Protein AF-0000000075678100 (afdb_homodimer)

Foldseek 3Di:
DDPPPQPPPQPCLDPLEAADDDDPLLVVLQVLCQDPPRALVNNLVSVLVLLLVLLVVVQVVADKAWDWDADPVGDIDTDIGGDDAAAEEAEPDQQVSNVVSNCVVDPPHHYKYWYWDQDPPPRAIDTDDTDDDPPNLRHQYEYGDAEQQQQRSVLVVLVVSVVSNHDQLSYEYGYAEHESNNSVVNCVSRVNHHYYYHDYDNDDSPCSSCSNVVVD/DDPPPQPPPQPCLDPLEAADDDDPLLVVLQVLCQDPPRALVNNLVSVLVLLLVLLLVVQVVADKAWDWDADPVGDIDIDIGGDDAAAEEAEPDQQVSNVVSNCVVDPPHHYKYWYWDQDPPPRQIDTDDTDDPPPNLRHQYEYGDAEQQQQRSVLVVLVVSVVSNHDLLSYEYGYAEHESNNSVVNCVSRVNHHYYYHDYDNDDSPCSRCSNVVVD

InterPro domains:
  IPR000836 Phosphoribosyltransferase domain [PF14681] (22-203)
  IPR000836 Phosphoribosyltransferase domain [cd06223] (87-181)
  IPR029057 Phosphoribosyltransferase-like [G3DSA:3.40.50.2020] (10-215)
  IPR029057 Phosphoribosyltransferase-like [SSF53271] (7-215)

Sequence (432 aa):
MATITSNNACPDFGPSVKVLKSTGQLRELQTVLRDVETSRSDFVFCADRLIRLVVEEGLNQLPYSPLSVTTPTGYGYDGITFEKGNCGVSIMRSGEAMEQGLRDCCRSIRIGKILIQSEADTREAKVYYAKFPQDIEGRKVLLMYPILSSGNTAIQAVQVLKEHGVKESNILLLSLFVTPHALQTVTEEHPEMTILTSEIHPHVPVHFGQKYFGTDMATITSNNACPDFGPSVKVLKSTGQLRELQTVLRDVETSRSDFVFCADRLIRLVVEEGLNQLPYSPLSVTTPTGYGYDGITFEKGNCGVSIMRSGEAMEQGLRDCCRSIRIGKILIQSEADTREAKVYYAKFPQDIEGRKVLLMYPILSSGNTAIQAVQVLKEHGVKESNILLLSLFVTPHALQTVTEEHPEMTILTSEIHPHVPVHFGQKYFGTD

Solvent-accessible surface area (backbone atoms only — not comparable to full-atom values): 23293 Å² total; per-residue (Å²): 131,79,74,77,68,77,71,62,78,68,71,83,71,52,88,38,48,43,67,50,80,89,39,64,51,56,41,23,41,54,30,50,64,36,24,56,81,48,47,54,70,58,37,41,52,40,49,50,48,51,42,33,56,51,43,54,55,53,56,43,72,50,66,69,41,83,41,76,36,45,27,80,88,68,47,73,45,88,32,32,38,77,54,82,50,56,31,36,30,22,39,46,68,52,8,54,75,45,49,61,41,41,50,68,74,33,80,88,59,48,72,24,42,32,33,60,44,64,40,87,88,74,66,46,71,39,80,78,42,77,49,68,62,93,65,44,42,78,26,39,33,42,36,29,40,45,72,32,64,70,23,58,65,58,48,51,51,52,51,53,42,40,75,60,53,25,52,53,70,36,31,34,38,41,27,49,31,29,14,60,66,8,51,51,52,33,42,68,76,40,62,58,32,33,37,40,27,60,40,78,35,85,77,57,64,81,58,48,51,36,49,62,72,63,68,112,132,79,72,75,66,77,71,61,80,66,71,84,72,51,90,37,49,44,68,50,79,88,40,65,50,57,41,24,41,55,31,51,65,36,24,55,81,49,47,53,70,57,36,42,51,40,49,50,49,51,43,34,55,51,43,55,55,53,54,44,72,51,66,69,42,82,40,74,36,45,25,80,90,67,48,73,45,87,32,32,36,78,54,82,50,55,31,36,30,22,38,47,71,51,8,53,74,45,48,62,41,42,50,68,74,34,79,87,58,48,73,23,43,34,32,60,44,64,39,87,89,74,66,45,68,41,80,78,42,75,48,68,61,93,66,45,42,78,26,39,33,41,35,30,38,44,70,32,62,68,23,57,64,60,47,52,51,51,50,54,42,39,76,61,52,27,52,54,68,35,32,36,37,41,28,49,32,29,14,60,67,8,52,52,52,32,42,69,76,42,64,58,31,33,37,39,28,60,42,78,35,86,76,58,62,81,58,49,51,36,50,61,71,64,70,112

Organism: Branchiostoma floridae (NCBI:txid7739)

Secondary structure (DSSP, 8-state):
-----TTS------TTEEE----HHHHHHHHHHH-TT--HHHHHHHHHHHHHHHHHHHHTTS-EEEEE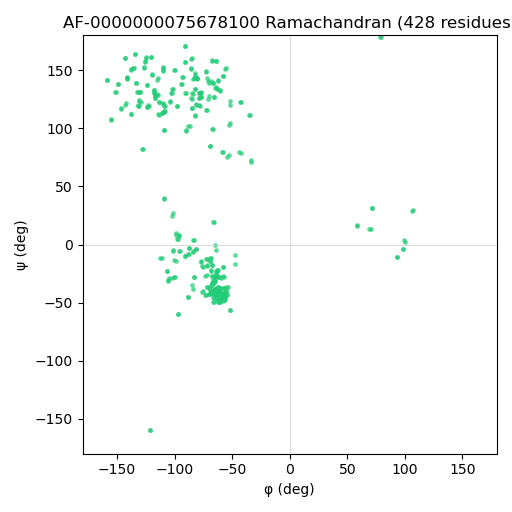EE-TTS-EEEEEEEPS-EEEEEEETGGGGGHHHHHHHSTT-EEEEEEEEE-TTT--EEEEEEE--TTGGGSEEEEE-SEESSSHHHHHHHHHHHHTT--GGGEEEEEEEE-HHHHHHHHHH-TTSEEEEEEE-SS--TTHHHHHHT--/-----TTS------TTEEEPPP-HHHHHHHHHHH-TT--HHHHHHHHHHHHHHHHHHHHTTS-EEEEEEE-TTS-EEEEEEEPS-EEEEEEETGGGGGHHHHHHHSTT-EEEEEEEEE-TTT--EEEEEEE--TTGGGSEEEEE-SEESSSHHHHHHHHHHHHTT--GGGEEEEEEEE-HHHHHHHHHH-TTSEEEEEEE-SS--TTHHHHHHT--

Structure (mmCIF, N/CA/C/O backbone):
data_AF-0000000075678100-model_v1
#
loop_
_entity.id
_entity.type
_entity.pdbx_description
1 polymer 'Uracil phosphoribosyltransferase homolog'
#
loop_
_atom_site.group_PDB
_atom_site.id
_atom_site.type_symbol
_atom_site.label_atom_id
_atom_site.label_alt_id
_atom_site.label_comp_id
_atom_site.label_asym_id
_atom_site.label_entity_id
_atom_site.label_seq_id
_atom_site.pdbx_PDB_ins_code
_atom_site.Cartn_x
_atom_site.Cartn_y
_atom_site.Cartn_z
_atom_site.occupancy
_atom_site.B_iso_or_equiv
_atom_site.auth_seq_id
_atom_site.auth_comp_id
_atom_site.auth_asym_id
_atom_site.auth_atom_id
_atom_site.pdbx_PDB_model_num
ATOM 1 N N . MET A 1 1 ? 30.172 8.883 17.078 1 18.22 1 MET A N 1
ATOM 2 C CA . MET A 1 1 ? 29.078 9.297 16.203 1 18.22 1 MET A CA 1
ATOM 3 C C . MET A 1 1 ? 27.781 8.57 16.594 1 18.22 1 MET A C 1
ATOM 5 O O . MET A 1 1 ? 27.719 7.34 16.578 1 18.22 1 MET A O 1
ATOM 9 N N . ALA A 1 2 ? 26.938 9.117 17.438 1 26.06 2 ALA A N 1
ATOM 10 C CA . ALA A 1 2 ? 25.984 8.5 18.359 1 26.06 2 ALA A CA 1
ATOM 11 C C . ALA A 1 2 ? 24.859 7.789 17.609 1 26.06 2 ALA A C 1
ATOM 13 O O . ALA A 1 2 ? 24.281 8.352 16.672 1 26.06 2 ALA A O 1
ATOM 14 N N . THR A 1 3 ? 24.969 6.59 17.484 1 28.59 3 THR A N 1
ATOM 15 C CA . THR A 1 3 ? 23.984 5.699 16.891 1 28.59 3 THR A CA 1
ATOM 16 C C . THR A 1 3 ? 22.625 5.879 17.547 1 28.59 3 THR A C 1
ATOM 18 O O . THR A 1 3 ? 22.469 5.637 18.734 1 28.59 3 THR A O 1
ATOM 21 N N . ILE A 1 4 ? 21.922 6.902 17.234 1 35.69 4 ILE A N 1
ATOM 22 C CA . ILE A 1 4 ? 20.688 7.148 17.953 1 35.69 4 ILE A CA 1
ATOM 23 C C . ILE A 1 4 ? 19.75 5.953 17.797 1 35.69 4 ILE A C 1
ATOM 25 O O . ILE A 1 4 ? 19.359 5.617 16.672 1 35.69 4 ILE A O 1
ATOM 29 N N . THR A 1 5 ? 20.016 4.957 18.562 1 32.72 5 THR A N 1
ATOM 30 C CA . THR A 1 5 ? 19.188 3.758 18.672 1 32.72 5 THR A CA 1
ATOM 31 C C . THR A 1 5 ? 17.734 4.125 18.969 1 32.72 5 THR A C 1
ATOM 33 O O . THR A 1 5 ? 17.469 4.945 19.844 1 32.72 5 THR A O 1
ATOM 36 N N . SER A 1 6 ? 16.906 4.082 18.047 1 35.91 6 SER A N 1
ATOM 37 C CA . SER A 1 6 ? 15.492 4.391 17.938 1 35.91 6 SER A CA 1
ATOM 38 C C . SER A 1 6 ? 14.695 3.758 19.078 1 35.91 6 SER A C 1
ATOM 40 O O . SER A 1 6 ? 13.461 3.814 19.078 1 35.91 6 SER A O 1
ATOM 42 N N . ASN A 1 7 ? 15.375 2.867 19.875 1 33.59 7 ASN A N 1
ATOM 43 C CA . ASN A 1 7 ? 14.5 2.162 20.797 1 33.59 7 ASN A CA 1
ATOM 44 C C . ASN A 1 7 ? 13.844 3.121 21.797 1 33.59 7 ASN A C 1
ATOM 46 O O . ASN A 1 7 ? 13.367 2.699 22.844 1 33.59 7 ASN A O 1
ATOM 50 N N . ASN A 1 8 ? 14.219 4.402 21.75 1 35.53 8 ASN A N 1
ATOM 51 C CA . ASN A 1 8 ? 13.625 5.012 22.922 1 35.53 8 ASN A CA 1
ATOM 52 C C . ASN A 1 8 ? 12.125 4.73 23.016 1 35.53 8 ASN A C 1
ATOM 54 O O . ASN A 1 8 ? 11.422 4.797 22 1 35.53 8 ASN A O 1
ATOM 58 N N . ALA A 1 9 ? 11.648 4.117 24.016 1 36.12 9 ALA A N 1
ATOM 59 C CA . ALA A 1 9 ? 10.281 3.881 24.453 1 36.12 9 ALA A CA 1
ATOM 60 C C . ALA A 1 9 ? 9.375 5.055 24.094 1 36.12 9 ALA A C 1
ATOM 62 O O . ALA A 1 9 ? 9.555 6.164 24.594 1 36.12 9 ALA A O 1
ATOM 63 N N . CYS A 1 10 ? 9.031 5.242 22.781 1 43.69 10 CYS A N 1
ATOM 64 C CA . CYS A 1 10 ? 8.125 6.3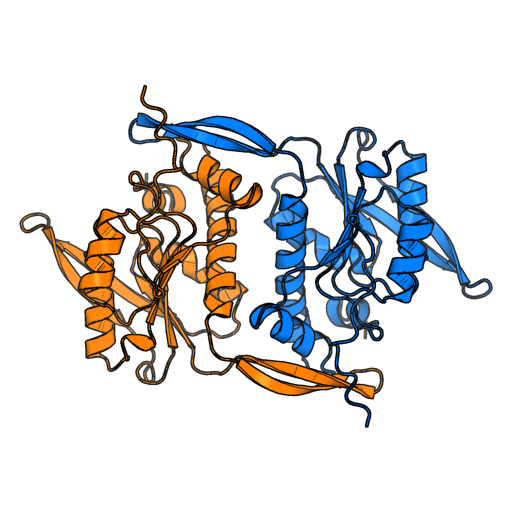12 22.375 1 43.69 10 CYS A CA 1
ATOM 65 C C . CYS A 1 10 ? 7.059 6.559 23.438 1 43.69 10 CYS A C 1
ATOM 67 O O . CYS A 1 10 ? 6.395 5.621 23.891 1 43.69 10 CYS A O 1
ATOM 69 N N . PRO A 1 11 ? 7.141 7.652 24.047 1 50.16 11 PRO A N 1
ATOM 70 C CA . PRO A 1 11 ? 6.051 7.984 24.969 1 50.16 11 PRO A CA 1
ATOM 71 C C . PRO A 1 11 ? 4.676 7.648 24.406 1 50.16 11 PRO A C 1
ATOM 73 O O . PRO A 1 11 ? 4.5 7.613 23.188 1 50.16 11 PRO A O 1
ATOM 76 N N . ASP A 1 12 ? 3.941 6.848 25.094 1 61 12 ASP A N 1
ATOM 77 C CA . ASP A 1 12 ? 2.551 6.539 24.781 1 61 12 ASP A CA 1
ATOM 78 C C . ASP A 1 12 ? 1.776 7.805 24.422 1 61 12 ASP A C 1
ATOM 80 O O . ASP A 1 12 ? 1.601 8.695 25.25 1 61 12 ASP A O 1
ATOM 84 N N . PHE A 1 13 ? 1.893 8.359 23.156 1 69.5 13 PHE A N 1
ATOM 85 C CA . PHE A 1 13 ? 1.214 9.578 22.734 1 69.5 13 PHE A CA 1
ATOM 86 C C . PHE A 1 13 ? -0.295 9.367 22.688 1 69.5 13 PHE A C 1
ATOM 88 O O . PHE A 1 13 ? -1.023 10.188 22.125 1 69.5 13 PHE A O 1
ATOM 95 N N . GLY A 1 14 ? -0.732 8.344 23.375 1 71.12 14 GLY A N 1
ATOM 96 C CA . GLY A 1 14 ? -2.168 8.141 23.5 1 71.12 14 GLY A CA 1
ATOM 97 C C . GLY A 1 14 ? -2.783 7.508 22.266 1 71.12 14 GLY A C 1
ATOM 98 O O . GLY A 1 14 ? -2.092 7.258 21.281 1 71.12 14 GLY A O 1
ATOM 99 N N . PRO A 1 15 ? -4.035 7.281 22.312 1 76.44 15 PRO A N 1
ATOM 100 C CA . PRO A 1 15 ? -4.75 6.555 21.25 1 76.44 15 PRO A CA 1
ATOM 101 C C . PRO A 1 15 ? -4.902 7.367 19.969 1 76.44 15 PRO A C 1
ATOM 103 O O . PRO A 1 15 ? -5.207 6.809 18.922 1 76.44 15 PRO A O 1
ATOM 106 N N . SER A 1 16 ? -4.629 8.648 20.062 1 90.81 16 SER A N 1
ATOM 107 C CA . SER A 1 16 ? -4.84 9.523 18.922 1 90.81 16 SER A CA 1
ATOM 108 C C . SER A 1 16 ? -3.646 9.484 17.969 1 90.81 16 SER A C 1
ATOM 110 O O . SER A 1 16 ? -3.707 10.023 16.859 1 90.81 16 SER A O 1
ATOM 112 N N . VAL A 1 17 ? -2.635 8.789 18.422 1 94.75 17 VAL A N 1
ATOM 113 C CA . VAL A 1 17 ? -1.441 8.688 17.578 1 94.75 17 VAL A CA 1
ATOM 114 C C . VAL A 1 17 ? -1.259 7.25 17.109 1 94.75 17 VAL A C 1
ATOM 116 O O . VAL A 1 17 ? -1.195 6.324 17.922 1 94.75 17 VAL A O 1
ATOM 119 N N . LYS A 1 18 ? -1.232 7.137 15.844 1 95.31 18 LYS A N 1
ATOM 120 C CA . LYS A 1 18 ? -1.035 5.828 15.234 1 95.31 18 LYS A CA 1
ATOM 121 C C . LYS A 1 18 ? 0.249 5.793 14.406 1 95.31 18 LYS A C 1
ATOM 123 O O . LYS A 1 18 ? 0.5 6.695 13.602 1 95.31 18 LYS A O 1
ATOM 128 N N . VAL A 1 19 ? 1.029 4.758 14.648 1 95.75 19 VAL A N 1
ATOM 129 C CA . VAL A 1 19 ? 2.279 4.574 13.922 1 95.75 19 VAL A CA 1
ATOM 130 C C . VAL A 1 19 ? 2.223 3.271 13.125 1 95.75 19 VAL A C 1
ATOM 132 O O . VAL A 1 19 ? 1.801 2.236 13.641 1 95.75 19 VAL A O 1
ATOM 135 N N . LEU A 1 20 ? 2.619 3.371 11.883 1 94.75 20 LEU A N 1
ATOM 136 C CA . LEU A 1 20 ? 2.67 2.154 11.078 1 94.75 20 LEU A CA 1
ATOM 137 C C . LEU A 1 20 ? 3.584 1.116 11.727 1 94.75 20 LEU A C 1
ATOM 139 O O . LEU A 1 20 ? 4.625 1.463 12.289 1 94.75 20 LEU A O 1
ATOM 143 N N . LYS A 1 21 ? 3.143 -0.113 11.539 1 90.75 21 LYS A N 1
ATOM 144 C CA . LYS A 1 21 ? 4.012 -1.189 12 1 90.75 21 LYS A CA 1
ATOM 145 C C . LYS A 1 21 ? 5.355 -1.161 11.281 1 90.75 21 LYS A C 1
ATOM 147 O O . LYS A 1 21 ? 5.406 -1.043 10.055 1 90.75 21 LYS A O 1
ATOM 152 N N . SER A 1 22 ? 6.336 -1.258 12.078 1 90.69 22 SER A N 1
ATOM 153 C CA . SER A 1 22 ? 7.672 -1.244 11.492 1 90.69 22 SER A CA 1
ATOM 154 C C . SER A 1 22 ? 7.961 -2.541 10.742 1 90.69 22 SER A C 1
ATOM 156 O O . SER A 1 22 ? 7.902 -3.627 11.328 1 90.69 22 SER A O 1
ATOM 158 N N . THR A 1 23 ? 8.148 -2.469 9.453 1 90.31 23 THR A N 1
ATOM 159 C CA . THR A 1 23 ? 8.508 -3.596 8.602 1 90.31 23 THR A CA 1
ATOM 160 C C . THR A 1 23 ? 9.836 -3.33 7.887 1 90.31 23 THR A C 1
ATOM 162 O O . THR A 1 23 ? 10.32 -2.197 7.875 1 90.31 23 THR A O 1
ATOM 165 N N . GLY A 1 24 ? 10.445 -4.41 7.402 1 88.56 24 GLY A N 1
ATOM 166 C CA . GLY A 1 24 ? 11.656 -4.223 6.621 1 88.56 24 GLY A CA 1
ATOM 167 C C . GLY A 1 24 ? 11.469 -3.27 5.457 1 88.56 24 GLY A C 1
ATOM 168 O O . GLY A 1 24 ? 12.328 -2.42 5.199 1 88.56 24 GLY A O 1
ATOM 169 N N . GLN A 1 25 ? 10.414 -3.438 4.812 1 89.25 25 GLN A N 1
ATOM 170 C CA . GLN A 1 25 ? 10.117 -2.58 3.67 1 89.25 25 GLN A CA 1
ATOM 171 C C . GLN A 1 25 ? 9.984 -1.121 4.098 1 89.25 25 GLN A C 1
ATOM 173 O O . GLN A 1 25 ? 10.547 -0.228 3.453 1 89.25 25 GLN A O 1
ATOM 178 N N . LEU A 1 26 ? 9.258 -0.889 5.152 1 93.31 26 LEU A N 1
ATOM 179 C CA . LEU A 1 26 ? 9.07 0.466 5.656 1 93.31 26 LEU A CA 1
ATOM 180 C C . LEU A 1 26 ? 10.398 1.092 6.051 1 93.31 26 LEU A C 1
ATOM 182 O O . LEU A 1 26 ? 10.688 2.236 5.688 1 93.31 26 LEU A O 1
ATOM 186 N N . ARG A 1 27 ? 11.219 0.384 6.711 1 93.44 27 ARG A N 1
ATOM 187 C CA . ARG A 1 27 ? 12.516 0.868 7.172 1 93.44 27 ARG A CA 1
ATOM 188 C C . ARG A 1 27 ? 13.438 1.162 5.992 1 93.44 27 ARG A C 1
ATOM 190 O O . ARG A 1 27 ? 14.242 2.09 6.047 1 93.44 27 ARG A O 1
ATOM 197 N N . GLU A 1 28 ? 13.328 0.28 5.031 1 93.25 28 GLU A N 1
ATOM 198 C CA . GLU A 1 28 ? 14.125 0.521 3.832 1 93.25 28 GLU A CA 1
ATOM 199 C C . GLU A 1 28 ? 13.758 1.852 3.182 1 93.25 28 GLU A C 1
ATOM 201 O O . GLU A 1 28 ? 14.641 2.621 2.791 1 93.25 28 GLU A O 1
ATOM 206 N N . LEU A 1 29 ? 12.469 2.086 3.072 1 95.44 29 LEU A N 1
ATOM 207 C CA . LEU A 1 29 ? 12.008 3.344 2.494 1 95.44 29 LEU A CA 1
ATOM 208 C C . LEU A 1 29 ? 12.492 4.531 3.324 1 95.44 29 LEU A C 1
ATOM 210 O O . LEU A 1 29 ? 12.953 5.531 2.773 1 95.44 29 LEU A O 1
ATOM 214 N N . GLN A 1 30 ? 12.414 4.434 4.637 1 95.88 30 GLN A N 1
ATOM 215 C CA . GLN A 1 30 ? 12.859 5.484 5.547 1 95.88 30 GLN A CA 1
ATOM 216 C C . GLN A 1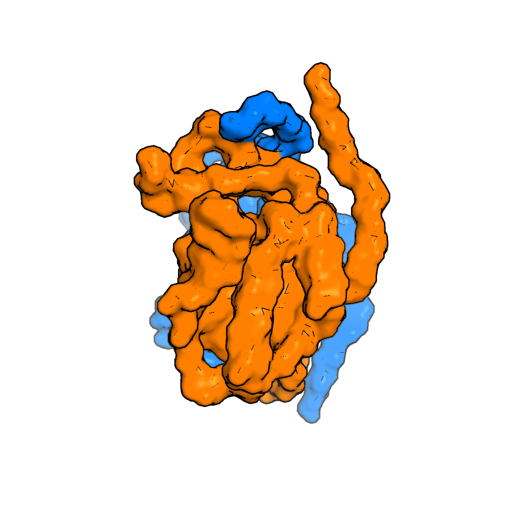 30 ? 14.359 5.738 5.398 1 95.88 30 GLN A C 1
ATOM 218 O O . GLN A 1 30 ? 14.805 6.887 5.465 1 95.88 30 GLN A O 1
ATOM 223 N N . THR A 1 31 ? 15.094 4.699 5.172 1 95.06 31 THR A N 1
ATOM 224 C CA . THR A 1 31 ? 16.531 4.793 4.992 1 95.06 31 THR A CA 1
ATOM 225 C C . THR A 1 31 ? 16.875 5.562 3.717 1 95.06 31 THR A C 1
ATOM 227 O O . THR A 1 31 ? 17.672 6.5 3.744 1 95.06 31 THR A O 1
ATOM 230 N N . VAL A 1 32 ? 16.266 5.184 2.635 1 94.81 32 VAL A N 1
ATOM 231 C CA . VAL A 1 32 ? 16.531 5.789 1.334 1 94.81 32 VAL A CA 1
ATOM 232 C C . VAL A 1 32 ? 16.188 7.281 1.384 1 94.81 32 VAL A C 1
ATOM 234 O O . VAL A 1 32 ? 16.953 8.109 0.865 1 94.81 32 VAL A O 1
ATOM 237 N N . LEU A 1 33 ? 15.148 7.668 2.076 1 96.25 33 LEU A N 1
ATOM 238 C CA . LEU A 1 33 ? 14.664 9.047 2.105 1 96.25 33 LEU A CA 1
ATOM 239 C C . LEU A 1 33 ? 15.547 9.914 3.004 1 96.25 33 LEU A C 1
ATOM 241 O O . LEU A 1 33 ? 15.492 11.141 2.934 1 96.25 33 LEU A O 1
ATOM 245 N N . ARG A 1 34 ? 16.344 9.266 3.795 1 95.94 34 ARG A N 1
ATOM 246 C CA . ARG A 1 34 ? 17.234 9.992 4.695 1 95.94 34 ARG A CA 1
ATOM 247 C C . ARG A 1 34 ? 18.641 10.086 4.125 1 95.94 34 ARG A C 1
ATOM 249 O O . ARG A 1 34 ? 19.453 10.867 4.605 1 95.94 34 ARG A O 1
ATOM 256 N N . ASP A 1 35 ? 18.922 9.281 3.086 1 94.94 35 ASP A N 1
ATOM 257 C CA . ASP A 1 35 ? 20.266 9.18 2.514 1 94.94 35 ASP A CA 1
ATOM 258 C C . ASP A 1 35 ? 20.562 10.367 1.603 1 94.94 35 ASP A C 1
ATOM 260 O O . ASP A 1 35 ? 19.859 10.602 0.62 1 94.94 35 ASP A O 1
ATOM 264 N N . VAL A 1 36 ? 21.609 11.039 1.829 1 93.62 36 VAL A N 1
ATOM 265 C CA . VAL A 1 36 ? 21.984 12.211 1.047 1 93.62 36 VAL A CA 1
ATOM 266 C C . VAL A 1 36 ? 22.359 11.789 -0.371 1 93.62 36 VAL A C 1
ATOM 268 O O . VAL A 1 36 ? 22.203 12.555 -1.319 1 93.62 36 VAL A O 1
ATOM 271 N N . GLU A 1 37 ? 22.734 10.516 -0.529 1 93.81 37 GLU A N 1
ATOM 272 C CA . GLU A 1 37 ? 23.234 10.031 -1.812 1 93.81 37 GLU A CA 1
ATOM 273 C C . GLU A 1 37 ? 22.094 9.555 -2.707 1 93.81 37 GLU A C 1
ATOM 275 O O . GLU A 1 37 ? 22.312 9.258 -3.885 1 93.81 37 GLU A O 1
ATOM 280 N N . THR A 1 38 ? 20.922 9.508 -2.111 1 93.94 38 THR A N 1
ATOM 281 C CA . THR A 1 38 ? 19.797 9.055 -2.918 1 93.94 38 THR A CA 1
ATOM 282 C C . THR A 1 38 ? 19.5 10.039 -4.051 1 93.94 38 THR A C 1
ATOM 284 O O . THR A 1 38 ? 19.375 11.242 -3.814 1 93.94 38 THR A O 1
ATOM 287 N N . SER A 1 39 ? 19.453 9.5 -5.27 1 94.38 39 SER A N 1
ATOM 288 C CA . SER A 1 39 ? 19.094 10.344 -6.406 1 94.38 39 SER A CA 1
ATOM 289 C C . SER A 1 39 ? 17.672 10.859 -6.277 1 94.38 39 SER A C 1
ATOM 291 O O . SER A 1 39 ? 16.844 10.273 -5.562 1 94.38 39 SER A O 1
ATOM 293 N N . ARG A 1 40 ? 17.391 11.953 -6.973 1 94.25 40 ARG A N 1
ATOM 294 C CA . ARG A 1 40 ? 16.031 12.516 -6.926 1 94.25 40 ARG A CA 1
ATOM 295 C C . ARG A 1 40 ? 15 11.508 -7.406 1 94.25 40 ARG A C 1
ATOM 297 O O . ARG A 1 40 ? 13.938 11.375 -6.805 1 94.25 40 ARG A O 1
ATOM 304 N N . SER A 1 41 ? 15.328 10.852 -8.477 1 94.62 41 SER A N 1
ATOM 305 C CA . SER A 1 41 ? 14.406 9.867 -9.039 1 94.62 41 SER A CA 1
ATOM 306 C C . SER A 1 41 ? 14.094 8.766 -8.023 1 94.62 41 SER A C 1
ATOM 308 O O . SER A 1 41 ? 12.93 8.414 -7.828 1 94.62 41 SER A O 1
ATOM 310 N N . ASP A 1 42 ? 15.148 8.32 -7.387 1 94.5 42 ASP A N 1
ATOM 311 C CA . ASP A 1 42 ? 14.953 7.285 -6.371 1 94.5 42 ASP A CA 1
ATOM 312 C C . ASP A 1 42 ? 14.203 7.836 -5.164 1 94.5 42 ASP A C 1
ATOM 314 O O . ASP A 1 42 ? 13.398 7.129 -4.551 1 94.5 42 ASP A O 1
ATOM 318 N N . PHE A 1 43 ? 14.5 9.094 -4.883 1 96.38 43 PHE A N 1
ATOM 319 C CA . PHE A 1 43 ? 13.828 9.734 -3.76 1 96.38 43 PHE A CA 1
ATOM 320 C C . PHE A 1 43 ? 12.32 9.812 -4.004 1 96.38 43 PHE A C 1
ATOM 322 O O . PHE A 1 43 ? 11.531 9.383 -3.164 1 96.38 43 PHE A O 1
ATOM 329 N N . VAL A 1 44 ? 11.93 10.258 -5.172 1 97 44 VAL A N 1
ATOM 330 C CA . VAL A 1 44 ? 10.523 10.414 -5.523 1 97 44 VAL A CA 1
ATOM 331 C C . VAL A 1 44 ? 9.836 9.055 -5.555 1 97 44 VAL A C 1
ATOM 333 O O . VAL A 1 44 ? 8.734 8.891 -5.031 1 97 44 VAL A O 1
ATOM 336 N N . PHE A 1 45 ? 10.562 8.117 -6.066 1 95.94 45 PHE A N 1
ATOM 337 C CA . PHE A 1 45 ? 10.016 6.762 -6.145 1 95.94 45 PHE A CA 1
ATOM 338 C C . PHE A 1 45 ? 9.727 6.211 -4.754 1 95.94 45 PHE A C 1
ATOM 340 O O . PHE A 1 45 ? 8.625 5.719 -4.496 1 95.94 45 PHE A O 1
ATOM 347 N N . CYS A 1 46 ? 10.648 6.305 -3.869 1 96.19 46 CYS A N 1
ATOM 348 C CA . CYS A 1 46 ? 10.508 5.766 -2.52 1 96.19 46 CYS A CA 1
ATOM 349 C C . CYS A 1 46 ? 9.523 6.59 -1.702 1 96.19 46 CYS A C 1
ATOM 351 O O . CYS A 1 46 ? 8.766 6.043 -0.896 1 96.19 46 CYS A O 1
ATOM 353 N N . ALA A 1 47 ? 9.555 7.879 -1.94 1 97.56 47 ALA A N 1
ATOM 354 C CA . ALA A 1 47 ? 8.602 8.75 -1.257 1 97.56 47 ALA A CA 1
ATOM 355 C C . ALA A 1 47 ? 7.168 8.398 -1.633 1 97.56 47 ALA A C 1
ATOM 357 O O . ALA A 1 47 ? 6.297 8.297 -0.764 1 97.56 47 ALA A O 1
ATOM 358 N N . ASP A 1 48 ? 6.953 8.156 -2.893 1 96.94 48 ASP A N 1
ATOM 359 C CA . ASP A 1 48 ? 5.617 7.805 -3.369 1 96.94 48 ASP A CA 1
ATOM 360 C C . ASP A 1 48 ? 5.148 6.484 -2.762 1 96.94 48 ASP A C 1
ATOM 362 O O . ASP A 1 48 ? 3.975 6.336 -2.42 1 96.94 48 ASP A O 1
ATOM 366 N N . ARG A 1 49 ? 6.027 5.574 -2.719 1 96.44 49 ARG A N 1
ATOM 367 C CA . ARG A 1 49 ? 5.688 4.293 -2.105 1 96.44 49 ARG A CA 1
ATOM 368 C C . ARG A 1 49 ? 5.312 4.473 -0.638 1 96.44 49 ARG A C 1
ATOM 370 O O . ARG A 1 49 ? 4.328 3.896 -0.168 1 96.44 49 ARG A O 1
ATOM 377 N N . LEU A 1 50 ? 6.117 5.254 0.077 1 97.44 50 LEU A N 1
ATOM 378 C CA . LEU A 1 50 ? 5.852 5.496 1.49 1 97.44 50 LEU A CA 1
ATOM 379 C C . LEU A 1 50 ? 4.527 6.23 1.677 1 97.44 50 LEU A C 1
ATOM 381 O O . LEU A 1 50 ? 3.738 5.887 2.559 1 97.44 50 LEU A O 1
ATOM 385 N N . ILE A 1 51 ? 4.281 7.219 0.871 1 97.94 51 ILE A N 1
ATOM 386 C CA . ILE A 1 51 ? 3.039 7.98 0.908 1 97.94 51 ILE A CA 1
ATOM 387 C C . ILE A 1 51 ? 1.851 7.035 0.735 1 97.94 51 ILE A C 1
ATOM 389 O O . ILE A 1 51 ? 0.867 7.125 1.475 1 97.94 51 ILE A O 1
ATOM 393 N N . ARG A 1 52 ? 2.029 6.188 -0.204 1 95.88 52 ARG A N 1
ATOM 394 C CA . ARG A 1 52 ? 0.943 5.254 -0.482 1 95.88 52 ARG A CA 1
ATOM 395 C C . ARG A 1 52 ? 0.65 4.379 0.733 1 95.88 52 ARG A C 1
ATOM 397 O O . ARG A 1 52 ? -0.512 4.137 1.064 1 95.88 52 ARG A O 1
ATOM 404 N N . LEU A 1 53 ? 1.654 3.891 1.362 1 96.06 53 LEU A N 1
ATOM 405 C CA . LEU A 1 53 ? 1.479 3.068 2.555 1 96.06 53 LEU A CA 1
ATOM 406 C C . LEU A 1 53 ? 0.753 3.844 3.648 1 96.06 53 LEU A C 1
ATOM 408 O O . LEU A 1 53 ? -0.161 3.318 4.289 1 96.06 53 LEU A O 1
ATOM 412 N N . VAL A 1 54 ? 1.081 5.066 3.842 1 97.44 54 VAL A N 1
ATOM 413 C CA . VAL A 1 54 ? 0.491 5.906 4.883 1 97.44 54 VAL A CA 1
ATOM 414 C C . VAL A 1 54 ? -0.958 6.227 4.527 1 97.44 54 VAL A C 1
ATOM 416 O O . VAL A 1 54 ? -1.846 6.141 5.379 1 97.44 54 VAL A O 1
ATOM 419 N N . VAL A 1 55 ? -1.198 6.551 3.248 1 96.88 55 VAL A N 1
ATOM 420 C CA . VAL A 1 55 ? -2.539 6.902 2.791 1 96.88 55 VAL A CA 1
ATOM 421 C C . VAL A 1 55 ? -3.467 5.699 2.943 1 96.88 55 VAL A C 1
ATOM 423 O O . VAL A 1 55 ? -4.586 5.832 3.445 1 96.88 55 VAL A O 1
ATOM 426 N N . GLU A 1 56 ? -2.955 4.551 2.543 1 94.12 56 GLU A N 1
ATOM 427 C CA . GLU A 1 56 ? -3.764 3.342 2.666 1 94.12 56 GLU A CA 1
ATOM 428 C C . GLU A 1 56 ? -4.141 3.078 4.121 1 94.12 56 GLU A C 1
ATOM 430 O O . GLU A 1 56 ? -5.297 2.768 4.422 1 94.12 56 GLU A O 1
ATOM 435 N N . GLU A 1 57 ? -3.207 3.205 4.965 1 94.06 57 GLU A N 1
ATOM 436 C CA . GLU A 1 57 ? -3.498 3.016 6.383 1 94.06 57 GLU A CA 1
ATOM 437 C C . GLU A 1 57 ? -4.457 4.086 6.898 1 94.06 57 GLU A C 1
ATOM 439 O O . GLU A 1 57 ? -5.285 3.82 7.773 1 94.06 57 GLU A O 1
ATOM 444 N N . GLY A 1 58 ? -4.305 5.289 6.43 1 94.44 58 GLY A N 1
ATOM 445 C CA . GLY A 1 58 ? -5.23 6.355 6.777 1 94.44 58 GLY A CA 1
ATOM 446 C C . GLY A 1 58 ? -6.668 6.039 6.41 1 94.44 58 GLY A C 1
ATOM 447 O O . GLY A 1 58 ? -7.586 6.301 7.188 1 94.44 58 GLY A O 1
ATOM 448 N N . LEU A 1 59 ? -6.812 5.48 5.242 1 91 59 LEU A N 1
ATOM 449 C CA . LEU A 1 59 ? -8.148 5.117 4.781 1 91 59 LEU A CA 1
ATOM 450 C C . LEU A 1 59 ? -8.75 4.031 5.668 1 91 59 LEU A C 1
ATOM 452 O O . LEU A 1 59 ? -9.969 3.969 5.84 1 91 59 LEU A O 1
ATOM 456 N N . ASN A 1 60 ? -7.898 3.258 6.25 1 90.38 60 ASN A N 1
ATOM 457 C CA . ASN A 1 60 ? -8.352 2.217 7.168 1 90.38 60 ASN A CA 1
ATOM 458 C C . ASN A 1 60 ? -8.961 2.812 8.438 1 90.38 60 ASN A C 1
ATOM 460 O O . ASN A 1 60 ? -9.625 2.109 9.203 1 90.38 60 ASN A O 1
ATOM 464 N N . GLN A 1 61 ? -8.68 4.066 8.688 1 88.06 61 GLN A N 1
ATOM 465 C CA . GLN A 1 61 ? -9.18 4.719 9.898 1 88.06 61 GLN A CA 1
ATOM 466 C C . GLN A 1 61 ? -10.562 5.32 9.664 1 88.06 61 GLN A C 1
ATOM 468 O O . GLN A 1 61 ? -11.195 5.82 10.602 1 88.06 61 GLN A O 1
ATOM 473 N N . LEU A 1 62 ? -11.086 5.238 8.453 1 87.75 62 LEU A N 1
ATOM 474 C CA . LEU A 1 62 ? -12.367 5.84 8.094 1 87.75 62 LEU A CA 1
ATOM 475 C C . LEU A 1 62 ? -13.508 4.855 8.312 1 87.75 62 LEU A C 1
ATOM 477 O O . LEU A 1 62 ? -13.289 3.643 8.336 1 87.75 62 LEU A O 1
ATOM 481 N N . PRO A 1 63 ? -14.641 5.395 8.477 1 86.06 63 PRO A N 1
ATOM 482 C CA . PRO A 1 63 ? -15.781 4.527 8.758 1 86.06 63 PRO A CA 1
ATOM 483 C C . PRO A 1 63 ? -16.234 3.736 7.535 1 86.06 63 PRO A C 1
ATOM 485 O O . PRO A 1 63 ? -16.109 4.211 6.406 1 86.06 63 PRO A O 1
ATOM 488 N N . TYR A 1 64 ? -16.766 2.52 7.84 1 89.62 64 TYR A N 1
ATOM 489 C CA . TYR A 1 64 ? -17.297 1.61 6.832 1 89.62 64 TYR A CA 1
ATOM 490 C C . TYR A 1 64 ? -18.719 1.186 7.176 1 89.62 64 TYR A C 1
ATOM 492 O O . TYR A 1 64 ? -19.125 1.242 8.336 1 89.62 64 TYR A O 1
ATOM 500 N N . SER A 1 65 ? -19.5 0.865 6.215 1 92 65 SER A N 1
ATOM 501 C CA . SER A 1 65 ? -20.844 0.338 6.398 1 92 65 SER A CA 1
ATOM 502 C C . SER A 1 65 ? -20.984 -1.053 5.785 1 92 65 SER A C 1
ATOM 504 O O . SER A 1 65 ? -20.359 -1.353 4.77 1 92 65 SER A O 1
ATOM 506 N N . PRO A 1 66 ? -21.828 -1.92 6.434 1 92.12 66 PRO A N 1
ATOM 507 C CA . PRO A 1 66 ? -22.062 -3.238 5.836 1 92.12 66 PRO A CA 1
ATOM 508 C C . PRO A 1 66 ? -22.719 -3.154 4.457 1 92.12 66 PRO A C 1
ATOM 510 O O . PRO A 1 66 ? -23.531 -2.264 4.215 1 92.12 66 PRO A O 1
ATOM 513 N N . LEU A 1 67 ? -22.328 -3.984 3.549 1 91.94 67 LEU A N 1
ATOM 514 C CA . LEU A 1 67 ? -22.891 -4.066 2.205 1 91.94 67 LEU A CA 1
ATOM 515 C C . LEU A 1 67 ? -22.875 -5.508 1.699 1 91.94 67 LEU A C 1
ATOM 517 O O . LEU A 1 67 ? -21.828 -6.145 1.654 1 91.94 67 LEU A O 1
ATOM 521 N N . SER A 1 68 ? -23.984 -6.062 1.448 1 93.25 68 SER A N 1
ATOM 522 C CA . SER A 1 68 ? -24.078 -7.383 0.835 1 93.25 68 SER A CA 1
ATOM 523 C C . SER A 1 68 ? -24.141 -7.281 -0.685 1 93.25 68 SER A C 1
ATOM 525 O O . SER A 1 68 ? -24.906 -6.48 -1.227 1 93.25 68 SER A O 1
ATOM 527 N N . VAL A 1 69 ? -23.297 -8.062 -1.327 1 93.12 69 VAL A N 1
ATOM 528 C CA . VAL A 1 69 ? -23.281 -7.996 -2.785 1 93.12 69 VAL A CA 1
ATOM 529 C C . VAL A 1 69 ? -23.5 -9.383 -3.371 1 93.12 69 VAL A C 1
ATOM 531 O O . VAL A 1 69 ? -23.375 -10.391 -2.666 1 93.12 69 VAL A O 1
ATOM 534 N N . THR A 1 70 ? -23.891 -9.422 -4.613 1 93.69 70 THR A N 1
ATOM 535 C CA . THR A 1 70 ? -24.016 -10.664 -5.367 1 93.69 70 THR A CA 1
ATOM 536 C C . THR A 1 70 ? -22.828 -10.859 -6.297 1 93.69 70 THR A C 1
ATOM 538 O O . THR A 1 70 ? -22.391 -9.922 -6.965 1 93.69 70 THR A O 1
ATOM 541 N N . THR A 1 71 ? -22.297 -12.047 -6.277 1 90.94 71 THR A N 1
ATOM 542 C CA . THR A 1 71 ? -21.156 -12.352 -7.121 1 90.94 71 THR A CA 1
ATOM 543 C C . THR A 1 71 ? -21.594 -12.766 -8.523 1 90.94 71 THR A C 1
ATOM 545 O O . THR A 1 71 ? -22.766 -13.117 -8.727 1 90.94 71 THR A O 1
ATOM 548 N N . PRO A 1 72 ? -20.672 -12.664 -9.438 1 87.12 72 PRO A N 1
ATOM 549 C CA . PRO A 1 72 ? -21.047 -13.086 -10.789 1 87.12 72 PRO A CA 1
ATOM 550 C C . PRO A 1 72 ? -21.516 -14.531 -10.852 1 87.12 72 PRO A C 1
ATOM 552 O O . PRO A 1 72 ? -22.266 -14.898 -11.758 1 87.12 72 PRO A O 1
ATOM 555 N N . THR A 1 73 ? -21.078 -15.406 -9.969 1 85 73 THR A N 1
ATOM 556 C CA . THR A 1 73 ? -21.484 -16.797 -9.93 1 85 73 THR A CA 1
ATOM 557 C C . THR A 1 73 ? -22.828 -16.953 -9.219 1 85 73 THR A C 1
ATOM 559 O O . THR A 1 73 ? -23.328 -18.062 -9.039 1 85 73 THR A O 1
ATOM 562 N N . GLY A 1 74 ? -23.375 -15.844 -8.68 1 86.19 74 GLY A N 1
ATOM 563 C CA . GLY A 1 74 ? -24.703 -15.844 -8.086 1 86.19 74 GLY A CA 1
ATOM 564 C C . GLY A 1 74 ? -24.688 -15.977 -6.574 1 86.19 74 GLY A C 1
ATOM 565 O O . GLY A 1 74 ? -25.734 -15.953 -5.93 1 86.19 74 GLY A O 1
ATOM 566 N N . TYR A 1 75 ? -23.594 -16.141 -5.98 1 86.31 75 TYR A N 1
ATOM 567 C CA . TYR A 1 75 ? -23.484 -16.281 -4.531 1 86.31 75 TYR A CA 1
ATOM 568 C C . TYR A 1 75 ? -23.484 -14.914 -3.855 1 86.31 75 TYR A C 1
ATOM 570 O O . TYR A 1 75 ? -22.984 -13.93 -4.422 1 86.31 75 TYR A O 1
ATOM 578 N N . GLY A 1 76 ? -24.047 -14.891 -2.631 1 90.44 76 GLY A N 1
ATOM 579 C CA . GLY A 1 76 ? -23.969 -13.688 -1.815 1 90.44 76 GLY A CA 1
ATOM 580 C C . GLY A 1 76 ? -22.656 -13.555 -1.062 1 90.44 76 GLY A C 1
ATOM 581 O O . GLY A 1 76 ? -22.062 -14.562 -0.659 1 90.44 76 GLY A O 1
ATOM 582 N N . TYR A 1 77 ? -22.203 -12.344 -0.937 1 90.81 77 TYR A N 1
ATOM 583 C CA . TYR A 1 77 ? -21 -12.031 -0.154 1 90.81 77 TYR A CA 1
ATOM 584 C C . TYR A 1 77 ? -21.266 -10.867 0.792 1 90.81 77 TYR A C 1
ATOM 586 O O . TYR A 1 77 ? -21.656 -9.781 0.357 1 90.81 77 TYR A O 1
ATOM 594 N N . ASP A 1 78 ? -21.109 -11.125 2.104 1 91.88 78 ASP A N 1
ATOM 595 C CA . ASP A 1 78 ? -21.281 -10.078 3.109 1 91.88 78 ASP A CA 1
ATOM 596 C C . ASP A 1 78 ? -19.984 -9.297 3.326 1 91.88 78 ASP A C 1
ATOM 598 O O . ASP A 1 78 ? -19.109 -9.734 4.07 1 91.88 78 ASP A O 1
ATOM 602 N N . GLY A 1 79 ? -20.016 -8.109 2.688 1 93 79 GLY A N 1
ATOM 603 C CA . GLY A 1 79 ? -18.828 -7.27 2.787 1 93 79 GLY A CA 1
ATOM 604 C C . GLY A 1 79 ? -19.109 -5.91 3.393 1 93 79 GLY A C 1
ATOM 605 O O . GLY A 1 79 ? -19.953 -5.785 4.281 1 93 79 GLY A O 1
ATOM 606 N N . ILE A 1 80 ? -18.234 -4.988 3.137 1 89.31 80 ILE A N 1
ATOM 607 C CA . ILE A 1 80 ? -18.375 -3.629 3.645 1 89.31 80 ILE A CA 1
ATOM 608 C C . ILE A 1 80 ? -18.078 -2.627 2.533 1 89.31 80 ILE A C 1
ATOM 610 O O . ILE A 1 80 ? -17.531 -2.99 1.492 1 89.31 80 ILE A O 1
ATOM 614 N N . THR A 1 81 ? -18.484 -1.352 2.721 1 88.44 81 THR A N 1
ATOM 615 C CA . THR A 1 81 ? -18.234 -0.266 1.78 1 88.44 81 THR A CA 1
ATOM 616 C C . THR A 1 81 ? -17.828 1.004 2.52 1 88.44 81 THR A C 1
ATOM 618 O O . THR A 1 81 ? -18.188 1.203 3.678 1 88.44 81 THR A O 1
ATOM 621 N N . PHE A 1 82 ? -17 1.767 1.748 1 81.56 82 PHE A N 1
ATOM 622 C CA . PHE A 1 82 ? -16.578 3.055 2.279 1 81.56 82 PHE A CA 1
ATOM 623 C C . PHE A 1 82 ? -17.766 3.988 2.459 1 81.56 82 PHE A C 1
ATOM 625 O O . PHE A 1 82 ? -18.656 4.043 1.604 1 81.56 82 PHE A O 1
ATOM 632 N N . GLU A 1 83 ? -17.719 4.621 3.648 1 82.12 83 GLU A N 1
ATOM 633 C CA . GLU A 1 83 ? -18.703 5.68 3.805 1 82.12 83 GLU A CA 1
ATOM 634 C C . GLU A 1 83 ? -18.281 6.945 3.057 1 82.12 83 GLU A C 1
ATOM 636 O O . GLU A 1 83 ? -17.109 7.324 3.084 1 82.12 83 GLU A O 1
ATOM 641 N N . LYS A 1 84 ? -19.203 7.465 2.297 1 73.5 84 LYS A N 1
ATOM 642 C CA . LYS A 1 84 ? -18.938 8.656 1.506 1 73.5 84 LYS A CA 1
ATOM 643 C C . LYS A 1 84 ? -18.734 9.875 2.402 1 73.5 84 LYS A C 1
ATOM 645 O O . LYS A 1 84 ? -19.078 9.852 3.582 1 73.5 84 LYS A O 1
ATOM 650 N N . GLY A 1 85 ? -18.078 10.844 1.839 1 80.06 85 GLY A N 1
ATOM 651 C CA . GLY A 1 85 ? -17.953 12.133 2.502 1 80.06 85 GLY A CA 1
ATOM 652 C C . GLY A 1 85 ? -16.562 12.383 3.066 1 80.06 85 GLY A C 1
ATOM 653 O O . GLY A 1 85 ? -16.422 12.984 4.133 1 80.06 85 GLY A O 1
ATOM 654 N N . ASN A 1 86 ? -15.609 11.789 2.432 1 89.94 86 ASN A N 1
ATOM 655 C CA . ASN A 1 86 ? -14.234 12.086 2.824 1 89.94 86 ASN A CA 1
ATOM 656 C C . ASN A 1 86 ? -13.594 13.102 1.881 1 89.94 86 ASN A C 1
ATOM 658 O O . ASN A 1 86 ? -14.031 13.258 0.739 1 89.94 86 ASN A O 1
ATOM 662 N N . CYS A 1 87 ? -12.703 13.836 2.434 1 94.81 87 CYS A N 1
ATOM 663 C CA . CYS A 1 87 ? -11.969 14.805 1.632 1 94.81 87 CYS A CA 1
ATOM 664 C C . CYS A 1 87 ? -10.508 14.875 2.057 1 94.81 87 CYS A C 1
ATOM 666 O O . CYS A 1 87 ? -10.18 14.594 3.211 1 94.81 87 CYS A O 1
ATOM 668 N N . GLY A 1 88 ? -9.672 15.055 0.984 1 97.44 88 GLY A N 1
ATOM 669 C CA . GLY A 1 88 ? -8.289 15.359 1.285 1 97.44 88 GLY A CA 1
ATOM 670 C C . GLY A 1 88 ? -8 16.844 1.345 1 97.44 88 GLY A C 1
ATOM 671 O O . GLY A 1 88 ? -8.602 17.625 0.604 1 97.44 88 GLY A O 1
ATOM 672 N N . VAL A 1 89 ? -7.129 17.234 2.23 1 98.38 89 VAL A N 1
ATOM 673 C CA . VAL A 1 89 ? -6.637 18.609 2.266 1 98.38 89 VAL A CA 1
ATOM 674 C C . VAL A 1 89 ? -5.113 18.609 2.338 1 98.38 89 VAL A C 1
ATOM 676 O O . VAL A 1 89 ? -4.523 17.969 3.223 1 98.38 89 VAL A O 1
ATOM 679 N N . SER A 1 90 ? -4.508 19.234 1.447 1 98.12 90 SER A N 1
ATOM 680 C CA . SER A 1 90 ? -3.051 19.297 1.405 1 98.12 90 SER A CA 1
ATOM 681 C C . SER A 1 90 ? -2.527 20.625 1.924 1 98.12 90 SER A C 1
ATOM 683 O O . SER A 1 90 ? -3.047 21.688 1.563 1 98.12 90 SER A O 1
ATOM 685 N N . ILE A 1 91 ? -1.585 20.562 2.822 1 96.69 91 ILE A N 1
ATOM 686 C CA . ILE A 1 91 ? -0.867 21.766 3.223 1 96.69 91 ILE A CA 1
ATOM 687 C C . ILE A 1 91 ? 0.24 22.062 2.215 1 96.69 91 ILE A C 1
ATOM 689 O O . ILE A 1 91 ? 1.22 21.328 2.117 1 96.69 91 ILE A O 1
ATOM 693 N N . MET A 1 92 ? 0.06 23.141 1.491 1 93.5 92 MET A N 1
ATOM 694 C CA . MET A 1 92 ? 1.016 23.5 0.447 1 93.5 92 MET A CA 1
ATOM 695 C C . MET A 1 92 ? 2.34 23.953 1.053 1 93.5 92 MET A C 1
ATOM 697 O O . MET A 1 92 ? 2.355 24.625 2.078 1 93.5 92 MET A O 1
ATOM 701 N N . ARG A 1 93 ? 3.475 23.547 0.485 1 91.38 93 ARG A N 1
ATOM 702 C CA . ARG A 1 93 ? 3.676 22.922 -0.819 1 91.38 93 ARG A CA 1
ATOM 703 C C . ARG A 1 93 ? 3.943 21.438 -0.675 1 91.38 93 ARG A C 1
ATOM 705 O O . ARG A 1 93 ? 3.424 20.625 -1.447 1 91.38 93 ARG A O 1
ATOM 712 N N . SER A 1 94 ? 4.531 20.984 0.46 1 93.56 94 SER A N 1
ATOM 713 C CA . SER A 1 94 ? 4.977 19.609 0.638 1 93.56 94 SER A CA 1
ATOM 714 C C . SER A 1 94 ? 3.793 18.641 0.655 1 93.56 94 SER A C 1
ATOM 716 O O . SER A 1 94 ? 3.906 17.5 0.195 1 93.56 94 SER A O 1
ATOM 718 N N . GLY A 1 95 ? 2.678 19.141 1.136 1 96.94 95 GLY A N 1
ATOM 719 C CA . GLY A 1 95 ? 1.499 18.281 1.198 1 96.94 95 GLY A CA 1
ATOM 720 C C . GLY A 1 95 ? 1.007 17.844 -0.168 1 96.94 95 GLY A C 1
ATOM 721 O O . GLY A 1 95 ? 0.322 16.828 -0.29 1 96.94 95 GLY A O 1
ATOM 722 N N . GLU A 1 96 ? 1.344 18.578 -1.165 1 97 96 GLU A N 1
ATOM 723 C CA . GLU A 1 96 ? 0.908 18.281 -2.523 1 97 96 GLU A CA 1
ATOM 724 C C . GLU A 1 96 ? 1.545 16.984 -3.031 1 97 96 GLU A C 1
ATOM 726 O O . GLU A 1 96 ? 1.02 16.344 -3.943 1 97 96 GLU A O 1
ATOM 731 N N . ALA A 1 97 ? 2.678 16.672 -2.502 1 96.94 97 ALA A N 1
ATOM 732 C CA . ALA A 1 97 ? 3.354 15.438 -2.873 1 96.94 97 ALA A CA 1
ATOM 733 C C . ALA A 1 97 ? 2.471 14.227 -2.59 1 96.94 97 ALA A C 1
ATOM 735 O O . ALA A 1 97 ? 2.648 13.164 -3.193 1 96.94 97 ALA A O 1
ATOM 736 N N . MET A 1 98 ? 1.451 14.367 -1.723 1 98.25 98 MET A N 1
ATOM 737 C CA . MET A 1 98 ? 0.683 13.219 -1.245 1 98.25 98 MET A CA 1
ATOM 738 C C . MET A 1 98 ? -0.649 13.117 -1.981 1 98.25 98 MET A C 1
ATOM 740 O O . MET A 1 98 ? -1.39 12.148 -1.795 1 98.25 98 MET A O 1
ATOM 744 N N . GLU A 1 99 ? -0.937 14.117 -2.824 1 97.5 99 GLU A N 1
ATOM 745 C CA . GLU A 1 99 ? -2.252 14.18 -3.451 1 97.5 99 GLU A CA 1
ATOM 746 C C . GLU A 1 99 ? -2.469 13.008 -4.402 1 97.5 99 GLU A C 1
ATOM 748 O O . GLU A 1 99 ? -3.52 12.367 -4.375 1 97.5 99 GLU A O 1
ATOM 753 N N . GLN A 1 100 ? -1.432 12.781 -5.18 1 95.38 100 GLN A N 1
ATOM 754 C CA . GLN A 1 100 ? -1.581 11.703 -6.145 1 95.38 100 GLN A CA 1
ATOM 755 C C . GLN A 1 100 ? -1.73 10.352 -5.445 1 95.38 100 GLN A C 1
ATOM 757 O O . GLN A 1 100 ? -2.527 9.516 -5.867 1 95.38 100 GLN A O 1
ATOM 762 N N . GLY A 1 101 ? -0.961 10.133 -4.43 1 95.75 101 GLY A N 1
ATOM 763 C CA . GLY A 1 101 ? -1.114 8.914 -3.654 1 95.75 101 GLY A CA 1
ATOM 764 C C . GLY A 1 101 ? -2.521 8.719 -3.121 1 95.75 101 GLY A C 1
ATOM 765 O O . GLY A 1 101 ? -3.047 7.602 -3.141 1 95.75 101 GLY A O 1
ATOM 766 N N . LEU A 1 102 ? -3.123 9.773 -2.688 1 96.19 102 LEU A N 1
ATOM 767 C CA . LEU A 1 102 ? -4.492 9.703 -2.191 1 96.19 102 LEU A CA 1
ATOM 768 C C . LEU A 1 102 ? -5.469 9.406 -3.324 1 96.19 102 LEU A C 1
ATOM 770 O O . LEU A 1 102 ? -6.363 8.57 -3.172 1 96.19 102 LEU A O 1
ATOM 774 N N . ARG A 1 103 ? -5.293 10.016 -4.465 1 94.25 103 ARG A N 1
ATOM 775 C CA . ARG A 1 103 ? -6.176 9.797 -5.605 1 94.25 103 ARG A CA 1
ATOM 776 C C . ARG A 1 103 ? -6.078 8.367 -6.109 1 94.25 103 ARG A C 1
ATOM 778 O O . ARG A 1 103 ? -7.062 7.805 -6.602 1 94.25 103 ARG A O 1
ATOM 785 N N . ASP A 1 104 ? -4.914 7.789 -5.961 1 92.81 104 ASP A N 1
ATOM 786 C CA . ASP A 1 104 ? -4.695 6.41 -6.387 1 92.81 104 ASP A CA 1
ATOM 787 C C . ASP A 1 104 ? -5.398 5.43 -5.453 1 92.81 104 ASP A C 1
ATOM 789 O O . ASP A 1 104 ? -5.578 4.258 -5.797 1 92.81 104 ASP A O 1
ATOM 793 N N . CYS A 1 105 ? -5.742 5.887 -4.297 1 91.62 105 CYS A N 1
ATOM 794 C CA . CYS A 1 105 ? -6.34 5 -3.307 1 91.62 105 CYS A CA 1
ATOM 795 C C . CYS A 1 105 ? -7.832 5.273 -3.16 1 91.62 105 CYS A C 1
ATOM 797 O O . CYS A 1 105 ? -8.57 4.453 -2.605 1 91.62 105 CYS A O 1
ATOM 799 N N . CYS A 1 106 ? -8.25 6.395 -3.506 1 88.25 106 CYS A N 1
ATOM 800 C CA . CYS A 1 106 ? -9.641 6.805 -3.377 1 88.25 106 CYS A CA 1
ATOM 801 C C . CYS A 1 106 ? -10.102 7.566 -4.613 1 88.25 106 CYS A C 1
ATOM 803 O O . CYS A 1 106 ? -9.781 8.742 -4.777 1 88.25 106 CYS A O 1
ATOM 805 N N . ARG A 1 107 ? -11.008 6.832 -5.254 1 82.19 107 ARG A N 1
ATOM 806 C CA . ARG A 1 107 ? -11.484 7.438 -6.492 1 82.19 107 ARG A CA 1
ATOM 807 C C . ARG A 1 107 ? -12.383 8.641 -6.203 1 82.19 107 ARG A C 1
ATOM 809 O O . ARG A 1 107 ? -13.117 8.648 -5.219 1 82.19 107 ARG A O 1
ATOM 816 N N . SER A 1 108 ? -12.352 9.648 -6.922 1 81.88 108 SER A N 1
ATOM 817 C CA . SER A 1 108 ? -13.25 10.805 -6.91 1 81.88 108 SER A CA 1
ATOM 818 C C . SER A 1 108 ? -13.07 11.633 -5.641 1 81.88 108 SER A C 1
ATOM 820 O O . SER A 1 108 ? -13.984 12.352 -5.23 1 81.88 108 SER A O 1
ATOM 822 N N . ILE A 1 109 ? -12.047 11.414 -4.918 1 89.56 109 ILE A N 1
ATOM 823 C CA . ILE A 1 109 ? -11.82 12.203 -3.717 1 89.56 109 ILE A CA 1
ATOM 824 C C . ILE A 1 109 ? -11.625 13.672 -4.094 1 89.56 109 ILE A C 1
ATOM 826 O O . ILE A 1 109 ? -10.977 13.977 -5.102 1 89.56 109 ILE A O 1
ATOM 830 N N . ARG A 1 110 ? -12.312 14.555 -3.342 1 93.56 110 ARG A N 1
ATOM 831 C CA . ARG A 1 110 ? -12.078 15.984 -3.471 1 93.56 110 ARG A CA 1
ATOM 832 C C . ARG A 1 110 ? -10.883 16.422 -2.629 1 93.56 110 ARG A C 1
ATOM 834 O O . ARG A 1 110 ? -10.648 15.883 -1.544 1 93.56 110 ARG A O 1
ATOM 841 N N . ILE A 1 111 ? -10.156 17.359 -3.211 1 96.5 111 ILE A N 1
ATOM 842 C CA . ILE A 1 111 ? -8.953 17.812 -2.516 1 96.5 111 ILE A CA 1
ATOM 843 C C . ILE A 1 111 ? -9.031 19.312 -2.275 1 96.5 111 ILE A C 1
ATOM 845 O O . ILE A 1 111 ? -9.258 20.078 -3.211 1 96.5 111 ILE A O 1
ATOM 849 N N . GLY A 1 112 ? -9 19.703 -1.025 1 97.19 112 GLY A N 1
ATOM 850 C CA . GLY A 1 112 ? -8.773 21.094 -0.663 1 97.19 112 GLY A CA 1
ATOM 851 C C . GLY A 1 112 ? -7.309 21.422 -0.455 1 97.19 112 GLY A C 1
ATOM 852 O O . GLY A 1 112 ? -6.461 20.531 -0.446 1 97.19 112 GLY A O 1
ATOM 853 N N . LYS A 1 113 ? -7.043 22.734 -0.302 1 97.81 113 LYS A N 1
ATOM 854 C CA . LYS A 1 113 ? -5.664 23.172 -0.145 1 97.81 113 LYS A CA 1
ATOM 855 C C . LYS A 1 113 ? -5.559 24.297 0.88 1 97.81 113 LYS A C 1
ATOM 857 O O . LYS A 1 113 ? -6.477 25.125 1.009 1 97.81 113 LYS A O 1
ATOM 862 N N . ILE A 1 114 ? -4.488 24.281 1.647 1 96.81 114 ILE A N 1
ATOM 863 C CA . ILE A 1 114 ? -4.152 25.359 2.584 1 96.81 114 ILE A CA 1
ATOM 864 C C . ILE A 1 114 ? -2.703 25.781 2.377 1 96.81 114 ILE A C 1
ATOM 866 O O . ILE A 1 114 ? -1.805 24.938 2.291 1 96.81 114 ILE A O 1
ATOM 870 N N . LEU A 1 115 ? -2.48 26.984 2.266 1 94.75 115 LEU A N 1
ATOM 871 C CA . LEU A 1 115 ? -1.135 27.547 2.209 1 94.75 115 LEU A CA 1
ATOM 872 C C . LEU A 1 115 ? -0.809 28.312 3.486 1 94.75 115 LEU A C 1
ATOM 874 O O . LEU A 1 115 ? -1.461 29.312 3.799 1 94.75 115 LEU A O 1
ATOM 878 N N . ILE A 1 116 ? 0.132 27.797 4.203 1 91.62 116 ILE A N 1
ATOM 879 C CA . ILE A 1 116 ? 0.589 28.406 5.445 1 91.62 116 ILE A CA 1
ATOM 880 C C . ILE A 1 116 ? 2.053 28.812 5.309 1 91.62 116 ILE A C 1
ATOM 882 O O . ILE A 1 116 ? 2.877 28.047 4.812 1 91.62 116 ILE A O 1
ATOM 886 N N . GLN A 1 117 ? 2.359 29.969 5.598 1 86 117 GLN A N 1
ATOM 887 C CA . GLN A 1 117 ? 3.734 30.453 5.547 1 86 117 GLN A CA 1
ATOM 888 C C . GLN A 1 117 ? 4.164 31.031 6.891 1 86 117 GLN A C 1
ATOM 890 O O . GLN A 1 117 ? 3.354 31.641 7.594 1 86 117 GLN A O 1
ATOM 895 N N . SER A 1 118 ? 5.418 30.641 7.211 1 79 118 SER A N 1
ATOM 896 C CA . SER A 1 118 ? 5.973 31.219 8.43 1 79 118 SER A CA 1
ATOM 897 C C . SER A 1 118 ? 6.586 32.594 8.164 1 79 118 SER A C 1
ATOM 899 O O . SER A 1 118 ? 7.246 32.781 7.141 1 79 118 SER A O 1
ATOM 901 N N . GLU A 1 119 ? 6.172 33.5 9 1 75.81 119 GLU A N 1
ATOM 902 C CA . GLU A 1 119 ? 6.777 34.812 8.883 1 75.81 119 GLU A CA 1
ATOM 903 C C . GLU A 1 119 ? 8.227 34.812 9.352 1 75.81 119 GLU A C 1
ATOM 905 O O . GLU A 1 119 ? 8.531 34.281 10.43 1 75.81 119 GLU A O 1
ATOM 910 N N . ALA A 1 120 ? 9.109 35.25 8.539 1 70.38 120 ALA A N 1
ATOM 911 C CA . ALA A 1 120 ? 10.539 35.25 8.812 1 70.38 120 ALA A CA 1
ATOM 912 C C . ALA A 1 120 ? 10.844 35.938 10.141 1 70.38 120 ALA A C 1
ATOM 914 O O . ALA A 1 120 ? 11.672 35.469 10.922 1 70.38 120 ALA A O 1
ATOM 915 N N . ASP A 1 121 ? 10.18 36.969 10.531 1 71.12 121 ASP A N 1
ATOM 916 C CA . ASP A 1 121 ? 10.5 37.812 11.68 1 71.12 121 ASP A CA 1
ATOM 917 C C . ASP A 1 121 ? 9.93 37.219 12.969 1 71.12 121 ASP A C 1
ATOM 919 O O . ASP A 1 121 ? 10.594 37.25 14.008 1 71.12 121 ASP A O 1
ATOM 923 N N . THR A 1 122 ? 8.766 36.656 12.938 1 70.38 122 THR A N 1
ATOM 924 C CA . THR A 1 122 ? 8.055 36.25 14.141 1 70.38 122 THR A CA 1
ATOM 925 C C . THR A 1 122 ? 7.996 34.719 14.234 1 70.38 122 THR A C 1
ATOM 927 O O . THR A 1 122 ? 7.664 34.188 15.289 1 70.38 122 THR A O 1
ATOM 930 N N . ARG A 1 123 ? 8.305 34.031 13.305 1 67.75 123 ARG A N 1
ATOM 931 C CA . ARG A 1 123 ? 8.227 32.594 13.195 1 67.75 123 ARG A CA 1
ATOM 932 C C . ARG A 1 123 ? 6.797 32.094 13.391 1 67.75 123 ARG A C 1
ATOM 934 O O . ARG A 1 123 ? 6.578 30.938 13.742 1 67.75 123 ARG A O 1
ATOM 941 N N . GLU A 1 124 ? 5.922 33.125 13.273 1 77.88 124 GLU A N 1
ATOM 942 C CA . GLU A 1 124 ? 4.516 32.75 13.391 1 77.88 124 GLU A CA 1
ATOM 943 C C . GLU A 1 124 ? 3.975 32.219 12.062 1 77.88 124 GLU A C 1
ATOM 945 O O . GLU A 1 124 ? 4.293 32.75 11 1 77.88 124 GLU A O 1
ATOM 950 N N . ALA A 1 125 ? 3.225 31.047 12.164 1 80 125 ALA A N 1
ATOM 951 C CA . ALA A 1 125 ? 2.586 30.484 10.977 1 80 125 ALA A CA 1
ATOM 952 C C . ALA A 1 125 ? 1.303 31.234 10.633 1 80 125 ALA A C 1
ATOM 954 O O . ALA A 1 125 ? 0.432 31.406 11.484 1 80 125 ALA A O 1
ATOM 955 N N . LYS A 1 126 ? 1.298 31.812 9.383 1 86.06 126 LYS A N 1
ATOM 956 C CA . LYS A 1 126 ? 0.12 32.531 8.906 1 86.06 126 LYS A CA 1
ATOM 957 C C . LYS A 1 126 ? -0.508 31.828 7.707 1 86.06 126 LYS A C 1
ATOM 959 O O . LYS A 1 126 ? 0.202 31.344 6.824 1 86.06 126 LYS A O 1
ATOM 964 N N . VAL A 1 127 ? -1.836 31.844 7.695 1 88.31 127 VAL A N 1
ATOM 965 C CA . VAL A 1 127 ? -2.584 31.234 6.598 1 88.31 127 VAL A CA 1
ATOM 966 C C . VAL A 1 127 ? -2.711 32.219 5.445 1 88.31 127 VAL A C 1
ATOM 968 O O . VAL A 1 127 ? -3.217 33.344 5.625 1 88.31 127 VAL A O 1
ATOM 971 N N . TYR A 1 128 ? -2.311 31.859 4.281 1 87.75 128 TYR A N 1
ATOM 972 C CA . TYR A 1 128 ? -2.352 32.75 3.119 1 87.75 128 TYR A CA 1
ATOM 973 C C . TYR A 1 128 ? -3.48 32.344 2.176 1 87.75 128 TYR A C 1
ATOM 975 O O . TYR A 1 128 ? -4.035 33.188 1.473 1 87.75 128 TYR A O 1
ATOM 983 N N . TYR A 1 129 ? -3.742 31.125 2.168 1 90.75 129 TYR A N 1
ATOM 984 C CA . TYR A 1 129 ? -4.707 30.594 1.216 1 90.75 129 TYR A CA 1
ATOM 985 C C . TYR A 1 129 ? -5.387 29.344 1.776 1 90.75 129 TYR A C 1
ATOM 987 O O . TYR A 1 129 ? -4.746 28.516 2.426 1 9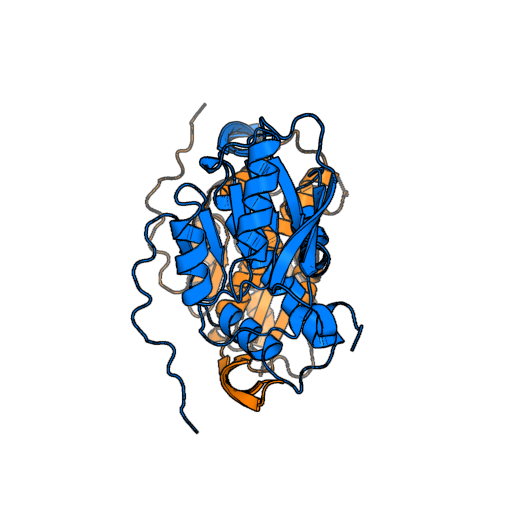0.75 129 TYR A O 1
ATOM 995 N N . ALA A 1 130 ? -6.789 29.312 1.688 1 94.94 130 ALA A N 1
ATOM 996 C CA . ALA A 1 130 ? -7.539 28.094 2.031 1 94.94 130 ALA A CA 1
ATOM 997 C C . ALA A 1 130 ? -8.719 27.906 1.089 1 94.94 130 ALA A C 1
ATOM 999 O O . ALA A 1 130 ? -9.555 28.797 0.93 1 94.94 130 ALA A O 1
ATOM 1000 N N . LYS A 1 131 ? -8.766 26.812 0.403 1 95.38 131 LYS A N 1
ATOM 1001 C CA . LYS A 1 131 ? -9.867 26.453 -0.482 1 95.38 131 LYS A CA 1
ATOM 1002 C C . LYS A 1 131 ? -10.336 25.016 -0.22 1 95.38 131 LYS A C 1
ATOM 1004 O O . LYS A 1 131 ? -9.547 24.078 -0.342 1 95.38 131 LYS A O 1
ATOM 1009 N N . PHE A 1 132 ? -11.648 24.938 0.186 1 96.62 132 PHE A N 1
ATOM 1010 C CA . PHE A 1 132 ? -12.219 23.641 0.541 1 96.62 132 PHE A CA 1
ATOM 1011 C C . PHE A 1 132 ? -13.492 23.375 -0.254 1 96.62 132 PHE A C 1
ATOM 1013 O O . PHE A 1 132 ? -14.109 24.312 -0.777 1 96.62 132 PHE A O 1
ATOM 1020 N N . PRO A 1 133 ? -13.789 22.094 -0.346 1 93.94 133 PRO A N 1
ATOM 1021 C CA . PRO A 1 133 ? -15.141 21.797 -0.84 1 93.94 133 PRO A CA 1
ATOM 1022 C C . PRO A 1 133 ? -16.219 22.469 -0.006 1 93.94 133 PRO A C 1
ATOM 1024 O O . PRO A 1 133 ? -16.047 22.688 1.196 1 93.94 133 PRO A O 1
ATOM 1027 N N . GLN A 1 134 ? -17.344 22.781 -0.641 1 91.81 134 GLN A N 1
ATOM 1028 C CA . GLN A 1 134 ? -18.422 23.531 -0.006 1 91.81 134 GLN A CA 1
ATOM 1029 C C . GLN A 1 134 ? -19 22.766 1.177 1 91.81 134 GLN A C 1
ATOM 1031 O O . GLN A 1 134 ? -19.453 23.359 2.15 1 91.81 134 GLN A O 1
ATOM 1036 N N . ASP A 1 135 ? -18.953 21.469 1.193 1 93.62 135 ASP A N 1
ATOM 1037 C CA . ASP A 1 135 ? -19.562 20.672 2.238 1 93.62 135 ASP A CA 1
ATOM 1038 C C . ASP A 1 135 ? -18.516 20.031 3.135 1 93.62 135 ASP A C 1
ATOM 1040 O O . ASP A 1 135 ? -18.688 18.906 3.619 1 93.62 135 ASP A O 1
ATOM 1044 N N . ILE A 1 136 ? -17.453 20.75 3.453 1 94.88 136 ILE A N 1
ATOM 1045 C CA . ILE A 1 136 ? -16.312 20.172 4.164 1 94.88 136 ILE A CA 1
ATOM 1046 C C . ILE A 1 136 ? -16.703 19.906 5.621 1 94.88 136 ILE A C 1
ATOM 1048 O O . ILE A 1 136 ? -16.141 19.016 6.266 1 94.88 136 ILE A O 1
ATOM 1052 N N . GLU A 1 137 ? -17.656 20.656 6.133 1 94.88 137 GLU A N 1
ATOM 1053 C CA . GLU A 1 137 ? -18.031 20.562 7.539 1 94.88 137 GLU A CA 1
ATOM 1054 C C . GLU A 1 137 ? -18.594 19.172 7.859 1 94.88 137 GLU A C 1
ATOM 1056 O O . GLU A 1 137 ? -18.516 18.719 9 1 94.88 137 GLU A O 1
ATOM 1061 N N . GLY A 1 138 ? -19.141 18.516 6.883 1 91.81 138 GLY A N 1
ATOM 1062 C CA . GLY A 1 138 ? -19.734 17.203 7.102 1 91.81 138 GLY A CA 1
ATOM 1063 C C . GLY A 1 138 ? -18.812 16.062 6.707 1 91.81 138 GLY A C 1
ATOM 1064 O O . GLY A 1 138 ? -19.203 14.898 6.758 1 91.81 138 GLY A O 1
ATOM 1065 N N . ARG A 1 139 ? -17.531 16.375 6.41 1 93.56 139 ARG A N 1
ATOM 1066 C CA . ARG A 1 139 ? -16.641 15.359 5.848 1 93.56 139 ARG A CA 1
ATOM 1067 C C . ARG A 1 139 ? -15.57 14.953 6.848 1 93.56 139 ARG A C 1
ATOM 1069 O O . ARG A 1 139 ? -15.266 15.711 7.777 1 93.56 139 ARG A O 1
ATOM 1076 N N . LYS A 1 140 ? -15.117 13.742 6.691 1 95.44 140 LYS A N 1
ATOM 1077 C CA . LYS A 1 140 ? -13.844 13.352 7.297 1 95.44 140 LYS A CA 1
ATOM 1078 C C . LYS A 1 140 ? -12.664 13.859 6.473 1 95.44 140 LYS A C 1
ATOM 1080 O O . LYS A 1 140 ? -12.641 13.695 5.25 1 95.44 140 LYS A O 1
ATOM 1085 N N . VAL A 1 141 ? -11.742 14.492 7.176 1 97.38 141 VAL A N 1
ATOM 1086 C CA . VAL A 1 141 ? -10.688 15.188 6.449 1 97.38 141 VAL A CA 1
ATOM 1087 C C . VAL A 1 141 ? -9.359 14.461 6.648 1 97.38 141 VAL A C 1
ATOM 1089 O O . VAL A 1 141 ? -8.922 14.258 7.785 1 97.38 141 VAL A O 1
ATOM 1092 N N . LEU A 1 142 ? -8.789 14.055 5.566 1 97.94 142 LEU A N 1
ATOM 1093 C CA . LEU A 1 142 ? -7.406 13.594 5.562 1 97.94 142 LEU A CA 1
ATOM 1094 C C . LEU A 1 142 ? -6.453 14.758 5.293 1 97.94 142 LEU A C 1
ATOM 1096 O O . LEU A 1 142 ? -6.258 15.148 4.145 1 97.94 142 LEU A O 1
ATOM 1100 N N . LEU A 1 143 ? -5.883 15.305 6.383 1 98.69 143 LEU A N 1
ATOM 1101 C CA . LEU A 1 143 ? -4.93 16.406 6.285 1 98.69 143 LEU A CA 1
ATOM 1102 C C . LEU A 1 143 ? -3.535 15.891 5.953 1 98.69 143 LEU A C 1
ATOM 1104 O O . LEU A 1 143 ? -2.988 15.055 6.68 1 98.69 143 LEU A O 1
ATOM 1108 N N . MET A 1 144 ? -2.994 16.344 4.812 1 98.69 144 MET A N 1
ATOM 1109 C CA . MET A 1 144 ? -1.763 15.766 4.289 1 98.69 144 MET A CA 1
ATOM 1110 C C . MET A 1 144 ? -0.591 16.734 4.453 1 98.69 144 MET A C 1
ATOM 1112 O O . MET A 1 144 ? -0.606 17.828 3.9 1 98.69 144 MET A O 1
ATOM 1116 N N . TYR A 1 145 ? 0.438 16.266 5.234 1 98.19 145 TYR A N 1
ATOM 1117 C CA . TYR A 1 145 ? 1.673 17.016 5.469 1 98.19 145 TYR A CA 1
ATOM 1118 C C . TYR A 1 145 ? 2.816 16.062 5.824 1 98.19 145 TYR A C 1
ATOM 1120 O O . TYR A 1 145 ? 2.891 15.57 6.949 1 98.19 145 TYR A O 1
ATOM 1128 N N . PRO A 1 146 ? 3.766 15.883 4.859 1 98.06 146 PRO A N 1
ATOM 1129 C CA . PRO A 1 146 ? 4.707 14.773 4.973 1 98.06 146 PRO A CA 1
ATOM 1130 C C . PRO A 1 146 ? 5.648 14.914 6.168 1 98.06 146 PRO A C 1
ATOM 1132 O O . PRO A 1 146 ? 6.043 13.906 6.77 1 98.06 146 PRO A O 1
ATOM 1135 N N . ILE A 1 147 ? 5.988 16.125 6.496 1 97.06 147 ILE A N 1
ATOM 1136 C CA . ILE A 1 147 ? 7.016 16.312 7.512 1 97.06 147 ILE A CA 1
ATOM 1137 C C . ILE A 1 147 ? 6.469 17.188 8.641 1 97.06 147 ILE A C 1
ATOM 1139 O O . ILE A 1 147 ? 6.125 18.359 8.414 1 97.06 147 ILE A O 1
ATOM 1143 N N . LEU A 1 148 ? 6.434 16.609 9.812 1 96 148 LEU A N 1
ATOM 1144 C CA . LEU A 1 148 ? 6.047 17.344 11.008 1 96 148 LEU A CA 1
ATOM 1145 C C . LEU A 1 148 ? 7.254 17.578 11.914 1 96 148 LEU A C 1
ATOM 1147 O O . LEU A 1 148 ? 7.594 16.719 12.727 1 96 148 LEU A O 1
ATOM 1151 N N . SER A 1 149 ? 7.809 18.719 11.82 1 93.56 149 SER A N 1
ATOM 1152 C CA . SER A 1 149 ? 9.016 19.031 12.57 1 93.56 149 SER A CA 1
ATOM 1153 C C . SER A 1 149 ? 8.688 19.781 13.859 1 93.56 149 SER A C 1
ATOM 1155 O O . SER A 1 149 ? 8.906 19.266 14.961 1 93.56 149 SER A O 1
ATOM 1157 N N . SER A 1 150 ? 8.07 20.938 13.773 1 91.94 150 SER A N 1
ATOM 1158 C CA . SER A 1 150 ? 7.719 21.719 14.953 1 91.94 150 SER A CA 1
ATOM 1159 C C . SER A 1 150 ? 6.246 21.531 15.32 1 91.94 150 SER A C 1
ATOM 1161 O O . SER A 1 150 ? 5.859 21.719 16.469 1 91.94 150 SER A O 1
ATOM 1163 N N . GLY A 1 151 ? 5.449 21.25 14.367 1 93.88 151 GLY A N 1
ATOM 1164 C CA . GLY A 1 151 ? 4.023 21.062 14.586 1 93.88 151 GLY A CA 1
ATOM 1165 C C . GLY A 1 151 ? 3.217 22.328 14.375 1 93.88 151 GLY A C 1
ATOM 1166 O O . GLY A 1 151 ? 1.989 22.281 14.273 1 93.88 151 GLY A O 1
ATOM 1167 N N . ASN A 1 152 ? 3.84 23.469 14.234 1 92.31 152 ASN A N 1
ATOM 1168 C CA . ASN A 1 152 ? 3.16 24.75 14.156 1 92.31 152 ASN A CA 1
ATOM 1169 C C . ASN A 1 152 ? 2.277 24.844 12.914 1 92.31 152 ASN A C 1
ATOM 1171 O O . ASN A 1 152 ? 1.137 25.297 12.984 1 92.31 152 ASN A O 1
ATOM 1175 N N . THR A 1 153 ? 2.82 24.359 11.828 1 93.25 153 THR A N 1
ATOM 1176 C CA . THR A 1 153 ? 2.078 24.406 10.57 1 93.25 153 THR A CA 1
ATOM 1177 C C . THR A 1 153 ? 0.801 23.578 10.664 1 93.25 153 THR A C 1
ATOM 1179 O O . THR A 1 153 ? -0.275 24.031 10.281 1 93.25 153 THR A O 1
ATOM 1182 N N . ALA A 1 154 ? 0.908 22.406 11.195 1 95.88 154 ALA A N 1
ATOM 1183 C CA . ALA A 1 154 ? -0.243 21.531 11.344 1 95.88 154 ALA A CA 1
ATOM 1184 C C . ALA A 1 154 ? -1.286 22.125 12.281 1 95.88 154 ALA A C 1
ATOM 1186 O O . ALA A 1 154 ? -2.488 22.047 12.016 1 95.88 154 ALA A O 1
ATOM 1187 N N . ILE A 1 155 ? -0.812 22.719 13.352 1 96.62 155 ILE A N 1
ATOM 1188 C CA . ILE A 1 155 ? -1.714 23.328 14.32 1 96.62 155 ILE A CA 1
ATOM 1189 C C . ILE A 1 155 ? -2.557 24.406 13.648 1 96.62 155 ILE A C 1
ATOM 1191 O O . ILE A 1 155 ? -3.777 24.453 13.812 1 96.62 155 ILE A O 1
ATOM 1195 N N . GLN A 1 156 ? -1.921 25.234 12.883 1 96.25 156 GLN A N 1
ATOM 1196 C CA . GLN A 1 156 ? -2.627 26.297 12.18 1 96.25 156 GLN A CA 1
ATOM 1197 C C . GLN A 1 156 ? -3.602 25.734 11.156 1 96.25 156 GLN A C 1
ATOM 1199 O O . GLN A 1 156 ? -4.715 26.25 11 1 96.25 156 GLN A O 1
ATOM 1204 N N . ALA A 1 157 ? -3.195 24.703 10.469 1 97.5 157 ALA A N 1
ATOM 1205 C CA . ALA A 1 157 ? -4.066 24.094 9.469 1 97.5 157 ALA A CA 1
ATOM 1206 C C . ALA A 1 157 ? -5.336 23.547 10.109 1 97.5 157 ALA A C 1
ATOM 1208 O O . ALA A 1 157 ? -6.438 23.734 9.586 1 97.5 157 ALA A O 1
ATOM 1209 N N . VAL A 1 158 ? -5.188 22.875 11.188 1 97.88 158 VAL A N 1
ATOM 1210 C CA . VAL A 1 158 ? -6.328 22.297 11.898 1 97.88 158 VAL A CA 1
ATOM 1211 C C . VAL A 1 158 ? -7.254 23.422 12.375 1 97.88 158 VAL A C 1
ATOM 1213 O O . VAL A 1 158 ? -8.477 23.297 12.289 1 97.88 158 VAL A O 1
ATOM 1216 N N . GLN A 1 159 ? -6.645 24.516 12.844 1 96.81 159 GLN A N 1
ATOM 1217 C CA . GLN A 1 159 ? -7.441 25.656 13.266 1 96.81 159 GLN A CA 1
ATOM 1218 C C . GLN A 1 159 ? -8.289 26.203 12.117 1 96.81 159 GLN A C 1
ATOM 1220 O O . GLN A 1 159 ? -9.461 26.516 12.305 1 96.81 159 GLN A O 1
ATOM 1225 N N . VAL A 1 160 ? -7.695 26.297 10.969 1 96.81 160 VAL A N 1
ATOM 1226 C CA . VAL A 1 160 ? -8.406 26.781 9.789 1 96.81 160 VAL A CA 1
ATOM 1227 C C . VAL A 1 160 ? -9.562 25.844 9.469 1 96.81 160 VAL A C 1
ATOM 1229 O O . VAL A 1 160 ? -10.672 26.281 9.156 1 96.81 160 VAL A O 1
ATOM 1232 N N . LEU A 1 161 ? -9.328 24.547 9.531 1 98.06 161 LEU A N 1
ATOM 1233 C CA . LEU A 1 161 ? -10.383 23.562 9.266 1 98.06 161 LEU A CA 1
ATOM 1234 C C . LEU A 1 161 ? -11.523 23.703 10.266 1 98.06 161 LEU A C 1
ATOM 1236 O O . LEU A 1 161 ? -12.695 23.672 9.891 1 98.06 161 LEU A O 1
ATOM 1240 N N . LYS A 1 162 ? -11.156 23.922 11.5 1 97.62 162 LYS A N 1
ATOM 1241 C CA . LYS A 1 162 ? -12.156 24.109 12.547 1 97.62 162 LYS A CA 1
ATOM 1242 C C . LYS A 1 162 ? -12.992 25.359 12.289 1 97.62 162 LYS A C 1
ATOM 1244 O O . LYS A 1 162 ? -14.203 25.359 12.508 1 97.62 162 LYS A O 1
ATOM 1249 N N . GLU A 1 163 ? -12.367 26.391 11.883 1 96.25 163 GLU A N 1
ATOM 1250 C CA . GLU A 1 163 ? -13.047 27.641 11.57 1 96.25 163 GLU A CA 1
ATOM 1251 C C . GLU A 1 163 ? -14.031 27.453 10.414 1 96.25 163 GLU A C 1
ATOM 1253 O O . GLU A 1 163 ? -14.984 28.219 10.281 1 96.25 163 GLU A O 1
ATOM 1258 N N . HIS A 1 164 ? -13.836 26.453 9.609 1 96.25 164 HIS A N 1
ATOM 1259 C CA . HIS A 1 164 ? -14.734 26.141 8.5 1 96.25 164 HIS A CA 1
ATOM 1260 C C . HIS A 1 164 ? -15.742 25.078 8.891 1 96.25 164 HIS A C 1
ATOM 1262 O O . HIS A 1 164 ? -16.391 24.484 8.031 1 96.25 164 HIS A O 1
ATOM 1268 N N . GLY A 1 165 ? -15.75 24.719 10.172 1 96.94 165 GLY A N 1
ATOM 1269 C CA . GLY A 1 165 ? -16.828 23.906 10.703 1 96.94 165 GLY A CA 1
ATOM 1270 C C . GLY A 1 165 ? -16.453 22.438 10.828 1 96.94 165 GLY A C 1
ATOM 1271 O O . GLY A 1 165 ? -17.266 21.609 11.234 1 96.94 165 GLY A O 1
ATOM 1272 N N . VAL A 1 166 ? -15.25 22.047 10.516 1 97.69 166 VAL A N 1
ATOM 1273 C CA . VAL A 1 166 ? -14.844 20.656 10.617 1 97.69 166 VAL A CA 1
ATOM 1274 C C . VAL A 1 166 ? -14.586 20.297 12.086 1 97.69 166 VAL A C 1
ATOM 1276 O O . VAL A 1 166 ? -13.844 20.984 12.781 1 97.69 166 VAL A O 1
ATOM 1279 N N . LYS A 1 167 ? -15.25 19.25 12.477 1 97.38 167 LYS A N 1
ATOM 1280 C CA . LYS A 1 167 ? -14.977 18.766 13.828 1 97.38 167 LYS A CA 1
ATOM 1281 C C . LYS A 1 167 ? -13.555 18.219 13.945 1 97.38 167 LYS A C 1
ATOM 1283 O O . LYS A 1 167 ? -13.078 17.531 13.047 1 97.38 167 LYS A O 1
ATOM 1288 N N . GLU A 1 168 ? -12.914 18.516 15.039 1 97.44 168 GLU A N 1
ATOM 1289 C CA . GLU A 1 168 ? -11.539 18.094 15.258 1 97.44 168 GLU A CA 1
ATOM 1290 C C . GLU A 1 168 ? -11.414 16.562 15.172 1 97.44 168 GLU A C 1
ATOM 1292 O O . GLU A 1 168 ? -10.445 16.047 14.617 1 97.44 168 GLU A O 1
ATOM 1297 N N . SER A 1 169 ? -12.438 15.898 15.68 1 96.25 169 SER A N 1
ATOM 1298 C CA . SER A 1 169 ? -12.438 14.438 15.695 1 96.25 169 SER A CA 1
ATOM 1299 C C . SER A 1 169 ? -12.555 13.867 14.289 1 96.25 169 SER A C 1
ATOM 1301 O O . SER A 1 169 ? -12.312 12.68 14.07 1 96.25 169 SER A O 1
ATOM 1303 N N . ASN A 1 170 ? -12.867 14.695 13.328 1 96.38 170 ASN A N 1
ATOM 1304 C CA . ASN A 1 170 ? -13.016 14.266 11.938 1 96.38 170 ASN A CA 1
ATOM 1305 C C . ASN A 1 170 ? -11.75 14.531 11.133 1 96.38 170 ASN A C 1
ATOM 1307 O O . ASN A 1 170 ? -11.711 14.289 9.93 1 96.38 170 ASN A O 1
ATOM 1311 N N . ILE A 1 171 ? -10.742 14.992 11.828 1 97.69 171 ILE A N 1
ATOM 1312 C CA . ILE A 1 171 ? -9.5 15.305 11.148 1 97.69 171 ILE A CA 1
ATOM 1313 C C . ILE A 1 171 ? -8.461 14.219 11.43 1 97.69 171 ILE A C 1
ATOM 1315 O O . ILE A 1 171 ? -8.203 13.891 12.586 1 97.69 171 ILE A O 1
ATOM 1319 N N . LEU A 1 172 ? -7.984 13.648 10.391 1 97.69 172 LEU A N 1
ATOM 1320 C CA . LEU A 1 172 ? -6.879 12.703 10.438 1 97.69 172 LEU A CA 1
ATOM 1321 C C . LEU A 1 172 ? -5.645 13.266 9.742 1 97.69 172 LEU A C 1
ATOM 1323 O O . LEU A 1 172 ? -5.637 13.438 8.523 1 97.69 172 LEU A O 1
ATOM 1327 N N . LEU A 1 173 ? -4.633 13.555 10.523 1 98.44 173 LEU A N 1
ATOM 1328 C CA . LEU A 1 173 ? -3.389 14.078 9.969 1 98.44 173 LEU A CA 1
ATOM 1329 C C . LEU A 1 173 ? -2.486 12.945 9.492 1 98.44 173 LEU A C 1
ATOM 1331 O O . LEU A 1 173 ? -2.098 12.086 10.281 1 98.44 173 LEU A O 1
ATOM 1335 N N . LEU A 1 174 ? -2.219 12.938 8.195 1 98.44 174 LEU A N 1
ATOM 1336 C CA . LEU A 1 174 ? -1.3 11.977 7.598 1 98.44 174 LEU A CA 1
ATOM 1337 C C . LEU A 1 174 ? 0.082 12.594 7.406 1 98.44 174 LEU A C 1
ATOM 1339 O O . LEU A 1 174 ? 0.23 13.578 6.68 1 98.44 174 LEU A O 1
ATOM 1343 N N . SER A 1 175 ? 1.029 12.016 8.047 1 98.5 175 SER A N 1
ATOM 1344 C CA . SER A 1 175 ? 2.41 12.484 7.938 1 98.5 175 SER A CA 1
ATOM 1345 C C . SER A 1 175 ? 3.373 11.312 7.758 1 98.5 175 SER A C 1
ATOM 1347 O O . SER A 1 175 ? 3.09 10.195 8.195 1 98.5 175 SER A O 1
ATOM 1349 N N . LEU A 1 176 ? 4.516 11.547 7.086 1 98.44 176 LEU A N 1
ATOM 1350 C CA . LEU A 1 176 ? 5.496 10.492 6.867 1 98.44 176 LEU A CA 1
ATOM 1351 C C . LEU A 1 176 ? 6.488 10.422 8.023 1 98.44 176 LEU A C 1
ATOM 1353 O O . LEU A 1 176 ? 6.824 9.328 8.492 1 98.44 176 LEU A O 1
ATOM 1357 N N . PHE A 1 177 ? 6.961 11.609 8.438 1 97.69 177 PHE A N 1
ATOM 1358 C CA . PHE A 1 177 ? 7.945 11.711 9.5 1 97.69 177 PHE A CA 1
ATOM 1359 C C . PHE A 1 177 ? 7.531 12.766 10.523 1 97.69 177 PHE A C 1
ATOM 1361 O O . PHE A 1 177 ? 7.195 13.891 10.164 1 97.69 177 PHE A O 1
ATOM 1368 N N . VAL A 1 178 ? 7.586 12.375 11.805 1 97.25 178 VAL A N 1
ATOM 1369 C CA . VAL A 1 178 ? 7.141 13.273 12.859 1 97.25 178 VAL A CA 1
ATOM 1370 C C . VAL A 1 178 ? 8.172 13.289 13.992 1 97.25 178 VAL A C 1
ATOM 1372 O O . VAL A 1 178 ? 8.695 12.242 14.375 1 97.25 178 VAL A O 1
ATOM 1375 N N . THR A 1 179 ? 8.438 14.453 14.523 1 96.44 179 THR A N 1
ATOM 1376 C CA . THR A 1 179 ? 9.289 14.539 15.703 1 96.44 179 THR A CA 1
ATOM 1377 C C . THR A 1 179 ? 8.477 14.359 16.984 1 96.44 179 THR A C 1
ATOM 1379 O O . THR A 1 179 ? 7.293 14.695 17.016 1 96.44 179 THR A O 1
ATOM 1382 N N . PRO A 1 180 ? 9.125 13.859 17.969 1 95.75 180 PRO A N 1
ATOM 1383 C CA . PRO A 1 180 ? 8.422 13.758 19.25 1 95.75 180 PRO A CA 1
ATOM 1384 C C . PRO A 1 180 ? 7.91 15.109 19.734 1 95.75 180 PRO A C 1
ATOM 1386 O O . PRO A 1 180 ? 6.801 15.203 20.266 1 95.75 180 PRO A O 1
ATOM 1389 N N . HIS A 1 181 ? 8.711 16.109 19.594 1 95.12 181 HIS A N 1
ATOM 1390 C CA . HIS A 1 181 ? 8.328 17.453 19.984 1 95.12 181 HIS A CA 1
ATOM 1391 C C . HIS A 1 181 ? 7.07 17.906 19.25 1 95.12 181 HIS A C 1
ATOM 1393 O O . HIS A 1 181 ? 6.137 18.422 19.875 1 95.12 181 HIS A O 1
ATOM 1399 N N . ALA A 1 182 ? 7.059 17.734 17.984 1 95.62 182 ALA A N 1
ATOM 1400 C CA . ALA A 1 182 ? 5.902 18.109 17.188 1 95.62 182 ALA A CA 1
ATOM 1401 C C . ALA A 1 182 ? 4.656 17.344 17.609 1 95.62 182 ALA A C 1
ATOM 1403 O O . ALA A 1 182 ? 3.564 17.922 17.688 1 95.62 182 ALA A O 1
ATOM 1404 N N . LEU A 1 183 ? 4.836 16.109 17.781 1 96 183 LEU A N 1
ATOM 1405 C CA . LEU A 1 183 ? 3.725 15.266 18.203 1 96 183 LEU A CA 1
ATOM 1406 C C . LEU A 1 183 ? 3.113 15.781 19.5 1 96 183 LEU A C 1
ATOM 1408 O O . LEU A 1 183 ? 1.891 15.891 19.609 1 96 183 LEU A O 1
ATOM 1412 N N . GLN A 1 184 ? 3.93 16.062 20.422 1 94.31 184 GLN A N 1
ATOM 1413 C CA . GLN A 1 184 ? 3.475 16.578 21.703 1 94.31 184 GLN A CA 1
ATOM 1414 C C . GLN A 1 184 ? 2.73 17.891 21.531 1 94.31 184 GLN A C 1
ATOM 1416 O O . GLN A 1 184 ? 1.635 18.078 22.078 1 94.31 184 GLN A O 1
ATOM 1421 N N . THR A 1 185 ? 3.303 18.781 20.828 1 94.31 185 THR A N 1
ATOM 1422 C CA . THR A 1 185 ? 2.748 20.109 20.625 1 94.31 185 THR A CA 1
ATOM 1423 C C . THR A 1 185 ? 1.392 20.031 19.938 1 94.31 185 THR A C 1
ATOM 1425 O O . THR A 1 185 ? 0.43 20.672 20.359 1 94.31 185 THR A O 1
ATOM 1428 N N . VAL A 1 186 ? 1.254 19.219 18.922 1 95.81 186 VAL A N 1
ATOM 1429 C CA . VAL A 1 186 ? 0.04 19.125 18.125 1 95.81 186 VAL A CA 1
ATOM 1430 C C . VAL A 1 186 ? -1.055 18.422 18.922 1 95.81 186 VAL A C 1
ATOM 1432 O O . VAL A 1 186 ? -2.211 18.844 18.906 1 95.81 186 VAL A O 1
ATOM 1435 N N . THR A 1 187 ? -0.708 17.359 19.594 1 95 187 THR A N 1
ATOM 1436 C CA . THR A 1 187 ? -1.695 16.594 20.359 1 95 187 THR A CA 1
ATOM 1437 C C . THR A 1 187 ? -2.215 17.406 21.547 1 95 187 THR A C 1
ATOM 1439 O O . THR A 1 187 ? -3.371 17.25 21.938 1 95 187 THR A O 1
ATOM 1442 N N . GLU A 1 188 ? -1.362 18.219 22.109 1 94.69 188 GLU A N 1
ATOM 1443 C CA . GLU A 1 188 ? -1.792 19.078 23.203 1 94.69 188 GLU A CA 1
ATOM 1444 C C . GLU A 1 188 ? -2.77 20.141 22.719 1 94.69 188 GLU A C 1
ATOM 1446 O O . GLU A 1 188 ? -3.766 20.438 23.375 1 94.69 188 GLU A O 1
ATOM 1451 N N . GLU A 1 189 ? -2.508 20.688 21.625 1 95.62 189 GLU A N 1
ATOM 1452 C CA . GLU A 1 189 ? -3.338 21.75 21.062 1 95.62 189 GLU A CA 1
ATOM 1453 C C . GLU A 1 189 ? -4.637 21.203 20.484 1 95.62 189 GLU A C 1
ATOM 1455 O O . GLU A 1 189 ? -5.684 21.859 20.562 1 95.62 189 GLU A O 1
ATOM 1460 N N . HIS A 1 190 ? -4.539 20.094 19.844 1 96.88 190 HIS A N 1
ATOM 1461 C CA . HIS A 1 190 ? -5.68 19.422 19.219 1 96.88 190 HIS A CA 1
ATOM 1462 C C . HIS A 1 190 ? -5.773 17.969 19.641 1 96.88 190 HIS A C 1
ATOM 1464 O O . HIS A 1 190 ? -5.465 17.062 18.844 1 96.88 190 HIS A O 1
ATOM 1470 N N . PRO A 1 191 ? -6.352 17.719 20.781 1 95.12 191 PRO A N 1
ATOM 1471 C CA . PRO A 1 191 ? -6.32 16.375 21.359 1 95.12 191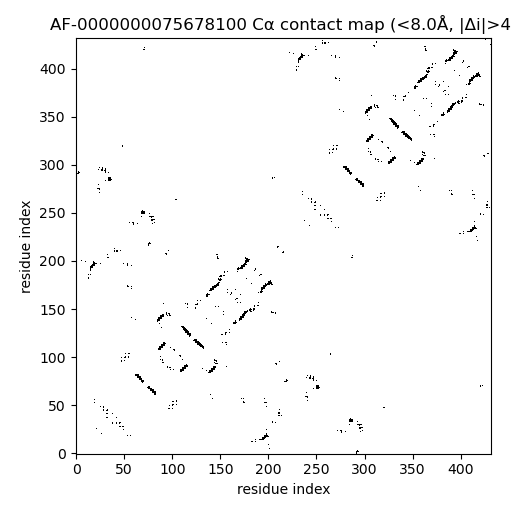 PRO A CA 1
ATOM 1472 C C . PRO A 1 191 ? -7.289 15.406 20.688 1 95.12 191 PRO A C 1
ATOM 1474 O O . PRO A 1 191 ? -7.141 14.188 20.812 1 95.12 191 PRO A O 1
ATOM 1477 N N . GLU A 1 192 ? -8.242 15.914 19.984 1 95.88 192 GLU A N 1
ATOM 1478 C CA . GLU A 1 192 ? -9.25 15.039 19.406 1 95.88 192 GLU A CA 1
ATOM 1479 C C . GLU A 1 192 ? -8.859 14.594 18 1 95.88 192 GLU A C 1
ATOM 1481 O O . GLU A 1 192 ? -9.508 13.727 17.406 1 95.88 192 GLU A O 1
ATOM 1486 N N . MET A 1 193 ? -7.812 15.219 17.453 1 96.44 193 MET A N 1
ATOM 1487 C CA . MET A 1 193 ? -7.355 14.852 16.109 1 96.44 193 MET A CA 1
ATOM 1488 C C . MET A 1 193 ? -6.496 13.594 16.156 1 96.44 193 MET A C 1
ATOM 1490 O O . MET A 1 193 ? -5.715 13.406 17.094 1 96.44 193 MET A O 1
ATOM 1494 N N . THR A 1 194 ? -6.656 12.773 15.156 1 96.69 194 THR A N 1
ATOM 1495 C CA . THR A 1 194 ? -5.812 11.594 15.031 1 96.69 194 THR A CA 1
ATOM 1496 C C . THR A 1 194 ? -4.609 11.875 14.141 1 96.69 194 THR A C 1
ATOM 1498 O O . THR A 1 194 ? -4.734 12.555 13.117 1 96.69 194 THR A O 1
ATOM 1501 N N . ILE A 1 195 ? -3.494 11.398 14.539 1 97.69 195 ILE A N 1
ATOM 1502 C CA . ILE A 1 195 ? -2.273 11.531 13.75 1 97.69 195 ILE A CA 1
ATOM 1503 C C . ILE A 1 195 ? -1.773 10.148 13.336 1 97.69 195 ILE A C 1
ATOM 1505 O O . ILE A 1 195 ? -1.648 9.25 14.18 1 97.69 195 ILE A O 1
ATOM 1509 N N . LEU A 1 196 ? -1.579 9.969 12.07 1 97.75 196 LEU A N 1
ATOM 1510 C CA . LEU A 1 196 ? -0.998 8.75 11.523 1 97.75 196 LEU A CA 1
ATOM 1511 C C . LEU A 1 196 ? 0.351 9.031 10.875 1 97.75 196 LEU A C 1
ATOM 1513 O O . LEU A 1 196 ? 0.469 9.945 10.055 1 97.75 196 LEU A O 1
ATOM 1517 N N . THR A 1 197 ? 1.393 8.234 11.273 1 98.12 197 THR A N 1
ATOM 1518 C CA . THR A 1 197 ? 2.723 8.477 10.727 1 98.12 197 THR A CA 1
ATOM 1519 C C . THR A 1 197 ? 3.463 7.164 10.5 1 98.12 197 THR A C 1
ATOM 1521 O O . THR A 1 197 ? 3.068 6.121 11.031 1 98.12 197 THR A O 1
ATOM 1524 N N . SER A 1 198 ? 4.484 7.238 9.648 1 97.38 198 SER A N 1
ATOM 1525 C CA . SER A 1 198 ? 5.309 6.055 9.43 1 97.38 198 SER A CA 1
ATOM 1526 C C . SER A 1 198 ? 6.375 5.914 10.508 1 97.38 198 SER A C 1
ATOM 1528 O O . SER A 1 198 ? 6.82 4.805 10.812 1 97.38 198 SER A O 1
ATOM 1530 N N . GLU A 1 199 ? 6.758 7.16 11.062 1 96.19 199 GLU A N 1
ATOM 1531 C CA . GLU A 1 199 ? 7.887 7.117 11.992 1 96.19 199 GLU A CA 1
ATOM 1532 C C . GLU A 1 199 ? 7.895 8.344 12.906 1 96.19 199 GLU A C 1
ATOM 1534 O O . GLU A 1 199 ? 7.598 9.453 12.461 1 96.19 199 GLU A O 1
ATOM 1539 N N . ILE A 1 200 ? 8.242 8.078 14.125 1 95.56 200 ILE A N 1
ATOM 1540 C CA . ILE A 1 200 ? 8.555 9.141 15.078 1 95.56 200 ILE A CA 1
ATOM 1541 C C . ILE A 1 200 ? 10.055 9.164 15.359 1 95.56 200 ILE A C 1
ATOM 1543 O O . ILE A 1 200 ? 10.617 8.18 15.852 1 95.56 200 ILE A O 1
ATOM 1547 N N . HIS A 1 201 ? 10.688 10.242 14.969 1 93.75 201 HIS A N 1
ATOM 1548 C CA . HIS A 1 201 ? 12.133 10.367 15.109 1 93.75 201 HIS A CA 1
ATOM 1549 C C . HIS A 1 201 ? 12.539 11.82 15.328 1 93.75 201 HIS A C 1
ATOM 1551 O O . HIS A 1 201 ? 11.992 12.727 14.703 1 93.75 201 HIS A O 1
ATOM 1557 N N . PRO A 1 202 ? 13.461 12.055 16.219 1 92.56 202 PRO A N 1
ATOM 1558 C CA . PRO A 1 202 ? 13.867 13.438 16.5 1 92.56 202 PRO A CA 1
ATOM 1559 C C . PRO A 1 202 ? 14.414 14.156 15.266 1 92.56 202 PRO A C 1
ATOM 1561 O O . PRO A 1 202 ? 14.352 15.383 15.188 1 92.56 202 PRO A O 1
ATOM 1564 N N . HIS A 1 203 ? 14.984 13.383 14.383 1 91 203 HIS A N 1
ATOM 1565 C CA . HIS A 1 203 ? 15.516 13.953 13.148 1 91 203 HIS A CA 1
ATOM 1566 C C . HIS A 1 203 ? 14.688 13.516 11.938 1 91 203 HIS A C 1
ATOM 1568 O O . HIS A 1 203 ? 14.648 12.328 11.602 1 91 203 HIS A O 1
ATOM 1574 N N . VAL A 1 204 ? 14.039 14.492 11.367 1 93.69 204 VAL A N 1
ATOM 1575 C CA . VAL A 1 204 ? 13.195 14.195 10.211 1 93.69 204 VAL A CA 1
ATOM 1576 C C . VAL A 1 204 ? 13.812 14.789 8.953 1 93.69 204 VAL A C 1
ATOM 1578 O O . VAL A 1 204 ? 14.578 15.75 9.016 1 93.69 204 VAL A O 1
ATOM 1581 N N . PRO A 1 205 ? 13.578 14.172 7.836 1 93.69 205 PRO A N 1
ATOM 1582 C CA . PRO A 1 205 ? 14.133 14.688 6.582 1 93.69 205 PRO A CA 1
ATOM 1583 C C . PRO A 1 205 ? 13.484 16 6.152 1 93.69 205 PRO A C 1
ATOM 1585 O O . PRO A 1 205 ? 12.656 16.016 5.234 1 93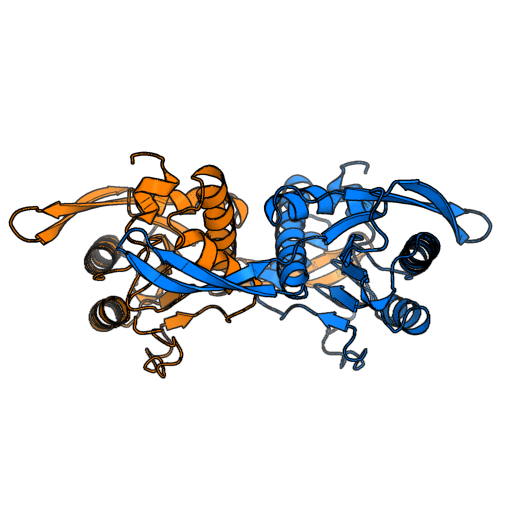.69 205 PRO A O 1
ATOM 1588 N N . VAL A 1 206 ? 13.945 17.094 6.645 1 90.44 206 VAL A N 1
ATOM 1589 C CA . VAL A 1 206 ? 13.367 18.406 6.402 1 90.44 206 VAL A CA 1
ATOM 1590 C C . VAL A 1 206 ? 13.586 18.812 4.949 1 90.44 206 VAL A C 1
ATOM 1592 O O . VAL A 1 206 ? 12.938 19.734 4.445 1 90.44 206 VAL A O 1
ATOM 1595 N N . HIS A 1 207 ? 14.461 18.109 4.277 1 91.06 207 HIS A N 1
ATOM 1596 C CA . HIS A 1 207 ? 14.742 18.406 2.877 1 91.06 207 HIS A CA 1
ATOM 1597 C C . HIS A 1 207 ? 13.734 17.734 1.957 1 91.06 207 HIS A C 1
ATOM 1599 O O . HIS A 1 207 ? 13.859 17.781 0.732 1 91.06 207 HIS A O 1
ATOM 1605 N N . PHE A 1 208 ? 12.734 17.078 2.447 1 94.56 208 PHE A N 1
ATOM 1606 C CA . PHE A 1 208 ? 11.773 16.297 1.694 1 94.56 208 PHE A CA 1
ATOM 1607 C C . PHE A 1 208 ? 11.18 17.109 0.55 1 94.56 208 PHE A C 1
ATOM 1609 O O . PHE A 1 208 ? 11.211 16.672 -0.605 1 94.56 208 PHE A O 1
ATOM 1616 N N . GLY A 1 209 ? 10.594 18.266 0.887 1 92.44 209 GLY A N 1
ATOM 1617 C CA . GLY A 1 209 ? 9.945 19.078 -0.136 1 92.44 209 GLY A CA 1
ATOM 1618 C C . GLY A 1 209 ? 10.875 19.453 -1.273 1 92.44 209 GLY A C 1
ATOM 1619 O O . GLY A 1 209 ? 10.523 19.297 -2.445 1 92.44 209 GLY A O 1
ATOM 1620 N N . GLN A 1 210 ? 12 19.875 -0.928 1 91.12 210 GLN A N 1
ATOM 1621 C CA . GLN A 1 210 ? 12.984 20.312 -1.917 1 91.12 210 GLN A CA 1
ATOM 1622 C C . GLN A 1 210 ? 13.398 19.156 -2.824 1 91.12 210 GLN A C 1
ATOM 1624 O O . GLN A 1 210 ? 13.453 19.297 -4.047 1 91.12 210 GLN A O 1
ATOM 1629 N N . LYS A 1 211 ? 13.695 18.062 -2.279 1 93.69 211 LYS A N 1
ATOM 1630 C CA . LYS A 1 211 ? 14.148 16.906 -3.039 1 93.69 211 LYS A CA 1
ATOM 1631 C C . LYS A 1 211 ? 13.016 16.328 -3.893 1 93.69 211 LYS A C 1
ATOM 1633 O O . LYS A 1 211 ? 13.227 15.977 -5.051 1 93.69 211 LYS A O 1
ATOM 1638 N N . TYR A 1 212 ? 11.805 16.312 -3.371 1 95.62 212 TYR A N 1
ATOM 1639 C CA . TYR A 1 212 ? 10.672 15.727 -4.082 1 95.62 212 TYR A CA 1
ATOM 1640 C C . TYR A 1 212 ? 10.312 16.562 -5.309 1 95.62 212 TYR A C 1
ATOM 1642 O O . TYR A 1 212 ? 10.086 16.016 -6.391 1 95.62 212 TYR A O 1
ATOM 1650 N N . PHE A 1 213 ? 10.312 17.844 -5.148 1 93.56 213 PHE A N 1
ATOM 1651 C CA . PHE A 1 213 ? 9.852 18.703 -6.227 1 93.56 213 PHE A CA 1
ATOM 1652 C C . PHE A 1 213 ? 11.016 19.188 -7.07 1 93.56 213 PHE A C 1
ATOM 1654 O O . PHE A 1 213 ? 10.812 19.828 -8.109 1 93.56 213 PHE A O 1
ATOM 1661 N N . GLY A 1 214 ? 12.242 18.891 -6.668 1 88.75 214 GLY A N 1
ATOM 1662 C CA . GLY A 1 214 ? 13.414 19.266 -7.438 1 88.75 214 GLY A CA 1
ATOM 1663 C C . GLY A 1 214 ? 13.703 20.75 -7.41 1 88.75 214 GLY A C 1
ATOM 1664 O O . GLY A 1 214 ? 14.039 21.344 -8.438 1 88.75 214 GLY A O 1
ATOM 1665 N N . THR A 1 215 ? 13.391 21.375 -6.391 1 76.94 215 THR A N 1
ATOM 1666 C CA . THR A 1 215 ? 13.641 22.812 -6.273 1 76.94 215 THR A CA 1
ATOM 1667 C C . THR A 1 215 ? 14.883 23.078 -5.43 1 76.94 215 THR A C 1
ATOM 1669 O O . THR A 1 215 ? 14.977 24.109 -4.773 1 76.94 215 THR A O 1
ATOM 1672 N N . ASP A 1 216 ? 15.859 21.953 -5.48 1 60.59 216 ASP A N 1
ATOM 1673 C CA . ASP A 1 216 ? 17.141 22.156 -4.812 1 60.59 216 ASP A CA 1
ATOM 1674 C C . ASP A 1 216 ? 17.891 23.344 -5.414 1 60.59 216 ASP A C 1
ATOM 1676 O O . ASP A 1 216 ? 17.703 23.672 -6.586 1 60.59 216 ASP A O 1
ATOM 1680 N N . MET B 1 1 ? -30.391 -18.219 2.188 1 18.31 1 MET B N 1
ATOM 1681 C CA . MET B 1 1 ? -29.234 -17.844 1.365 1 18.31 1 MET B CA 1
ATOM 1682 C C . MET B 1 1 ? -27.984 -17.719 2.217 1 18.31 1 MET B C 1
ATOM 1684 O O . MET B 1 1 ? -27.938 -16.922 3.154 1 18.31 1 MET B O 1
ATOM 1688 N N . ALA B 1 2 ? -27.172 -18.766 2.379 1 26.17 2 ALA B N 1
ATOM 1689 C CA . ALA B 1 2 ? -26.297 -19.109 3.486 1 26.17 2 ALA B CA 1
ATOM 1690 C C . ALA B 1 2 ? -25.156 -18.094 3.615 1 26.17 2 ALA B C 1
ATOM 1692 O O . ALA B 1 2 ? -24.516 -17.734 2.621 1 26.17 2 ALA B O 1
ATOM 1693 N N . THR B 1 3 ? -25.297 -17.234 4.453 1 28.25 3 THR B N 1
ATOM 1694 C CA . THR B 1 3 ? -24.312 -16.219 4.812 1 28.25 3 THR B CA 1
ATOM 1695 C C . THR B 1 3 ? -22.984 -16.859 5.191 1 28.25 3 THR B C 1
ATOM 1697 O O . THR B 1 3 ? -22.906 -17.625 6.16 1 28.25 3 THR B O 1
ATOM 1700 N N . ILE B 1 4 ? -22.25 -17.312 4.25 1 35.28 4 ILE B N 1
ATOM 1701 C CA . ILE B 1 4 ? -21.047 -18.047 4.621 1 35.28 4 ILE B CA 1
ATOM 1702 C C . ILE B 1 4 ? -20.141 -17.172 5.477 1 35.28 4 ILE B C 1
ATOM 1704 O O . ILE B 1 4 ? -19.703 -16.109 5.035 1 35.28 4 ILE B O 1
ATOM 1708 N N . THR B 1 5 ? -20.484 -17.094 6.723 1 32.69 5 THR B N 1
ATOM 1709 C CA . THR B 1 5 ? -19.688 -16.422 7.746 1 32.69 5 THR B CA 1
ATOM 1710 C C . THR B 1 5 ? -18.25 -16.922 7.734 1 32.69 5 THR B C 1
ATOM 1712 O O . THR B 1 5 ? -18 -18.125 7.684 1 32.69 5 THR B O 1
ATOM 1715 N N . SER B 1 6 ? -17.375 -16.203 7.238 1 35.78 6 SER B N 1
ATOM 1716 C CA . SER B 1 6 ? -15.938 -16.328 6.984 1 35.78 6 SER B CA 1
ATOM 1717 C C . SER B 1 6 ? -15.203 -16.859 8.219 1 35.78 6 SER B C 1
ATOM 1719 O O . SER B 1 6 ? -13.977 -16.984 8.203 1 35.78 6 SER B O 1
ATOM 1721 N N . ASN B 1 7 ? -15.898 -16.781 9.375 1 33.75 7 ASN B N 1
ATOM 1722 C CA . ASN B 1 7 ? -15.055 -17.047 10.531 1 33.75 7 ASN B CA 1
ATOM 1723 C C . ASN B 1 7 ? -14.547 -18.484 10.523 1 33.75 7 ASN B C 1
ATOM 1725 O O . ASN B 1 7 ? -14.148 -19.016 11.562 1 33.75 7 ASN B O 1
ATOM 1729 N N . ASN B 1 8 ? -14.914 -19.281 9.523 1 35.47 8 ASN B N 1
ATOM 1730 C CA . ASN B 1 8 ? -14.422 -20.594 9.883 1 35.47 8 ASN B CA 1
ATOM 1731 C C . ASN B 1 8 ? -12.938 -20.562 10.25 1 35.47 8 ASN B C 1
ATOM 1733 O O . ASN B 1 8 ? -12.156 -19.875 9.602 1 35.47 8 ASN B O 1
ATOM 1737 N N . ALA B 1 9 ? -12.531 -21 11.398 1 35.91 9 ALA B N 1
ATOM 1738 C CA . ALA B 1 9 ? -11.203 -21.25 11.938 1 35.91 9 ALA B CA 1
ATOM 1739 C C . ALA B 1 9 ? -10.242 -21.719 10.852 1 35.91 9 ALA B C 1
ATOM 1741 O O . ALA B 1 9 ? -10.422 -22.781 10.273 1 35.91 9 ALA B O 1
ATOM 1742 N N . CYS B 1 10 ? -9.836 -20.828 9.914 1 43.25 10 CYS B N 1
ATOM 1743 C CA . CYS B 1 10 ? -8.883 -21.234 8.883 1 43.25 10 CYS B CA 1
ATOM 1744 C C . CYS B 1 10 ? -7.863 -22.219 9.43 1 43.25 10 CYS B C 1
ATOM 1746 O O . CYS B 1 10 ? -7.246 -21.969 10.469 1 43.25 10 CYS B O 1
ATOM 1748 N N . PRO B 1 11 ? -7.941 -23.391 8.992 1 49.94 11 PRO B N 1
ATOM 1749 C CA . PRO B 1 11 ? -6.898 -24.328 9.406 1 49.94 11 PRO B CA 1
ATOM 1750 C C . PRO B 1 11 ? -5.5 -23.719 9.367 1 49.94 11 PRO B C 1
ATOM 1752 O O . PRO B 1 11 ? -5.258 -22.766 8.625 1 49.94 11 PRO B O 1
ATOM 1755 N N . ASP B 1 12 ? -4.828 -23.734 10.484 1 60.62 12 ASP B N 1
ATOM 1756 C CA . ASP B 1 12 ? -3.428 -23.344 10.602 1 60.62 12 ASP B CA 1
ATOM 1757 C C . ASP B 1 12 ? -2.604 -23.906 9.445 1 60.62 12 ASP B C 1
ATOM 1759 O O . ASP B 1 12 ? -2.461 -25.125 9.312 1 60.62 12 ASP B O 1
ATOM 1763 N N . PHE B 1 13 ? -2.645 -23.297 8.211 1 69.31 13 PHE B N 1
ATOM 1764 C CA . PHE B 1 13 ? -1.909 -23.781 7.047 1 69.31 13 PHE B CA 1
ATOM 1765 C C . PHE B 1 13 ? -0.406 -23.656 7.262 1 69.31 13 PHE B C 1
ATOM 1767 O O . PHE B 1 13 ? 0.375 -23.781 6.316 1 69.31 13 PHE B O 1
ATOM 1774 N N . GLY B 1 14 ? -0.046 -23.547 8.508 1 70.75 14 GLY B N 1
ATOM 1775 C CA . GLY B 1 14 ? 1.374 -23.547 8.82 1 70.75 14 GLY B CA 1
ATOM 1776 C C . GLY B 1 14 ? 2.051 -22.219 8.555 1 70.75 14 GLY B C 1
ATOM 1777 O O . GLY B 1 14 ? 1.412 -21.281 8.078 1 70.75 14 GLY B O 1
ATOM 1778 N N . PRO B 1 15 ? 3.287 -22.141 8.828 1 76.31 15 PRO B N 1
ATOM 1779 C CA . PRO B 1 15 ? 4.047 -20.891 8.758 1 76.31 15 PRO B CA 1
ATOM 1780 C C . PRO B 1 15 ? 4.301 -20.438 7.32 1 76.31 15 PRO B C 1
ATOM 1782 O O . PRO B 1 15 ? 4.66 -19.281 7.09 1 76.31 15 PRO B O 1
ATOM 1785 N N . SER B 1 16 ? 4.051 -21.328 6.387 1 90.69 16 SER B N 1
ATOM 1786 C CA . SER B 1 16 ? 4.355 -21.016 4.996 1 90.69 16 SER B CA 1
ATOM 1787 C C . SER B 1 16 ? 3.219 -20.234 4.348 1 90.69 16 SER B C 1
ATOM 1789 O O . SER B 1 16 ? 3.363 -19.734 3.229 1 90.69 16 SER B O 1
ATOM 1791 N N . VAL B 1 17 ? 2.166 -20.094 5.105 1 94.69 17 VAL B N 1
ATOM 1792 C CA . VAL B 1 17 ? 1.022 -19.359 4.574 1 94.69 17 VAL B CA 1
ATOM 1793 C C . VAL B 1 17 ? 0.829 -18.062 5.363 1 94.69 17 VAL B C 1
ATOM 1795 O O . VAL B 1 17 ? 0.692 -18.094 6.586 1 94.69 17 VAL B O 1
ATOM 1798 N N . LYS B 1 18 ? 0.87 -17.016 4.633 1 95.38 18 LYS B N 1
ATOM 1799 C CA . LYS B 1 18 ? 0.673 -15.703 5.234 1 95.38 18 LYS B CA 1
ATOM 1800 C C . LYS B 1 18 ? -0.562 -15.016 4.66 1 95.38 18 LYS B C 1
ATOM 1802 O O . LYS B 1 18 ? -0.738 -14.969 3.441 1 95.38 18 LYS B O 1
ATOM 1807 N N . VAL B 1 19 ? -1.389 -14.523 5.57 1 95.69 19 VAL B N 1
ATOM 1808 C CA . VAL B 1 19 ? -2.598 -13.812 5.172 1 95.69 19 VAL B CA 1
ATOM 1809 C C . VAL B 1 19 ? -2.529 -12.367 5.668 1 95.69 19 VAL B C 1
ATOM 1811 O O . VAL B 1 19 ? -2.164 -12.109 6.816 1 95.69 19 VAL B O 1
ATOM 1814 N N . LEU B 1 20 ? -2.846 -11.461 4.77 1 94.81 20 LEU B N 1
ATOM 1815 C CA . LEU B 1 20 ? -2.881 -10.07 5.188 1 94.81 20 LEU B CA 1
ATOM 1816 C C . LEU B 1 20 ? -3.859 -9.867 6.34 1 94.81 20 LEU B C 1
ATOM 1818 O O . LEU B 1 20 ? -4.922 -10.492 6.371 1 94.81 20 LEU B O 1
ATOM 1822 N N . LYS B 1 21 ? -3.434 -8.953 7.18 1 90.75 21 LYS B N 1
ATOM 1823 C CA . LYS B 1 21 ? -4.359 -8.586 8.25 1 90.75 21 LYS B CA 1
ATOM 1824 C C . LYS B 1 21 ? -5.652 -8.008 7.68 1 90.75 21 LYS B C 1
ATOM 1826 O O . LYS B 1 21 ? -5.621 -7.141 6.805 1 90.75 21 LYS B O 1
ATOM 1831 N N . SER B 1 22 ? -6.691 -8.523 8.219 1 90.69 22 SER B N 1
ATOM 1832 C CA . SER B 1 22 ? -7.988 -8.047 7.75 1 90.69 22 SER B CA 1
ATOM 1833 C C . SER B 1 22 ? -8.273 -6.637 8.25 1 90.69 22 SER B C 1
ATOM 1835 O O . SER B 1 22 ? -8.273 -6.387 9.453 1 90.69 22 SER B O 1
ATOM 1837 N N . THR B 1 23 ? -8.383 -5.688 7.344 1 90.31 23 THR B N 1
ATOM 1838 C CA . THR B 1 23 ? -8.727 -4.301 7.641 1 90.31 23 THR B CA 1
ATOM 1839 C C . THR B 1 23 ? -10 -3.889 6.902 1 90.31 23 THR B C 1
ATOM 1841 O O . THR B 1 23 ? -10.453 -4.594 6.004 1 90.31 23 THR B O 1
ATOM 1844 N N . GLY B 1 24 ? -10.602 -2.805 7.391 1 88.38 24 GLY B N 1
ATOM 1845 C CA . GLY B 1 24 ? -11.758 -2.295 6.676 1 88.38 24 GLY B CA 1
ATOM 1846 C C . GLY B 1 24 ? -11.484 -2.018 5.211 1 88.38 24 GLY B C 1
ATOM 1847 O O . GLY B 1 24 ? -12.297 -2.344 4.348 1 88.38 24 GLY B O 1
ATOM 1848 N N . GLN B 1 25 ? -10.383 -1.457 4.996 1 89.12 25 GLN B N 1
ATOM 1849 C CA . GLN B 1 25 ? -9.992 -1.141 3.627 1 89.12 25 GLN B CA 1
ATOM 1850 C C . GLN B 1 25 ? -9.852 -2.408 2.789 1 89.12 25 GLN B C 1
ATOM 1852 O O . GLN B 1 25 ? -10.344 -2.477 1.664 1 89.12 25 GLN B O 1
ATOM 1857 N N . LEU B 1 26 ? -9.188 -3.377 3.318 1 93.25 26 LEU B N 1
ATOM 1858 C CA . LEU B 1 26 ? -8.984 -4.641 2.613 1 93.25 26 LEU B CA 1
ATOM 1859 C C . LEU B 1 26 ? -10.32 -5.305 2.307 1 93.25 26 LEU B C 1
ATOM 1861 O O . LEU B 1 26 ? -10.555 -5.75 1.18 1 93.25 26 LEU B O 1
ATOM 1865 N N . ARG B 1 27 ? -11.188 -5.336 3.23 1 93.5 27 ARG B N 1
ATOM 1866 C CA . ARG B 1 27 ? -12.5 -5.961 3.074 1 93.5 27 ARG B CA 1
ATOM 1867 C C . ARG B 1 27 ? -13.336 -5.219 2.039 1 93.5 27 ARG B C 1
ATOM 1869 O O . ARG B 1 27 ? -14.125 -5.836 1.314 1 93.5 27 ARG B O 1
ATOM 1876 N N . GLU B 1 28 ? -13.195 -3.922 2.102 1 93.25 28 GLU B N 1
ATOM 1877 C CA . GLU B 1 28 ? -13.914 -3.135 1.103 1 93.25 28 GLU B CA 1
ATOM 1878 C C . GLU B 1 28 ? -13.469 -3.502 -0.312 1 93.25 28 GLU B C 1
ATOM 1880 O O . GLU B 1 28 ? -14.305 -3.672 -1.204 1 93.25 28 GLU B O 1
ATOM 1885 N N . LEU B 1 29 ? -12.18 -3.596 -0.49 1 95.44 29 LEU B N 1
ATOM 1886 C CA . LEU B 1 29 ? -11.656 -3.975 -1.797 1 95.44 29 LEU B CA 1
ATOM 1887 C C . LEU B 1 29 ? -12.148 -5.359 -2.201 1 95.44 29 LEU B C 1
ATOM 1889 O O . LEU B 1 29 ? -12.547 -5.57 -3.35 1 95.44 29 LEU B O 1
ATOM 1893 N N . GLN B 1 30 ? -12.148 -6.312 -1.272 1 95.88 30 GLN B N 1
ATOM 1894 C CA . GLN B 1 30 ? -12.617 -7.672 -1.522 1 95.88 30 GLN B CA 1
ATOM 1895 C C . GLN B 1 30 ? -14.094 -7.684 -1.903 1 95.88 30 GLN B C 1
ATOM 1897 O O . GLN B 1 30 ? -14.508 -8.461 -2.766 1 95.88 30 GLN B O 1
ATOM 1902 N N . THR B 1 31 ? -14.844 -6.816 -1.301 1 95.06 31 THR B N 1
ATOM 1903 C CA . THR B 1 31 ? -16.281 -6.699 -1.575 1 95.06 31 THR B CA 1
ATOM 1904 C C . THR B 1 31 ? -16.516 -6.203 -2.998 1 95.06 31 THR B C 1
ATOM 1906 O O . THR B 1 31 ? -17.281 -6.809 -3.75 1 95.06 31 THR B O 1
ATOM 1909 N N . VAL B 1 32 ? -15.852 -5.145 -3.371 1 94.81 32 VAL B N 1
ATOM 1910 C CA . VAL B 1 32 ? -16.016 -4.531 -4.684 1 94.81 32 VAL B CA 1
ATOM 1911 C C . VAL B 1 32 ? -15.648 -5.535 -5.773 1 94.81 32 VAL B C 1
ATOM 1913 O O . VAL B 1 32 ? -16.344 -5.648 -6.785 1 94.81 32 VAL B O 1
ATOM 1916 N N . LEU B 1 33 ? -14.641 -6.352 -5.57 1 96.19 33 LEU B N 1
ATOM 1917 C CA . LEU B 1 33 ? -14.117 -7.27 -6.578 1 96.19 33 LEU B CA 1
ATOM 1918 C C . LEU B 1 33 ? -15.023 -8.492 -6.723 1 96.19 33 LEU B C 1
ATOM 1920 O O . LEU B 1 33 ? -14.93 -9.227 -7.703 1 96.19 33 LEU B O 1
ATOM 1924 N N . ARG B 1 34 ? -15.898 -8.648 -5.773 1 95.94 34 ARG B N 1
ATOM 1925 C CA . ARG B 1 34 ? -16.812 -9.789 -5.812 1 95.94 34 ARG B CA 1
ATOM 1926 C C . ARG B 1 34 ? -18.188 -9.367 -6.332 1 95.94 34 ARG B C 1
ATOM 1928 O O . ARG B 1 34 ? -19.016 -10.211 -6.672 1 95.94 34 ARG B O 1
ATOM 1935 N N . ASP B 1 35 ? -18.422 -8.047 -6.391 1 94.94 35 ASP B N 1
ATOM 1936 C CA . ASP B 1 35 ? -19.734 -7.508 -6.754 1 94.94 35 ASP B CA 1
ATOM 1937 C C . ASP B 1 35 ? -19.953 -7.562 -8.266 1 94.94 35 ASP B C 1
ATOM 1939 O O . ASP B 1 35 ? -19.172 -6.973 -9.023 1 94.94 35 ASP B O 1
ATOM 1943 N N . VAL B 1 36 ? -20.984 -8.133 -8.703 1 93.62 36 VAL B N 1
ATOM 1944 C CA . VAL B 1 36 ? -21.281 -8.273 -10.125 1 93.62 36 VAL B CA 1
ATOM 1945 C C . VAL B 1 36 ? -21.594 -6.906 -10.727 1 93.62 36 VAL B C 1
ATOM 1947 O O . VAL B 1 36 ? -21.344 -6.68 -11.914 1 93.62 36 VAL B O 1
ATOM 1950 N N . GLU B 1 37 ? -21.984 -5.961 -9.883 1 93.75 37 GLU B N 1
ATOM 1951 C CA . GLU B 1 37 ? -22.422 -4.652 -10.359 1 93.75 37 GLU B CA 1
ATOM 1952 C C . GLU B 1 37 ? -21.25 -3.693 -10.5 1 93.75 37 GLU B C 1
ATOM 1954 O O . GLU B 1 37 ? -21.391 -2.592 -11.031 1 93.75 37 GLU B O 1
ATOM 1959 N N . THR B 1 38 ? -20.109 -4.164 -10.008 1 93.88 38 THR B N 1
ATOM 1960 C CA . THR B 1 38 ? -18.953 -3.285 -10.109 1 93.88 38 THR B CA 1
ATOM 1961 C C . THR B 1 38 ? -18.562 -3.062 -11.57 1 93.88 38 THR B C 1
ATOM 1963 O O . THR B 1 38 ? -18.422 -4.02 -12.328 1 93.88 38 THR B O 1
ATOM 1966 N N . SER B 1 39 ? -18.453 -1.775 -11.938 1 94.31 39 SER B N 1
ATOM 1967 C CA . SER B 1 39 ? -18 -1.46 -13.289 1 94.31 39 SER B CA 1
ATOM 1968 C C . SER B 1 39 ? -16.562 -1.931 -13.516 1 94.31 39 SER B C 1
ATOM 1970 O O . SER B 1 39 ? -15.812 -2.129 -12.555 1 94.31 39 SER B O 1
ATOM 1972 N N . ARG B 1 40 ? -16.203 -2.113 -14.789 1 94.31 40 ARG B N 1
ATOM 1973 C CA . ARG B 1 40 ? -14.852 -2.549 -15.102 1 94.31 40 ARG B CA 1
ATOM 1974 C C . ARG B 1 40 ? -13.82 -1.561 -14.57 1 94.31 40 ARG B C 1
ATOM 1976 O O . ARG B 1 40 ? -12.797 -1.962 -14.016 1 94.31 40 ARG B O 1
ATOM 1983 N N . SER B 1 41 ? -14.094 -0.302 -14.773 1 94.62 41 SER B N 1
ATOM 1984 C CA . SER B 1 41 ? -13.172 0.731 -14.32 1 94.62 41 SER B CA 1
ATOM 1985 C C . SER B 1 41 ? -12.953 0.658 -12.812 1 94.62 41 SER B C 1
ATOM 1987 O O . SER B 1 41 ? -11.812 0.702 -12.336 1 94.62 41 SER B O 1
ATOM 1989 N N . ASP B 1 42 ? -14.055 0.484 -12.117 1 94.44 42 ASP B N 1
ATOM 1990 C CA . ASP B 1 42 ? -13.953 0.365 -10.672 1 94.44 42 ASP B CA 1
ATOM 1991 C C . ASP B 1 42 ? -13.258 -0.934 -10.273 1 94.44 42 ASP B C 1
ATOM 1993 O O . ASP B 1 42 ? -12.508 -0.969 -9.289 1 94.44 42 ASP B O 1
ATOM 1997 N N . PHE B 1 43 ? -13.539 -1.95 -11.07 1 96.31 43 PHE B N 1
ATOM 1998 C CA . PHE B 1 43 ? -12.914 -3.24 -10.805 1 96.31 43 PHE B CA 1
ATOM 1999 C C . PHE B 1 43 ? -11.398 -3.143 -10.93 1 96.31 43 PHE B C 1
ATOM 2001 O O . PHE B 1 43 ? -10.672 -3.535 -10.016 1 96.31 43 PHE B O 1
ATOM 2008 N N . VAL B 1 44 ? -10.922 -2.545 -11.992 1 97 44 VAL B N 1
ATOM 2009 C CA . VAL B 1 44 ? -9.492 -2.416 -12.25 1 97 44 VAL B CA 1
ATOM 2010 C C . VAL B 1 44 ? -8.852 -1.535 -11.188 1 97 44 VAL B C 1
ATOM 2012 O O . VAL B 1 44 ? -7.777 -1.861 -10.664 1 97 44 VAL B O 1
ATOM 2015 N N . PHE B 1 45 ? -9.555 -0.519 -10.844 1 95.94 45 PHE B N 1
ATOM 2016 C CA . PHE B 1 45 ? -9.047 0.397 -9.828 1 95.94 45 PHE B CA 1
ATOM 2017 C C . PHE B 1 45 ? -8.852 -0.322 -8.5 1 95.94 45 PHE B C 1
ATOM 2019 O O . PHE B 1 45 ? -7.785 -0.235 -7.887 1 95.94 45 PHE B O 1
ATOM 2026 N N . CYS B 1 46 ? -9.828 -1.039 -8.055 1 96.19 46 CYS B N 1
ATOM 2027 C CA . CYS B 1 46 ? -9.781 -1.729 -6.773 1 96.19 46 CYS B CA 1
ATOM 2028 C C . CYS B 1 46 ? -8.828 -2.916 -6.82 1 96.19 46 CYS B C 1
ATOM 2030 O O . CYS B 1 46 ? -8.141 -3.203 -5.84 1 96.19 46 CYS B O 1
ATOM 2032 N N . ALA B 1 47 ? -8.812 -3.557 -7.953 1 97.56 47 ALA B N 1
ATOM 2033 C CA . ALA B 1 47 ? -7.883 -4.668 -8.125 1 97.56 47 ALA B CA 1
ATOM 2034 C C . ALA B 1 47 ? -6.438 -4.191 -8.008 1 97.56 47 ALA B C 1
ATOM 2036 O O . ALA B 1 47 ? -5.625 -4.82 -7.328 1 97.56 47 ALA B O 1
ATOM 2037 N N . ASP B 1 48 ? -6.148 -3.078 -8.617 1 97 48 ASP B N 1
ATOM 2038 C CA . ASP B 1 48 ? -4.797 -2.523 -8.578 1 97 48 ASP B CA 1
ATOM 2039 C C . ASP B 1 48 ? -4.402 -2.154 -7.148 1 97 48 ASP B C 1
ATOM 2041 O O . ASP B 1 48 ? -3.252 -2.352 -6.746 1 97 48 ASP B O 1
ATOM 2045 N N . ARG B 1 49 ? -5.305 -1.58 -6.473 1 96.38 49 ARG B N 1
ATOM 2046 C CA . ARG B 1 49 ? -5.039 -1.239 -5.082 1 96.38 49 ARG B CA 1
ATOM 2047 C C . ARG B 1 49 ? -4.746 -2.49 -4.258 1 96.38 49 ARG B C 1
ATOM 2049 O O . ARG B 1 49 ? -3.807 -2.508 -3.459 1 96.38 49 ARG B O 1
ATOM 2056 N N . LEU B 1 50 ? -5.57 -3.523 -4.449 1 97.38 50 LEU B N 1
ATOM 2057 C CA . LEU B 1 50 ? -5.383 -4.77 -3.715 1 97.38 50 LEU B CA 1
ATOM 2058 C C . LEU B 1 50 ? -4.055 -5.422 -4.082 1 97.38 50 LEU B C 1
ATOM 2060 O O . LEU B 1 50 ? -3.332 -5.898 -3.203 1 97.38 50 LEU B O 1
ATOM 2064 N N . ILE B 1 51 ? -3.736 -5.438 -5.336 1 97.94 51 ILE B N 1
ATOM 2065 C CA . ILE B 1 51 ? -2.477 -5.992 -5.82 1 97.94 51 ILE B CA 1
ATOM 2066 C C . ILE B 1 51 ? -1.306 -5.289 -5.137 1 97.94 51 ILE B C 1
ATOM 2068 O O . ILE B 1 51 ? -0.366 -5.941 -4.676 1 97.94 51 ILE B O 1
ATOM 2072 N N . ARG B 1 52 ? -1.44 -4.012 -5.098 1 95.88 52 ARG B N 1
ATOM 2073 C CA . ARG B 1 52 ? -0.365 -3.23 -4.496 1 95.88 52 ARG B CA 1
ATOM 2074 C C . ARG B 1 52 ? -0.172 -3.605 -3.029 1 95.88 52 ARG B C 1
ATOM 2076 O O . ARG B 1 52 ? 0.961 -3.732 -2.559 1 95.88 52 ARG B O 1
ATOM 2083 N N . LEU B 1 53 ? -1.228 -3.752 -2.322 1 96 53 LEU B N 1
ATOM 2084 C CA . LEU B 1 53 ? -1.146 -4.141 -0.919 1 96 53 LEU B CA 1
ATOM 2085 C C . LEU B 1 53 ? -0.466 -5.5 -0.771 1 96 53 LEU B C 1
ATOM 2087 O O . LEU B 1 53 ? 0.394 -5.676 0.094 1 96 53 LEU B O 1
ATOM 2091 N N . VAL B 1 54 ? -0.779 -6.426 -1.602 1 97.44 54 VAL B N 1
ATOM 2092 C CA . VAL B 1 54 ? -0.232 -7.777 -1.543 1 97.44 54 VAL B CA 1
ATOM 2093 C C . VAL B 1 54 ? 1.245 -7.754 -1.93 1 97.44 54 VAL B C 1
ATOM 2095 O O . VAL B 1 54 ? 2.076 -8.383 -1.268 1 97.44 54 VAL B O 1
ATOM 2098 N N . VAL B 1 55 ? 1.571 -6.984 -2.977 1 96.94 55 VAL B N 1
ATOM 2099 C CA . VAL B 1 55 ? 2.945 -6.895 -3.459 1 96.94 55 VAL B CA 1
ATOM 2100 C C . VAL B 1 55 ? 3.83 -6.266 -2.385 1 96.94 55 VAL B C 1
ATOM 2102 O O . VAL B 1 55 ? 4.922 -6.766 -2.098 1 96.94 55 VAL B O 1
ATOM 2105 N N . GLU B 1 56 ? 3.318 -5.203 -1.789 1 94.19 56 GLU B N 1
ATOM 2106 C CA . GLU B 1 56 ? 4.082 -4.543 -0.734 1 94.19 56 GLU B CA 1
ATOM 2107 C C . GLU B 1 56 ? 4.363 -5.5 0.422 1 94.19 56 GLU B C 1
ATOM 2109 O O . GLU B 1 56 ? 5.488 -5.559 0.925 1 94.19 56 GLU B O 1
ATOM 2114 N N . GLU B 1 57 ? 3.383 -6.203 0.8 1 94.06 57 GLU B N 1
ATOM 2115 C CA . GLU B 1 57 ? 3.582 -7.176 1.87 1 94.06 57 GLU B CA 1
ATOM 2116 C C . GLU B 1 57 ? 4.539 -8.289 1.437 1 94.06 57 GLU B C 1
ATOM 2118 O O . GLU B 1 57 ? 5.305 -8.805 2.25 1 94.06 57 GLU B O 1
ATOM 2123 N N . GLY B 1 58 ? 4.445 -8.703 0.21 1 94.5 58 GLY B N 1
ATOM 2124 C CA . GLY B 1 58 ? 5.379 -9.68 -0.328 1 94.5 58 GLY B CA 1
ATOM 2125 C C . GLY B 1 58 ? 6.828 -9.234 -0.233 1 94.5 58 GLY B C 1
ATOM 2126 O O . GLY B 1 58 ? 7.703 -10.031 0.121 1 94.5 58 GLY B O 1
ATOM 2127 N N . LEU B 1 59 ? 7.027 -7.988 -0.537 1 91.12 59 LEU B N 1
ATOM 2128 C CA . LEU B 1 59 ? 8.375 -7.441 -0.469 1 91.12 59 LEU B CA 1
ATOM 2129 C C . LEU B 1 59 ? 8.891 -7.441 0.965 1 91.12 59 LEU B C 1
ATOM 2131 O O . LEU B 1 59 ? 10.102 -7.566 1.196 1 91.12 59 LEU B O 1
ATOM 2135 N N . ASN B 1 60 ? 7.98 -7.367 1.884 1 90.56 60 ASN B N 1
ATOM 2136 C CA . ASN B 1 60 ? 8.352 -7.422 3.295 1 90.56 60 ASN B CA 1
ATOM 2137 C C . ASN B 1 60 ? 8.898 -8.789 3.682 1 90.56 60 ASN B C 1
ATOM 2139 O O . ASN B 1 60 ? 9.492 -8.945 4.746 1 90.56 60 ASN B O 1
ATOM 2143 N N . GLN B 1 61 ? 8.641 -9.773 2.865 1 88.12 61 GLN B N 1
ATOM 2144 C CA . GLN B 1 61 ? 9.078 -11.133 3.164 1 88.12 61 GLN B CA 1
ATOM 2145 C C . GLN B 1 61 ? 10.492 -11.391 2.643 1 88.12 61 GLN B C 1
ATOM 2147 O O . GLN B 1 61 ? 11.07 -12.445 2.887 1 88.12 61 GLN B O 1
ATOM 2152 N N . LEU B 1 62 ? 11.086 -10.414 1.963 1 87.81 62 LEU B N 1
ATOM 2153 C CA . LEU B 1 62 ? 12.398 -10.57 1.351 1 87.81 62 LEU B CA 1
ATOM 2154 C C . LEU B 1 62 ? 13.5 -10.133 2.312 1 87.81 62 LEU B C 1
ATOM 2156 O O . LEU B 1 62 ? 13.25 -9.367 3.244 1 87.81 62 LEU B O 1
ATOM 2160 N N . PRO B 1 63 ? 14.633 -10.633 2.08 1 86.12 63 PRO B N 1
ATOM 2161 C CA . PRO B 1 63 ? 15.734 -10.32 2.996 1 86.12 63 PRO B CA 1
ATOM 2162 C C . PRO B 1 63 ? 16.234 -8.891 2.842 1 86.12 63 PRO B C 1
ATOM 2164 O O . PRO B 1 63 ? 16.188 -8.328 1.745 1 86.12 63 PRO B O 1
ATOM 2167 N N . TYR B 1 64 ? 16.703 -8.352 3.994 1 89.75 64 TYR B N 1
ATOM 2168 C CA . TYR B 1 64 ? 17.266 -7.012 4.078 1 89.75 64 TYR B CA 1
ATOM 2169 C C . TYR B 1 64 ? 18.656 -7.043 4.711 1 89.75 64 TYR B C 1
ATOM 2171 O O . TYR B 1 64 ? 18.984 -7.98 5.441 1 89.75 64 TYR B O 1
ATOM 2179 N N . SER B 1 65 ? 19.484 -6.129 4.391 1 92.06 65 SER B N 1
ATOM 2180 C CA . SER B 1 65 ? 20.812 -5.969 4.996 1 92.06 65 SER B CA 1
ATOM 2181 C C . SER B 1 65 ? 20.938 -4.609 5.676 1 92.06 65 SER B C 1
ATOM 2183 O O . SER B 1 65 ? 20.375 -3.621 5.219 1 92.06 65 SER B O 1
ATOM 2185 N N . PRO B 1 66 ? 21.719 -4.57 6.801 1 92.25 66 PRO B N 1
ATOM 2186 C CA . PRO B 1 66 ? 21.953 -3.27 7.438 1 92.25 66 PRO B CA 1
ATOM 2187 C C . PRO B 1 66 ? 22.688 -2.287 6.531 1 92.25 66 PRO B C 1
ATOM 2189 O O . PRO B 1 66 ? 23.547 -2.693 5.742 1 92.25 66 PRO B O 1
ATOM 2192 N N . LEU B 1 67 ? 22.328 -1.053 6.555 1 92.12 67 LEU B N 1
ATOM 2193 C CA . LEU B 1 67 ? 22.969 0.014 5.789 1 92.12 67 LEU B CA 1
ATOM 2194 C C . LEU B 1 67 ? 22.938 1.327 6.566 1 92.12 67 LEU B C 1
ATOM 2196 O O . LEU B 1 67 ? 21.859 1.813 6.934 1 92.12 67 LEU B O 1
ATOM 2200 N N . SER B 1 68 ? 24.047 1.84 6.91 1 93.38 68 SER B N 1
ATOM 2201 C CA . SER B 1 68 ? 24.141 3.154 7.539 1 93.38 68 SER B CA 1
ATOM 2202 C C . SER B 1 68 ? 24.297 4.254 6.496 1 93.38 68 SER B C 1
ATOM 2204 O O . SER B 1 68 ? 25.125 4.137 5.582 1 93.38 68 SER B O 1
ATOM 2206 N N . VAL B 1 69 ? 23.469 5.27 6.629 1 93.19 69 VAL B N 1
ATOM 2207 C CA . VAL B 1 69 ? 23.547 6.344 5.645 1 93.19 69 VAL B CA 1
ATOM 2208 C C . VAL B 1 69 ? 23.766 7.68 6.352 1 93.19 69 VAL B C 1
ATOM 2210 O O . VAL B 1 69 ? 23.578 7.785 7.562 1 93.19 69 VAL B O 1
ATOM 2213 N N . THR B 1 70 ? 24.219 8.648 5.609 1 93.81 70 THR B N 1
ATOM 2214 C CA . THR B 1 70 ? 24.359 10.023 6.086 1 93.81 70 THR B CA 1
ATOM 2215 C C . THR B 1 70 ? 23.219 10.898 5.574 1 93.81 70 THR B C 1
ATOM 2217 O O . THR B 1 70 ? 22.844 10.812 4.402 1 93.81 70 THR B O 1
ATOM 2220 N N . THR B 1 71 ? 22.672 11.656 6.453 1 90.94 71 THR B N 1
ATOM 2221 C CA . THR B 1 71 ? 21.562 12.531 6.078 1 90.94 71 THR B CA 1
ATOM 2222 C C . THR B 1 71 ? 22.078 13.859 5.527 1 90.94 71 THR B C 1
ATOM 2224 O O . THR B 1 71 ? 23.25 14.203 5.734 1 90.94 71 THR B O 1
ATOM 2227 N N . PRO B 1 72 ? 21.234 14.523 4.805 1 87.25 72 PRO B N 1
ATOM 2228 C CA . PRO B 1 72 ? 21.672 15.82 4.277 1 87.25 72 PRO B CA 1
ATOM 2229 C C . PRO B 1 72 ? 22.109 16.781 5.375 1 87.25 72 PRO B C 1
ATOM 2231 O O . PRO B 1 72 ? 22.922 17.688 5.125 1 87.25 72 PRO B O 1
ATOM 2234 N N . THR B 1 73 ? 21.578 16.672 6.59 1 84.94 73 THR B N 1
ATOM 2235 C CA . THR B 1 73 ? 21.953 17.531 7.707 1 84.94 73 THR B CA 1
ATOM 2236 C C . THR B 1 73 ? 23.25 17.031 8.359 1 84.94 73 THR B C 1
ATOM 2238 O O . THR B 1 73 ? 23.703 17.594 9.359 1 84.94 73 THR B O 1
ATOM 2241 N N . GLY B 1 74 ? 23.781 15.898 7.887 1 86.12 74 GLY B N 1
ATOM 2242 C CA . GLY B 1 74 ? 25.078 15.406 8.344 1 86.12 74 GLY B CA 1
ATOM 2243 C C . GLY B 1 74 ? 24.969 14.336 9.414 1 86.12 74 GLY B C 1
ATOM 2244 O O . GLY B 1 74 ? 25.969 13.781 9.852 1 86.12 74 GLY B O 1
ATOM 2245 N N . TYR B 1 75 ? 23.844 14.008 9.867 1 86.25 75 TYR B N 1
ATOM 2246 C CA . TYR B 1 75 ? 23.625 12.992 10.891 1 86.25 75 TYR B CA 1
ATOM 2247 C C . TYR B 1 75 ? 23.609 11.594 10.273 1 86.25 75 TYR B C 1
ATOM 2249 O O . TYR B 1 75 ? 23.172 11.422 9.133 1 86.25 75 TYR B O 1
ATOM 2257 N N . GLY B 1 76 ? 24.125 10.625 11.047 1 90.31 76 GLY B N 1
ATOM 2258 C CA . GLY B 1 76 ? 24.031 9.234 10.641 1 90.31 76 GLY B CA 1
ATOM 2259 C C . GLY B 1 76 ? 22.688 8.609 10.945 1 90.31 76 GLY B C 1
ATOM 2260 O O . GLY B 1 76 ? 22.047 8.969 11.938 1 90.31 76 GLY B O 1
ATOM 2261 N N . TYR B 1 77 ? 22.25 7.766 10.047 1 90.94 77 TYR B N 1
ATOM 2262 C CA . TYR B 1 77 ? 21.031 6.996 10.25 1 90.94 77 TYR B CA 1
ATOM 2263 C C . TYR B 1 77 ? 21.266 5.516 9.984 1 90.94 77 TYR B C 1
ATOM 2265 O O . TYR B 1 77 ? 21.719 5.137 8.906 1 90.94 77 TYR B O 1
ATOM 2273 N N . ASP B 1 78 ? 20.984 4.676 11.016 1 91.94 78 ASP B N 1
ATOM 2274 C CA . ASP B 1 78 ? 21.141 3.23 10.875 1 91.94 78 ASP B CA 1
ATOM 2275 C C . ASP B 1 78 ? 19.859 2.596 10.336 1 91.94 78 ASP B C 1
ATOM 2277 O O . ASP B 1 78 ? 18.922 2.34 11.094 1 91.94 78 ASP B O 1
ATOM 2281 N N . GLY B 1 79 ? 19.969 2.32 9.016 1 93.06 79 GLY B N 1
ATOM 2282 C CA . GLY B 1 79 ? 18.797 1.736 8.367 1 93.06 79 GLY B CA 1
ATOM 2283 C C . GLY B 1 79 ? 19.094 0.389 7.73 1 93.06 79 GLY B C 1
ATOM 2284 O O . GLY B 1 79 ? 19.875 -0.395 8.258 1 93.06 79 GLY B O 1
ATOM 2285 N N . ILE B 1 80 ? 18.25 0.025 6.82 1 89.62 80 ILE B N 1
ATOM 2286 C CA . ILE B 1 80 ? 18.406 -1.241 6.113 1 89.62 80 ILE B CA 1
ATOM 2287 C C . ILE B 1 80 ? 18.203 -1.024 4.613 1 89.62 80 ILE B C 1
ATOM 2289 O O . ILE B 1 80 ? 17.703 0.024 4.195 1 89.62 80 ILE B O 1
ATOM 2293 N N . THR B 1 81 ? 18.625 -1.999 3.789 1 88.56 81 THR B N 1
ATOM 2294 C CA . THR B 1 81 ? 18.469 -1.964 2.342 1 88.56 81 THR B CA 1
ATOM 2295 C C . THR B 1 81 ? 18.047 -3.332 1.812 1 88.56 81 THR B C 1
ATOM 2297 O O . THR B 1 81 ? 18.344 -4.359 2.422 1 88.56 81 THR B O 1
ATOM 2300 N N . PHE B 1 82 ? 17.312 -3.205 0.686 1 81.62 82 PHE B N 1
ATOM 2301 C CA . PHE B 1 82 ? 16.891 -4.422 0.005 1 81.62 82 PHE B CA 1
ATOM 2302 C C . PHE B 1 82 ? 18.078 -5.195 -0.525 1 81.62 82 PHE B C 1
ATOM 2304 O O . PHE B 1 82 ? 19.031 -4.602 -1.06 1 81.62 82 PHE B O 1
ATOM 2311 N N . GLU B 1 83 ? 17.984 -6.516 -0.248 1 82.06 83 GLU B N 1
ATOM 2312 C CA . GLU B 1 83 ? 18.984 -7.348 -0.895 1 82.06 83 GLU B CA 1
ATOM 2313 C C . GLU B 1 83 ? 18.656 -7.578 -2.365 1 82.06 83 GLU B C 1
ATOM 2315 O O . GLU B 1 83 ? 17.5 -7.816 -2.715 1 82.06 83 GLU B O 1
ATOM 2320 N N . LYS B 1 84 ? 19.641 -7.359 -3.191 1 73.5 84 LYS B N 1
ATOM 2321 C CA . LYS B 1 84 ? 19.453 -7.523 -4.629 1 73.5 84 LYS B CA 1
ATOM 2322 C C . LYS B 1 84 ? 19.219 -8.984 -4.988 1 73.5 84 LYS B C 1
ATOM 2324 O O . LYS B 1 84 ? 19.484 -9.883 -4.188 1 73.5 84 LYS B O 1
ATOM 2329 N N . GLY B 1 85 ? 18.609 -9.164 -6.129 1 80.25 85 GLY B N 1
ATOM 2330 C CA . GLY B 1 85 ? 18.484 -10.5 -6.688 1 80.25 85 GLY B CA 1
ATOM 2331 C C . GLY B 1 85 ? 17.062 -11.047 -6.598 1 80.25 85 GLY B C 1
ATOM 2332 O O . GLY B 1 85 ? 16.875 -12.234 -6.355 1 80.25 85 GLY B O 1
ATOM 2333 N N . ASN B 1 86 ? 16.141 -10.141 -6.633 1 90 86 ASN B N 1
ATOM 2334 C CA . ASN B 1 86 ? 14.75 -10.586 -6.695 1 90 86 ASN B CA 1
ATOM 2335 C C . ASN B 1 86 ? 14.195 -10.492 -8.117 1 90 86 ASN B C 1
ATOM 2337 O O . ASN B 1 86 ? 14.703 -9.727 -8.938 1 90 86 ASN B O 1
ATOM 2341 N N . CYS B 1 87 ? 13.305 -11.352 -8.383 1 94.81 87 CYS B N 1
ATOM 2342 C CA . CYS B 1 87 ? 12.648 -11.32 -9.68 1 94.81 87 CYS B CA 1
ATOM 2343 C C . CYS B 1 87 ? 11.164 -11.656 -9.555 1 94.81 87 CYS B C 1
ATOM 2345 O O . CYS B 1 87 ? 10.766 -12.359 -8.625 1 94.81 87 CYS B O 1
ATOM 2347 N N . GLY B 1 88 ? 10.398 -10.938 -10.438 1 97.38 88 GLY B N 1
ATOM 2348 C CA . GLY B 1 88 ? 9.008 -11.328 -10.562 1 97.38 88 GLY B CA 1
ATOM 2349 C C . GLY B 1 88 ? 8.758 -12.32 -11.68 1 97.38 88 GLY B C 1
ATOM 2350 O O . GLY B 1 88 ? 9.422 -12.266 -12.719 1 97.38 88 GLY B O 1
ATOM 2351 N N . VAL B 1 89 ? 7.848 -13.219 -11.453 1 98.44 89 VAL B N 1
ATOM 2352 C CA . VAL B 1 89 ? 7.391 -14.117 -12.508 1 98.44 89 VAL B CA 1
ATOM 2353 C C . VAL B 1 89 ? 5.867 -14.133 -12.555 1 98.44 89 VAL B C 1
ATOM 2355 O O . VAL B 1 89 ? 5.211 -14.398 -11.547 1 98.44 89 VAL B O 1
ATOM 2358 N N . SER B 1 90 ? 5.34 -13.844 -13.648 1 98.12 90 SER B N 1
ATOM 2359 C CA . SER B 1 90 ? 3.889 -13.812 -13.805 1 98.12 90 SER B CA 1
ATOM 2360 C C . SER B 1 90 ? 3.377 -15.047 -14.523 1 98.12 90 SER B C 1
ATOM 2362 O O . SER B 1 90 ? 3.945 -15.469 -15.539 1 98.12 90 SER B O 1
ATOM 2364 N N . ILE B 1 91 ? 2.381 -15.664 -13.961 1 96.75 91 ILE B N 1
ATOM 2365 C CA . ILE B 1 91 ? 1.674 -16.719 -14.672 1 96.75 91 ILE B CA 1
ATOM 2366 C C . ILE B 1 91 ? 0.64 -16.109 -15.609 1 96.75 91 ILE B C 1
ATOM 2368 O O . ILE B 1 91 ? -0.356 -15.539 -15.164 1 96.75 91 ILE B O 1
ATOM 2372 N N . MET B 1 92 ? 0.897 -16.234 -16.875 1 93.44 92 MET B N 1
ATOM 2373 C CA . MET B 1 92 ? 0.015 -15.641 -17.875 1 93.44 92 MET B CA 1
ATOM 2374 C C . MET B 1 92 ? -1.33 -16.359 -17.906 1 93.44 92 MET B C 1
ATOM 2376 O O . MET B 1 92 ? -1.39 -17.578 -17.766 1 93.44 92 MET B O 1
ATOM 2380 N N . ARG B 1 93 ? -2.451 -15.648 -18.062 1 91.12 93 ARG B N 1
ATOM 2381 C CA . ARG B 1 93 ? -2.592 -14.242 -18.438 1 91.12 93 ARG B CA 1
ATOM 2382 C C . ARG B 1 93 ? -2.91 -13.383 -17.219 1 91.12 93 ARG B C 1
ATOM 2384 O O . ARG B 1 93 ? -2.359 -12.289 -17.062 1 91.12 93 ARG B O 1
ATOM 2391 N N . SER B 1 94 ? -3.578 -13.945 -16.172 1 93.56 94 SER B N 1
ATOM 2392 C CA . SER B 1 94 ? -4.066 -13.188 -15.031 1 93.56 94 SER B CA 1
ATOM 2393 C C . SER B 1 94 ? -2.916 -12.625 -14.203 1 93.56 94 SER B C 1
ATOM 2395 O O . SER B 1 94 ? -3.031 -11.539 -13.633 1 93.56 94 SER B O 1
ATOM 2397 N N . GLY B 1 95 ? -1.815 -13.352 -14.211 1 96.94 95 GLY B N 1
ATOM 2398 C CA . GLY B 1 95 ? -0.666 -12.891 -13.453 1 96.94 95 GLY B CA 1
ATOM 2399 C C . GLY B 1 95 ? -0.104 -11.578 -13.953 1 96.94 95 GLY B C 1
ATOM 2400 O O . GLY B 1 95 ? 0.556 -10.852 -13.203 1 96.94 95 GLY B O 1
ATOM 2401 N N . GLU B 1 96 ? -0.358 -11.258 -15.172 1 97 96 GLU B N 1
ATOM 2402 C CA . GLU B 1 96 ? 0.151 -10.031 -15.781 1 97 96 GLU B CA 1
ATOM 2403 C C . GLU B 1 96 ? -0.492 -8.797 -15.148 1 97 96 GLU B C 1
ATOM 2405 O O . GLU B 1 96 ? 0.072 -7.703 -15.203 1 97 96 GLU B O 1
ATOM 2410 N N . ALA B 1 97 ? -1.667 -8.977 -14.648 1 96.94 97 ALA B N 1
ATOM 2411 C CA . ALA B 1 97 ? -2.355 -7.875 -13.977 1 96.94 97 ALA B CA 1
ATOM 2412 C C . ALA B 1 97 ? -1.529 -7.34 -12.812 1 96.94 97 ALA B C 1
ATOM 2414 O O . ALA B 1 97 ? -1.701 -6.191 -12.391 1 96.94 97 ALA B O 1
ATOM 2415 N N . MET B 1 98 ? -0.554 -8.125 -12.312 1 98.25 98 MET B N 1
ATOM 2416 C CA . MET B 1 98 ? 0.15 -7.777 -11.078 1 98.25 98 MET B CA 1
ATOM 2417 C C . MET B 1 98 ? 1.519 -7.184 -11.383 1 98.25 98 MET B C 1
ATOM 2419 O O . MET B 1 98 ? 2.219 -6.723 -10.477 1 98.25 98 MET B O 1
ATOM 2423 N N . GLU B 1 99 ? 1.881 -7.176 -12.672 1 97.5 99 GLU B N 1
ATOM 2424 C CA . GLU B 1 99 ? 3.234 -6.77 -13.047 1 97.5 99 GLU B CA 1
ATOM 2425 C C . GLU B 1 99 ? 3.471 -5.293 -12.742 1 97.5 99 GLU B C 1
ATOM 2427 O O . GLU B 1 99 ? 4.5 -4.93 -12.164 1 97.5 99 GLU B O 1
ATOM 2432 N N . GLN B 1 100 ? 2.482 -4.523 -13.133 1 95.38 100 GLN B N 1
ATOM 2433 C CA . GLN B 1 100 ? 2.656 -3.092 -12.914 1 95.38 100 GLN B CA 1
ATOM 2434 C C . GLN B 1 100 ? 2.719 -2.77 -11.422 1 95.38 100 GLN B C 1
ATOM 2436 O O . GLN B 1 100 ? 3.512 -1.926 -11 1 95.38 100 GLN B O 1
ATOM 2441 N N . GLY B 1 101 ? 1.88 -3.385 -10.656 1 95.75 101 GLY B N 1
ATOM 2442 C CA . GLY B 1 101 ? 1.947 -3.203 -9.211 1 95.75 101 GLY B CA 1
ATOM 2443 C C . GLY B 1 101 ? 3.312 -3.523 -8.633 1 95.75 101 GLY B C 1
ATOM 2444 O O . GLY B 1 101 ? 3.805 -2.807 -7.758 1 95.75 101 GLY B O 1
ATOM 2445 N N . LEU B 1 102 ? 3.93 -4.555 -9.125 1 96.25 102 LEU B N 1
ATOM 2446 C CA . LEU B 1 102 ? 5.266 -4.93 -8.672 1 96.25 102 LEU B CA 1
ATOM 2447 C C . LEU B 1 102 ? 6.297 -3.893 -9.102 1 96.25 102 LEU B C 1
ATOM 2449 O O . LEU B 1 102 ? 7.156 -3.5 -8.312 1 96.25 102 LEU B O 1
ATOM 2453 N N . ARG B 1 103 ? 6.203 -3.4 -10.312 1 94.31 103 ARG B N 1
ATOM 2454 C CA . ARG B 1 103 ? 7.148 -2.412 -10.82 1 94.31 103 ARG B CA 1
ATOM 2455 C C . ARG B 1 103 ? 7.039 -1.102 -10.047 1 94.31 103 ARG B C 1
ATOM 2457 O O . ARG B 1 103 ? 8.031 -0.392 -9.867 1 94.31 103 ARG B O 1
ATOM 2464 N N . ASP B 1 104 ? 5.844 -0.817 -9.586 1 92.88 104 ASP B N 1
ATOM 2465 C CA . ASP B 1 104 ? 5.609 0.4 -8.812 1 92.88 104 ASP B CA 1
ATOM 2466 C C . ASP B 1 104 ? 6.23 0.296 -7.426 1 92.88 104 ASP B C 1
ATOM 2468 O O . ASP B 1 104 ? 6.402 1.306 -6.738 1 92.88 104 ASP B O 1
ATOM 2472 N N . CYS B 1 105 ? 6.512 -0.897 -7.016 1 91.75 105 CYS B N 1
ATOM 2473 C CA . CYS B 1 105 ? 7.023 -1.105 -5.664 1 91.75 105 CYS B CA 1
ATOM 2474 C C . CYS B 1 105 ? 8.508 -1.436 -5.688 1 91.75 105 CYS B C 1
ATOM 2476 O O . CYS B 1 105 ? 9.188 -1.354 -4.66 1 91.75 105 CYS B O 1
ATOM 2478 N N . CYS B 1 106 ? 8.977 -1.903 -6.742 1 88.44 106 CYS B N 1
ATOM 2479 C CA . CYS B 1 106 ? 10.375 -2.301 -6.887 1 88.44 106 CYS B CA 1
ATOM 2480 C C . CYS B 1 106 ? 10.93 -1.854 -8.234 1 88.44 106 CYS B C 1
ATOM 2482 O O . CYS B 1 106 ? 10.656 -2.477 -9.266 1 88.44 106 CYS B O 1
ATOM 2484 N N . ARG B 1 107 ? 11.844 -0.906 -8.016 1 82.25 107 ARG B N 1
ATOM 2485 C CA . ARG B 1 107 ? 12.414 -0.352 -9.242 1 82.25 107 ARG B CA 1
ATOM 2486 C C . ARG B 1 107 ? 13.328 -1.364 -9.93 1 82.25 107 ARG B C 1
ATOM 2488 O O . ARG B 1 107 ? 14.023 -2.133 -9.258 1 82.25 107 ARG B O 1
ATOM 2495 N N . SER B 1 108 ? 13.344 -1.482 -11.172 1 82 108 SER B N 1
ATOM 2496 C CA . SER B 1 108 ? 14.273 -2.248 -12 1 82 108 SER B CA 1
ATOM 2497 C C . SER B 1 108 ? 14.055 -3.748 -11.836 1 82 108 SER B C 1
ATOM 2499 O O . SER B 1 108 ? 14.961 -4.547 -12.078 1 82 108 SER B O 1
ATOM 2501 N N . ILE B 1 109 ? 12.992 -4.133 -11.258 1 89.69 109 ILE B N 1
ATOM 2502 C CA . ILE B 1 109 ? 12.727 -5.559 -11.109 1 89.69 109 ILE B CA 1
ATOM 2503 C C . ILE B 1 109 ? 12.594 -6.207 -12.484 1 89.69 109 ILE B C 1
ATOM 2505 O O . ILE B 1 109 ? 12.016 -5.617 -13.398 1 89.69 109 ILE B O 1
ATOM 2509 N N . ARG B 1 110 ? 13.273 -7.367 -12.633 1 93.62 110 ARG B N 1
ATOM 2510 C CA . ARG B 1 110 ? 13.086 -8.18 -13.828 1 93.62 110 ARG B CA 1
ATOM 2511 C C . ARG B 1 110 ? 11.859 -9.078 -13.695 1 93.62 110 ARG B C 1
ATOM 2513 O O . ARG B 1 110 ? 11.547 -9.562 -12.609 1 93.62 110 ARG B O 1
ATOM 2520 N N . ILE B 1 111 ? 11.203 -9.219 -14.844 1 96.5 111 ILE B N 1
ATOM 2521 C CA . ILE B 1 111 ? 9.977 -10.008 -14.82 1 96.5 111 ILE B CA 1
ATOM 2522 C C . ILE B 1 111 ? 10.086 -11.156 -15.82 1 96.5 111 ILE B C 1
ATOM 2524 O O . ILE B 1 111 ? 10.391 -10.945 -17 1 96.5 111 ILE B O 1
ATOM 2528 N N . GLY B 1 112 ? 9.984 -12.359 -15.312 1 97.19 112 GLY B N 1
ATOM 2529 C CA . GLY B 1 112 ? 9.781 -13.523 -16.156 1 97.19 112 GLY B CA 1
ATOM 2530 C C . GLY B 1 112 ? 8.312 -13.852 -16.375 1 97.19 112 GLY B C 1
ATOM 2531 O O . GLY B 1 112 ? 7.441 -13.266 -15.734 1 97.19 112 GLY B O 1
ATOM 2532 N N . LYS B 1 113 ? 8.078 -14.805 -17.297 1 97.81 113 LYS B N 1
ATOM 2533 C CA . LYS B 1 113 ? 6.699 -15.164 -17.625 1 97.81 113 LYS B CA 1
ATOM 2534 C C . LYS B 1 113 ? 6.566 -16.672 -17.844 1 97.81 113 LYS B C 1
ATOM 2536 O O . LYS B 1 113 ? 7.496 -17.312 -18.328 1 97.81 113 LYS B O 1
ATOM 2541 N N . ILE B 1 114 ? 5.453 -17.219 -17.406 1 96.81 114 ILE B N 1
ATOM 2542 C CA . ILE B 1 114 ? 5.09 -18.609 -17.641 1 96.81 114 ILE B CA 1
ATOM 2543 C C . ILE B 1 114 ? 3.666 -18.688 -18.188 1 96.81 114 ILE B C 1
ATOM 2545 O O . ILE B 1 114 ? 2.752 -18.062 -17.641 1 96.81 114 ILE B O 1
ATOM 2549 N N . LEU B 1 115 ? 3.488 -19.375 -19.188 1 94.75 115 LEU B N 1
ATOM 2550 C CA . LEU B 1 115 ? 2.164 -19.656 -19.734 1 94.75 115 LEU B CA 1
ATOM 2551 C C . LEU B 1 115 ? 1.782 -21.109 -19.531 1 94.75 115 LEU B C 1
ATOM 2553 O O . LEU B 1 115 ? 2.441 -22.016 -20.062 1 94.75 115 LEU B O 1
ATOM 2557 N N . ILE B 1 116 ? 0.791 -21.297 -18.734 1 91.62 116 ILE B N 1
ATOM 2558 C CA . ILE B 1 116 ? 0.276 -22.641 -18.438 1 91.62 116 ILE B CA 1
ATOM 2559 C C . ILE B 1 116 ? -1.167 -22.75 -18.922 1 91.62 116 ILE B C 1
ATOM 2561 O O . ILE B 1 116 ? -1.98 -21.859 -18.688 1 91.62 116 ILE B O 1
ATOM 2565 N N . GLN B 1 117 ? -1.459 -23.703 -19.641 1 86.19 117 GLN B N 1
ATOM 2566 C CA . GLN B 1 117 ? -2.816 -23.938 -20.125 1 86.19 117 GLN B CA 1
ATOM 2567 C C . GLN B 1 117 ? -3.305 -25.328 -19.734 1 86.19 117 GLN B C 1
ATOM 2569 O O . GLN B 1 117 ? -2.521 -26.281 -19.719 1 86.19 117 GLN B O 1
ATOM 2574 N N . SER B 1 118 ? -4.578 -25.297 -19.297 1 79.19 118 SER B N 1
ATOM 2575 C CA . SER B 1 118 ? -5.188 -26.594 -19 1 79.19 118 SER B CA 1
ATOM 2576 C C . SER B 1 118 ? -5.762 -27.234 -20.25 1 79.19 118 SER B C 1
ATOM 2578 O O . SER B 1 118 ? -6.363 -26.562 -21.094 1 79.19 118 SER B O 1
ATOM 2580 N N . GLU B 1 119 ? -5.383 -28.469 -20.406 1 75.69 119 GLU B N 1
ATOM 2581 C CA . GLU B 1 119 ? -5.953 -29.203 -21.531 1 75.69 119 GLU B CA 1
ATOM 2582 C C . GLU B 1 119 ? -7.43 -29.5 -21.297 1 75.69 119 GLU B C 1
ATOM 2584 O O . GLU B 1 119 ? -7.812 -29.969 -20.219 1 75.69 119 GLU B O 1
ATOM 2589 N N . ALA B 1 120 ? -8.242 -29.156 -22.234 1 70.94 120 ALA B N 1
ATOM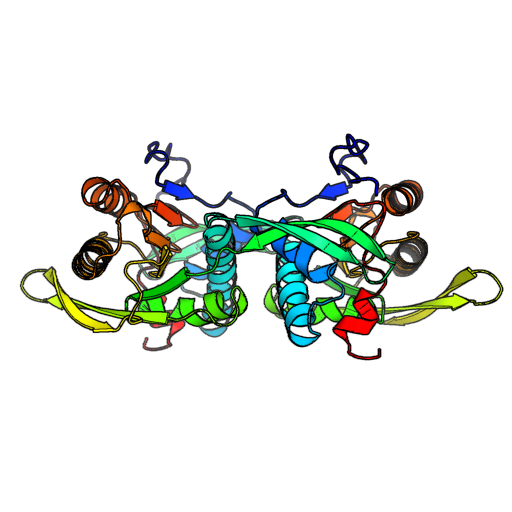 2590 C CA . ALA B 1 120 ? -9.695 -29.328 -22.125 1 70.94 120 ALA B CA 1
ATOM 2591 C C . ALA B 1 120 ? -10.062 -30.766 -21.812 1 70.94 120 ALA B C 1
ATOM 2593 O O . ALA B 1 120 ? -10.945 -31.031 -20.984 1 70.94 120 ALA B O 1
ATOM 2594 N N . ASP B 1 121 ? -9.406 -31.766 -22.312 1 70.69 121 ASP B N 1
ATOM 2595 C CA . ASP B 1 121 ? -9.789 -33.156 -22.219 1 70.69 121 ASP B CA 1
ATOM 2596 C C . ASP B 1 121 ? -9.305 -33.781 -20.922 1 70.69 121 ASP B C 1
ATOM 2598 O O . ASP B 1 121 ? -10.023 -34.562 -20.281 1 70.69 121 ASP B O 1
ATOM 2602 N N . THR B 1 122 ? -8.148 -33.406 -20.406 1 69.94 122 THR B N 1
ATOM 2603 C CA . THR B 1 122 ? -7.516 -34.094 -19.281 1 69.94 122 THR B CA 1
ATOM 2604 C C . THR B 1 122 ? -7.492 -33.188 -18.062 1 69.94 122 THR B C 1
ATOM 2606 O O . THR B 1 122 ? -7.23 -33.656 -16.938 1 69.94 122 THR B O 1
ATOM 2609 N N . ARG B 1 123 ? -7.75 -32.031 -18.141 1 67.31 123 ARG B N 1
ATOM 2610 C CA . ARG B 1 123 ? -7.699 -31 -17.109 1 67.31 123 ARG B CA 1
ATOM 2611 C C . ARG B 1 123 ? -6.293 -30.891 -16.516 1 67.31 123 ARG B C 1
ATOM 2613 O O . ARG B 1 123 ? -6.121 -30.406 -15.398 1 67.31 123 ARG B O 1
ATOM 2620 N N . GLU B 1 124 ? -5.379 -31.484 -17.312 1 77.75 124 GLU B N 1
ATOM 2621 C CA . GLU B 1 124 ? -3.99 -31.375 -16.875 1 77.75 124 GLU B CA 1
ATOM 2622 C C . GLU B 1 124 ? -3.381 -30.047 -17.297 1 77.75 124 GLU B C 1
ATOM 2624 O O . GLU B 1 124 ? -3.615 -29.578 -18.422 1 77.75 124 GLU B O 1
ATOM 2629 N N . ALA B 1 125 ? -2.68 -29.391 -16.312 1 80.06 125 ALA B N 1
ATOM 2630 C CA . ALA B 1 125 ? -1.985 -28.141 -16.594 1 80.06 125 ALA B CA 1
ATOM 2631 C C . ALA B 1 125 ? -0.668 -28.391 -17.328 1 80.06 125 ALA B C 1
ATOM 2633 O O . ALA B 1 125 ? 0.153 -29.203 -16.875 1 80.06 125 ALA B O 1
ATOM 2634 N N . LYS B 1 126 ? -0.568 -27.812 -18.578 1 86.12 126 LYS B N 1
ATOM 2635 C CA . LYS B 1 126 ? 0.653 -27.938 -19.359 1 86.12 126 LYS B CA 1
ATOM 2636 C C . LYS B 1 126 ? 1.333 -26.578 -19.547 1 86.12 126 LYS B C 1
ATOM 2638 O O . LYS B 1 126 ? 0.665 -25.578 -19.781 1 86.12 126 LYS B O 1
ATOM 2643 N N . VAL B 1 127 ? 2.652 -26.625 -19.516 1 88.5 127 VAL B N 1
ATOM 2644 C CA . VAL B 1 127 ? 3.447 -25.422 -19.688 1 88.5 127 VAL B CA 1
ATOM 2645 C C . VAL B 1 127 ? 3.668 -25.172 -21.188 1 88.5 127 VAL B C 1
ATOM 2647 O O . VAL B 1 127 ? 4.195 -26.031 -21.891 1 88.5 127 VAL B O 1
ATOM 2650 N N . TYR B 1 128 ? 3.338 -24.031 -21.672 1 87.81 128 TYR B N 1
ATOM 2651 C CA . TYR B 1 128 ? 3.471 -23.703 -23.094 1 87.81 128 TYR B CA 1
ATOM 2652 C C . TYR B 1 128 ? 4.641 -22.766 -23.312 1 87.81 128 TYR B C 1
ATOM 2654 O O . TYR B 1 128 ? 5.254 -22.766 -24.391 1 87.81 128 TYR B O 1
ATOM 2662 N N . TYR B 1 129 ? 4.867 -21.984 -22.359 1 90.75 129 TYR B N 1
ATOM 2663 C CA . TYR B 1 129 ? 5.871 -20.922 -22.484 1 90.75 129 TYR B CA 1
ATOM 2664 C C . TYR B 1 129 ? 6.484 -20.594 -21.141 1 90.75 129 TYR B C 1
ATOM 2666 O O . TYR B 1 129 ? 5.781 -20.531 -20.125 1 90.75 129 TYR B O 1
ATOM 2674 N N . ALA B 1 130 ? 7.887 -20.531 -21.078 1 94.94 130 ALA B N 1
ATOM 2675 C CA . ALA B 1 130 ? 8.578 -20.047 -19.891 1 94.94 130 ALA B CA 1
ATOM 2676 C C . ALA B 1 130 ? 9.812 -19.234 -20.266 1 94.94 130 ALA B C 1
ATOM 2678 O O . ALA B 1 130 ? 10.68 -19.719 -21 1 94.94 130 ALA B O 1
ATOM 2679 N N . LYS B 1 131 ? 9.875 -18 -19.875 1 95.44 131 LYS B N 1
ATOM 2680 C CA . LYS B 1 131 ? 11.016 -17.125 -20.094 1 95.44 131 LYS B CA 1
ATOM 2681 C C . LYS B 1 131 ? 11.422 -16.422 -18.797 1 95.44 131 LYS B C 1
ATOM 2683 O O . LYS B 1 131 ? 10.625 -15.703 -18.203 1 95.44 131 LYS B O 1
ATOM 2688 N N . PHE B 1 132 ? 12.711 -16.719 -18.391 1 96.56 132 PHE B N 1
ATOM 2689 C CA . PHE B 1 132 ? 13.219 -16.172 -17.141 1 96.56 132 PHE B CA 1
ATOM 2690 C C . PHE B 1 132 ? 14.523 -15.43 -17.359 1 96.56 132 PHE B C 1
ATOM 2692 O O . PHE B 1 132 ? 15.203 -15.633 -18.375 1 96.56 132 PHE B O 1
ATOM 2699 N N . PRO B 1 133 ? 14.781 -14.531 -16.406 1 93.88 133 PRO B N 1
ATOM 2700 C CA . PRO B 1 133 ? 16.156 -14 -16.422 1 93.88 133 PRO B CA 1
ATOM 2701 C C . PRO B 1 133 ? 17.203 -15.102 -16.344 1 93.88 133 PRO B C 1
ATOM 2703 O O . PRO B 1 133 ? 16.969 -16.156 -15.75 1 93.88 133 PRO B O 1
ATOM 2706 N N . GLN B 1 134 ? 18.359 -14.836 -16.906 1 91.69 134 GLN B N 1
ATOM 2707 C CA . GLN B 1 134 ? 19.422 -15.828 -17.016 1 91.69 134 GLN B CA 1
ATOM 2708 C C . GLN B 1 134 ? 19.906 -16.266 -15.641 1 91.69 134 GLN B C 1
ATOM 2710 O O . GLN B 1 134 ? 20.328 -17.406 -15.453 1 91.69 134 GLN B O 1
ATOM 2715 N N . ASP B 1 135 ? 19.828 -15.461 -14.633 1 93.56 135 ASP B N 1
ATOM 2716 C CA . ASP B 1 135 ? 20.359 -15.758 -13.305 1 93.56 135 ASP B CA 1
ATOM 2717 C C . ASP B 1 135 ? 19.234 -16 -12.312 1 93.56 135 ASP B C 1
ATOM 2719 O O . ASP B 1 135 ? 19.344 -15.664 -11.133 1 93.56 135 ASP B O 1
ATOM 2723 N N . ILE B 1 136 ? 18.188 -16.703 -12.734 1 94.88 136 ILE B N 1
ATOM 2724 C CA . ILE B 1 136 ? 16.984 -16.844 -11.906 1 94.88 136 ILE B CA 1
ATOM 2725 C C . ILE B 1 136 ? 17.281 -17.797 -10.75 1 94.88 136 ILE B C 1
ATOM 2727 O O . ILE B 1 136 ? 16.656 -17.719 -9.695 1 94.88 136 ILE B O 1
ATOM 2731 N N . GLU B 1 137 ? 18.219 -18.703 -10.945 1 94.94 137 GLU B N 1
ATOM 2732 C CA . GLU B 1 137 ? 18.5 -19.719 -9.945 1 94.94 137 GLU B CA 1
ATOM 2733 C C . GLU B 1 137 ? 19.016 -19.109 -8.648 1 94.94 137 GLU B C 1
ATOM 2735 O O . GLU B 1 137 ? 18.844 -19.688 -7.57 1 94.94 137 GLU B O 1
ATOM 2740 N N . GLY B 1 138 ? 19.578 -17.953 -8.727 1 91.81 138 GLY B N 1
ATOM 2741 C CA . GLY B 1 138 ? 20.125 -17.281 -7.551 1 91.81 138 GLY B CA 1
ATOM 2742 C C . GLY B 1 138 ? 19.188 -16.234 -6.984 1 91.81 138 GLY B C 1
ATOM 2743 O O . GLY B 1 138 ? 19.547 -15.531 -6.031 1 91.81 138 GLY B O 1
ATOM 2744 N N . ARG B 1 139 ? 17.953 -16.156 -7.484 1 93.56 139 ARG B N 1
ATOM 2745 C CA . ARG B 1 139 ? 17.062 -15.055 -7.125 1 93.56 139 ARG B CA 1
ATOM 2746 C C . ARG B 1 139 ? 15.922 -15.539 -6.238 1 93.56 139 ARG B C 1
ATOM 2748 O O . ARG B 1 139 ? 15.586 -16.719 -6.238 1 93.56 139 ARG B O 1
ATOM 2755 N N . LYS B 1 140 ? 15.453 -14.625 -5.441 1 95.5 140 LYS B N 1
ATOM 2756 C CA . LYS B 1 140 ? 14.133 -14.805 -4.832 1 95.5 140 LYS B CA 1
ATOM 2757 C C . LYS B 1 140 ? 13.023 -14.461 -5.82 1 95.5 140 LYS B C 1
ATOM 2759 O O . LYS B 1 140 ? 13.07 -13.43 -6.484 1 95.5 140 LYS B O 1
ATOM 2764 N N . VAL B 1 141 ? 12.078 -15.383 -5.906 1 97.44 141 VAL B N 1
ATOM 2765 C CA . VAL B 1 141 ? 11.086 -15.25 -6.965 1 97.44 141 VAL B CA 1
ATOM 2766 C C . VAL B 1 141 ? 9.727 -14.898 -6.363 1 97.44 141 VAL B C 1
ATOM 2768 O O . VAL B 1 141 ? 9.211 -15.625 -5.508 1 97.44 141 VAL B O 1
ATOM 2771 N N . LEU B 1 142 ? 9.219 -13.797 -6.785 1 97.94 142 LEU B N 1
ATOM 2772 C CA . LEU B 1 142 ? 7.824 -13.461 -6.52 1 97.94 142 LEU B CA 1
ATOM 2773 C C . LEU B 1 142 ? 6.922 -13.969 -7.637 1 97.94 142 LEU B C 1
ATOM 2775 O O . LEU B 1 142 ? 6.809 -13.336 -8.688 1 97.94 142 LEU B O 1
ATOM 2779 N N . LEU B 1 143 ? 6.309 -15.141 -7.398 1 98.69 143 LEU B N 1
ATOM 2780 C CA . LEU B 1 143 ? 5.398 -15.742 -8.359 1 98.69 143 LEU B CA 1
ATOM 2781 C C . LEU B 1 143 ? 4.008 -15.117 -8.258 1 98.69 143 LEU B C 1
ATOM 2783 O O . LEU B 1 143 ? 3.398 -15.125 -7.191 1 98.69 143 LEU B O 1
ATOM 2787 N N . MET B 1 144 ? 3.541 -14.539 -9.383 1 98.69 144 MET B N 1
ATOM 2788 C CA . MET B 1 144 ? 2.328 -13.727 -9.344 1 98.69 144 MET B CA 1
ATOM 2789 C C . MET B 1 144 ? 1.176 -14.438 -10.047 1 98.69 144 MET B C 1
ATOM 2791 O O . MET B 1 144 ? 1.256 -14.719 -11.242 1 98.69 144 MET B O 1
ATOM 2795 N N . TYR B 1 145 ? 0.092 -14.711 -9.258 1 98.19 145 TYR B N 1
ATOM 2796 C CA . TYR B 1 145 ? -1.133 -15.328 -9.742 1 98.19 145 TYR B CA 1
ATOM 2797 C C . TYR B 1 145 ? -2.32 -14.961 -8.859 1 98.19 145 TYR B C 1
ATOM 2799 O O . TYR B 1 145 ? -2.479 -15.508 -7.766 1 98.19 145 TYR B O 1
ATOM 2807 N N . PRO B 1 146 ? -3.215 -14.086 -9.406 1 98.06 146 PRO B N 1
ATOM 2808 C CA . PRO B 1 146 ? -4.191 -13.43 -8.531 1 98.06 146 PRO B CA 1
ATOM 2809 C C . PRO B 1 146 ? -5.195 -14.406 -7.93 1 98.06 146 PRO B C 1
ATOM 2811 O O . PRO B 1 146 ? -5.652 -14.219 -6.797 1 98.06 146 PRO B O 1
ATOM 2814 N N . ILE B 1 147 ? -5.535 -15.43 -8.672 1 97.06 147 ILE B N 1
ATOM 2815 C CA . ILE B 1 147 ? -6.613 -16.297 -8.227 1 97.06 147 ILE B CA 1
ATOM 2816 C C . ILE B 1 147 ? -6.105 -17.734 -8.141 1 97.06 147 ILE B C 1
ATOM 2818 O O . ILE B 1 147 ? -5.715 -18.328 -9.156 1 97.06 147 ILE B O 1
ATOM 2822 N N . LEU B 1 148 ? -6.156 -18.266 -6.949 1 96 148 LEU B N 1
ATOM 2823 C CA . LEU B 1 148 ? -5.82 -19.672 -6.734 1 96 148 LEU B CA 1
ATOM 2824 C C . LEU B 1 148 ? -7.07 -20.469 -6.406 1 96 148 LEU B C 1
ATOM 2826 O O . LEU B 1 148 ? -7.488 -20.547 -5.246 1 96 148 LEU B O 1
ATOM 2830 N N . SER B 1 149 ? -7.59 -21.109 -7.363 1 93.56 149 SER B N 1
ATOM 2831 C CA . SER B 1 149 ? -8.836 -21.859 -7.191 1 93.56 149 SER B CA 1
ATOM 2832 C C . SER B 1 149 ? -8.562 -23.344 -6.926 1 93.56 149 SER B C 1
ATOM 2834 O O . SER B 1 149 ? -8.875 -23.844 -5.844 1 93.56 149 SER B O 1
ATOM 2836 N N . SER B 1 150 ? -7.91 -24.031 -7.82 1 92.06 150 SER B N 1
ATOM 2837 C CA . SER B 1 150 ? -7.605 -25.438 -7.652 1 92.06 150 SER B CA 1
ATOM 2838 C C . SER B 1 150 ? -6.168 -25.641 -7.188 1 92.06 150 SER B C 1
ATOM 2840 O O . SER B 1 150 ? -5.848 -26.672 -6.57 1 92.06 150 SER B O 1
ATOM 2842 N N . GLY B 1 151 ? -5.316 -24.75 -7.531 1 93.94 151 GLY B N 1
ATOM 2843 C CA . GLY B 1 151 ? -3.912 -24.844 -7.16 1 93.94 151 GLY B CA 1
ATOM 2844 C C . GLY B 1 151 ? -3.059 -25.516 -8.219 1 93.94 151 GLY B C 1
ATOM 2845 O O . GLY B 1 151 ? -1.83 -25.438 -8.172 1 93.94 151 GLY B O 1
ATOM 2846 N N . ASN B 1 152 ? -3.646 -26.125 -9.219 1 92.31 152 ASN B N 1
ATOM 2847 C CA . ASN B 1 152 ? -2.93 -26.891 -10.219 1 92.31 152 ASN B CA 1
ATOM 2848 C C . ASN B 1 152 ? -1.97 -26.031 -11.023 1 92.31 152 ASN B C 1
ATOM 2850 O O . ASN B 1 152 ? -0.825 -26.406 -11.266 1 92.31 152 ASN B O 1
ATOM 2854 N N . THR B 1 153 ? -2.457 -24.875 -11.383 1 93.31 153 THR B N 1
ATOM 2855 C CA . THR B 1 153 ? -1.64 -23.969 -12.18 1 93.31 153 THR B CA 1
ATOM 2856 C C . THR B 1 153 ? -0.394 -23.547 -11.406 1 93.31 153 THR B C 1
ATOM 2858 O O . THR B 1 153 ? 0.715 -23.562 -11.945 1 93.31 153 THR B O 1
ATOM 2861 N N . ALA B 1 154 ? -0.559 -23.203 -10.18 1 95.94 154 ALA B N 1
ATOM 2862 C CA . ALA B 1 154 ? 0.555 -22.766 -9.344 1 95.94 154 ALA B CA 1
ATOM 2863 C C . ALA B 1 154 ? 1.56 -23.906 -9.141 1 95.94 154 ALA B C 1
ATOM 2865 O O . ALA B 1 154 ? 2.771 -23.672 -9.18 1 95.94 154 ALA B O 1
ATOM 2866 N N . ILE B 1 155 ? 1.048 -25.094 -8.938 1 96.62 155 ILE B N 1
ATOM 2867 C CA . ILE B 1 155 ? 1.906 -26.25 -8.727 1 96.62 155 ILE B CA 1
ATOM 2868 C C . ILE B 1 155 ? 2.818 -26.453 -9.93 1 96.62 155 ILE B C 1
ATOM 2870 O O . ILE B 1 155 ? 4.027 -26.641 -9.781 1 96.62 155 ILE B O 1
ATOM 2874 N N . GLN B 1 156 ? 2.246 -26.375 -11.102 1 96.31 156 GLN B N 1
ATOM 2875 C CA . GLN B 1 156 ? 3.023 -26.547 -12.32 1 96.31 156 GLN B CA 1
ATOM 2876 C C . GLN B 1 156 ? 4.043 -25.422 -12.492 1 96.31 156 GLN B C 1
ATOM 2878 O O . GLN B 1 156 ? 5.176 -25.672 -12.914 1 96.31 156 GLN B O 1
ATOM 2883 N N . ALA B 1 157 ? 3.648 -24.234 -12.156 1 97.5 157 ALA B N 1
ATOM 2884 C CA . ALA B 1 157 ? 4.559 -23.094 -12.273 1 97.5 157 ALA B CA 1
ATOM 2885 C C . ALA B 1 157 ? 5.773 -23.266 -11.367 1 97.5 157 ALA B C 1
ATOM 2887 O O . ALA B 1 157 ? 6.906 -23.016 -11.789 1 97.5 157 ALA B O 1
ATOM 2888 N N . VAL B 1 158 ? 5.551 -23.656 -10.172 1 97.88 158 VAL B N 1
ATOM 2889 C CA . VAL B 1 158 ? 6.629 -23.875 -9.219 1 97.88 158 VAL B CA 1
ATOM 2890 C C . VAL B 1 158 ? 7.555 -24.984 -9.711 1 97.88 158 VAL B C 1
ATOM 2892 O O . VAL B 1 158 ? 8.773 -24.875 -9.602 1 97.88 158 VAL B O 1
ATOM 2895 N N . GLN B 1 159 ? 6.945 -26.016 -10.289 1 96.81 159 GLN B N 1
ATOM 2896 C CA . GLN B 1 159 ? 7.75 -27.109 -10.852 1 96.81 159 GLN B CA 1
ATOM 2897 C C . GLN B 1 159 ? 8.68 -26.594 -11.953 1 96.81 159 GLN B C 1
ATOM 2899 O O . GLN B 1 159 ? 9.852 -26.969 -12.008 1 96.81 159 GLN B O 1
ATOM 2904 N N . VAL B 1 160 ? 8.156 -25.766 -12.789 1 96.81 160 VAL B N 1
ATOM 2905 C CA . VAL B 1 160 ? 8.945 -25.188 -13.867 1 96.81 160 VAL B CA 1
ATOM 2906 C C . VAL B 1 160 ? 10.094 -24.359 -13.281 1 96.81 160 VAL B C 1
ATOM 2908 O O . VAL B 1 160 ? 11.234 -24.438 -13.758 1 96.81 160 VAL B O 1
ATOM 2911 N N . LEU B 1 161 ? 9.828 -23.578 -12.266 1 98.06 161 LEU B N 1
ATOM 2912 C CA . LEU B 1 161 ? 10.859 -22.766 -11.617 1 98.06 161 LEU B CA 1
ATOM 2913 C C . LEU B 1 161 ? 11.945 -23.656 -11.016 1 98.06 161 LEU B C 1
ATOM 2915 O O . LEU B 1 161 ? 13.133 -23.375 -11.164 1 98.06 161 LEU B O 1
ATOM 2919 N N . LYS B 1 162 ? 11.516 -24.734 -10.43 1 97.62 162 LYS B N 1
ATOM 2920 C CA . LYS B 1 162 ? 12.461 -25.688 -9.836 1 97.62 162 LYS B CA 1
ATOM 2921 C C . LYS B 1 162 ? 13.344 -26.312 -10.914 1 97.62 162 LYS B C 1
ATOM 2923 O O . LYS B 1 162 ? 14.539 -26.516 -10.695 1 97.62 162 LYS B O 1
ATOM 2928 N N . GLU B 1 163 ? 12.773 -26.641 -12 1 96.25 163 GLU B N 1
ATOM 2929 C CA . GLU B 1 163 ? 13.508 -27.219 -13.117 1 96.25 163 GLU B CA 1
ATOM 2930 C C . GLU B 1 163 ? 14.547 -26.234 -13.656 1 96.25 163 GLU B C 1
ATOM 2932 O O . GLU B 1 163 ? 15.531 -26.656 -14.281 1 96.25 163 GLU B O 1
ATOM 2937 N N . HIS B 1 164 ? 14.367 -24.969 -13.414 1 96.31 164 HIS B N 1
ATOM 2938 C CA . HIS B 1 164 ? 15.32 -23.953 -13.828 1 96.31 164 HIS B CA 1
ATOM 2939 C C . HIS B 1 164 ? 16.266 -23.594 -12.695 1 96.31 164 HIS B C 1
ATOM 2941 O O . HIS B 1 164 ? 16.953 -22.562 -12.75 1 96.31 164 HIS B O 1
ATOM 2947 N N . GLY B 1 165 ? 16.188 -24.359 -11.602 1 96.94 165 GLY B N 1
ATOM 2948 C CA . GLY B 1 165 ? 17.203 -24.266 -10.57 1 96.94 165 GLY B CA 1
ATOM 2949 C C . GLY B 1 165 ? 16.781 -23.406 -9.391 1 96.94 165 GLY B C 1
ATOM 2950 O O . GLY B 1 165 ? 17.547 -23.203 -8.445 1 96.94 165 GLY B O 1
ATOM 2951 N N . VAL B 1 166 ? 15.586 -22.906 -9.359 1 97.69 166 VAL B N 1
ATOM 2952 C CA . VAL B 1 166 ? 15.133 -22.078 -8.25 1 97.69 166 VAL B CA 1
ATOM 2953 C C . VAL B 1 166 ? 14.789 -22.953 -7.051 1 97.69 166 VAL B C 1
ATOM 2955 O O . VAL B 1 166 ? 14.023 -23.922 -7.184 1 97.69 166 VAL B O 1
ATOM 2958 N N . LYS B 1 167 ? 15.398 -22.594 -5.949 1 97.44 167 LYS B N 1
ATOM 2959 C CA . LYS B 1 167 ? 15.031 -23.312 -4.73 1 97.44 167 LYS B CA 1
ATOM 2960 C C . LYS B 1 167 ? 13.594 -23.016 -4.328 1 97.44 167 LYS B C 1
ATOM 2962 O O . LYS B 1 167 ? 13.148 -21.875 -4.398 1 97.44 167 LYS B O 1
ATOM 2967 N N . GLU B 1 168 ? 12.898 -24.031 -3.898 1 97.38 168 GLU B N 1
ATOM 2968 C CA . GLU B 1 168 ? 11.5 -23.891 -3.51 1 97.38 168 GLU B CA 1
ATOM 2969 C C . GLU B 1 168 ? 11.336 -22.844 -2.408 1 97.38 168 GLU B C 1
ATOM 2971 O O . GLU B 1 168 ? 10.383 -22.062 -2.422 1 97.38 168 GLU B O 1
ATOM 2976 N N . SER B 1 169 ? 12.305 -22.828 -1.506 1 96.25 169 SER B N 1
ATOM 2977 C CA . SER B 1 169 ? 12.258 -21.906 -0.378 1 96.25 169 SER B CA 1
ATOM 2978 C C . SER B 1 169 ? 12.445 -20.469 -0.838 1 96.25 169 SER B C 1
ATOM 2980 O O . SER B 1 169 ? 12.188 -19.531 -0.08 1 96.25 169 SER B O 1
ATOM 2982 N N . ASN B 1 170 ? 12.844 -20.266 -2.07 1 96.38 170 ASN B N 1
ATOM 2983 C CA . ASN B 1 170 ? 13.062 -18.938 -2.619 1 96.38 170 ASN B CA 1
ATOM 2984 C C . ASN B 1 170 ? 11.852 -18.453 -3.404 1 96.38 170 ASN B C 1
ATOM 2986 O O . ASN B 1 170 ? 11.875 -17.359 -3.977 1 96.38 170 ASN B O 1
ATOM 2990 N N . ILE B 1 171 ? 10.82 -19.25 -3.371 1 97.69 171 ILE B N 1
ATOM 2991 C CA . ILE B 1 171 ? 9.625 -18.891 -4.125 1 97.69 171 ILE B CA 1
ATOM 2992 C C . ILE B 1 171 ? 8.547 -18.375 -3.17 1 97.69 171 ILE B C 1
ATOM 2994 O O . ILE B 1 171 ? 8.211 -19.047 -2.189 1 97.69 171 ILE B O 1
ATOM 2998 N N . LEU B 1 172 ? 8.117 -17.203 -3.439 1 97.69 172 LEU B N 1
ATOM 2999 C CA . LEU B 1 172 ? 6.98 -16.609 -2.748 1 97.69 172 LEU B CA 1
ATOM 3000 C C . LEU B 1 172 ? 5.809 -16.406 -3.701 1 97.69 172 LEU B C 1
ATOM 3002 O O . LEU B 1 172 ? 5.879 -15.578 -4.613 1 97.69 172 LEU B O 1
ATOM 3006 N N . LEU B 1 173 ? 4.762 -17.156 -3.482 1 98.44 173 LEU B N 1
ATOM 3007 C CA . LEU B 1 173 ? 3.568 -17.031 -4.309 1 98.44 173 LEU B CA 1
ATOM 3008 C C . LEU B 1 173 ? 2.664 -15.922 -3.797 1 98.44 173 LEU B C 1
ATOM 3010 O O . LEU B 1 173 ? 2.203 -15.969 -2.654 1 98.44 173 LEU B O 1
ATOM 3014 N N . LEU B 1 174 ? 2.48 -14.914 -4.641 1 98.5 174 LEU B N 1
ATOM 3015 C CA . LEU B 1 174 ? 1.57 -13.812 -4.34 1 98.5 174 LEU B CA 1
ATOM 3016 C C . LEU B 1 174 ? 0.222 -14.023 -5.023 1 98.5 174 LEU B C 1
ATOM 3018 O O . LEU B 1 174 ? 0.147 -14.102 -6.25 1 98.5 174 LEU B O 1
ATOM 3022 N N . SER B 1 175 ? -0.783 -14.109 -4.23 1 98.5 175 SER B N 1
ATOM 3023 C CA . SER B 1 175 ? -2.141 -14.289 -4.738 1 98.5 175 SER B CA 1
ATOM 3024 C C . SER B 1 175 ? -3.125 -13.375 -4.012 1 98.5 175 SER B C 1
ATOM 3026 O O . SER B 1 175 ? -2.9 -13.008 -2.859 1 98.5 175 SER B O 1
ATOM 3028 N N . LEU B 1 176 ? -4.223 -12.984 -4.699 1 98.44 176 LEU B N 1
ATOM 3029 C CA . LEU B 1 176 ? -5.215 -12.109 -4.086 1 98.44 176 LEU B CA 1
ATOM 3030 C C . LEU B 1 176 ? -6.273 -12.922 -3.35 1 98.44 176 LEU B C 1
ATOM 3032 O O . LEU B 1 176 ? -6.664 -12.578 -2.232 1 98.44 176 LEU B O 1
ATOM 3036 N N . PHE B 1 177 ? -6.738 -13.984 -4.027 1 97.69 177 PHE B N 1
ATOM 3037 C CA . PHE B 1 177 ? -7.781 -14.844 -3.48 1 97.69 177 PHE B CA 1
ATOM 3038 C C . PHE B 1 177 ? -7.398 -16.312 -3.607 1 97.69 177 PHE B C 1
ATOM 3040 O O . PHE B 1 177 ? -7.016 -16.766 -4.688 1 97.69 177 PHE B O 1
ATOM 3047 N N . VAL B 1 178 ? -7.531 -17.047 -2.492 1 97.25 178 VAL B N 1
ATOM 3048 C CA . VAL B 1 178 ? -7.133 -18.453 -2.482 1 97.25 178 VAL B CA 1
ATOM 3049 C C . VAL B 1 178 ? -8.227 -19.297 -1.834 1 97.25 178 VAL B C 1
ATOM 3051 O O . VAL B 1 178 ? -8.797 -18.906 -0.816 1 97.25 178 VAL B O 1
ATOM 3054 N N . THR B 1 179 ? -8.492 -20.438 -2.402 1 96.44 179 THR B N 1
ATOM 3055 C CA . THR B 1 179 ? -9.414 -21.375 -1.768 1 96.44 179 THR B CA 1
ATOM 3056 C C . THR B 1 179 ? -8.688 -22.25 -0.763 1 96.44 179 THR B C 1
ATOM 3058 O O . THR B 1 179 ? -7.496 -22.531 -0.927 1 96.44 179 THR B O 1
ATOM 3061 N N . PRO B 1 180 ? -9.406 -22.672 0.206 1 95.81 180 PRO B N 1
ATOM 3062 C CA . PRO B 1 180 ? -8.781 -23.609 1.142 1 95.81 180 PRO B CA 1
ATOM 3063 C C . PRO B 1 180 ? -8.273 -24.875 0.454 1 95.81 180 PRO B C 1
ATOM 3065 O O . PRO B 1 180 ? -7.191 -25.375 0.79 1 95.81 180 PRO B O 1
ATOM 3068 N N . HIS B 1 181 ? -9.031 -25.375 -0.442 1 95.19 181 HIS B N 1
ATOM 3069 C CA . HIS B 1 181 ? -8.633 -26.562 -1.197 1 95.19 181 HIS B CA 1
ATOM 3070 C C . HIS B 1 181 ? -7.328 -26.328 -1.944 1 95.19 181 HIS B C 1
ATOM 3072 O O . HIS B 1 181 ? -6.418 -27.156 -1.883 1 95.19 181 HIS B O 1
ATOM 3078 N N . ALA B 1 182 ? -7.238 -25.234 -2.619 1 95.62 182 ALA B N 1
ATOM 3079 C CA . ALA B 1 182 ? -6.027 -24.906 -3.363 1 95.62 182 ALA B CA 1
ATOM 3080 C C . ALA B 1 182 ? -4.828 -24.766 -2.43 1 95.62 182 ALA B C 1
ATOM 3082 O O . ALA B 1 182 ? -3.727 -25.219 -2.754 1 95.62 182 ALA B O 1
ATOM 3083 N N . LEU B 1 183 ? -5.059 -24.109 -1.381 1 96.06 183 LEU B N 1
ATOM 3084 C CA . LEU B 1 183 ? -3.998 -23.906 -0.4 1 96.06 183 LEU B CA 1
ATOM 3085 C C . LEU B 1 183 ? -3.447 -25.25 0.08 1 96.06 183 LEU B C 1
ATOM 3087 O O . LEU B 1 183 ? -2.229 -25.438 0.137 1 96.06 183 LEU B O 1
ATOM 3091 N N . GLN B 1 184 ? -4.309 -26.109 0.394 1 94.38 184 GLN B N 1
ATOM 3092 C CA . GLN B 1 184 ? -3.912 -27.438 0.85 1 94.38 184 GLN B CA 1
ATOM 3093 C C . GLN B 1 184 ? -3.123 -28.172 -0.228 1 94.38 184 GLN B C 1
ATOM 3095 O O . GLN B 1 184 ? -2.057 -28.734 0.046 1 94.38 184 GLN B O 1
ATOM 3100 N N . THR B 1 185 ? -3.631 -28.188 -1.375 1 94.31 185 THR B N 1
ATOM 3101 C CA . THR B 1 185 ? -3.027 -28.906 -2.496 1 94.31 185 THR B CA 1
ATOM 3102 C C . THR B 1 185 ? -1.634 -28.359 -2.797 1 94.31 185 THR B C 1
ATOM 3104 O O . THR B 1 185 ? -0.683 -29.125 -2.957 1 94.31 185 THR B O 1
ATOM 3107 N N . VAL B 1 186 ? -1.454 -27.062 -2.809 1 95.81 186 VAL B N 1
ATOM 3108 C CA . VAL B 1 186 ? -0.196 -26.422 -3.176 1 95.81 186 VAL B CA 1
ATOM 3109 C C . VAL B 1 186 ? 0.827 -26.609 -2.059 1 95.81 186 VAL B C 1
ATOM 3111 O O . VAL B 1 186 ? 1.994 -26.906 -2.32 1 95.81 186 VAL B O 1
ATOM 3114 N N . THR B 1 187 ? 0.41 -26.438 -0.836 1 95.06 187 THR B N 1
ATOM 3115 C CA . THR B 1 187 ? 1.327 -26.562 0.293 1 95.06 187 THR B CA 1
ATOM 3116 C C . THR B 1 187 ? 1.799 -28 0.461 1 95.06 187 THR B C 1
ATOM 3118 O O . THR B 1 187 ? 2.924 -28.25 0.905 1 95.06 187 THR B O 1
ATOM 3121 N N . GLU B 1 188 ? 0.938 -28.938 0.145 1 94.69 188 GLU B N 1
ATOM 3122 C CA . GLU B 1 188 ? 1.327 -30.344 0.202 1 94.69 188 GLU B CA 1
ATOM 3123 C C . GLU B 1 188 ? 2.361 -30.688 -0.87 1 94.69 188 GLU B C 1
ATOM 3125 O O . GLU B 1 188 ? 3.328 -31.406 -0.607 1 94.69 188 GLU B O 1
ATOM 3130 N N . GLU B 1 189 ? 2.184 -30.172 -1.999 1 95.62 189 GLU B N 1
ATOM 3131 C CA . GLU B 1 189 ? 3.074 -30.453 -3.121 1 95.62 189 GLU B CA 1
ATOM 3132 C C . GLU B 1 189 ? 4.391 -29.703 -2.984 1 95.62 189 GLU B C 1
ATOM 3134 O O . GLU B 1 189 ? 5.445 -30.203 -3.377 1 95.62 189 GLU B O 1
ATOM 3139 N N . HIS B 1 190 ? 4.293 -28.484 -2.553 1 96.88 190 HIS B N 1
ATOM 3140 C CA . HIS B 1 190 ? 5.449 -27.609 -2.379 1 96.88 190 HIS B CA 1
ATOM 3141 C C . HIS B 1 190 ? 5.48 -27 -0.98 1 96.88 190 HIS B C 1
ATOM 3143 O O . HIS B 1 190 ? 5.191 -25.812 -0.809 1 96.88 190 HIS B O 1
ATOM 3149 N N . PRO B 1 191 ? 5.977 -27.734 -0.021 1 95.12 191 PRO B N 1
ATOM 3150 C CA . PRO B 1 191 ? 5.871 -27.328 1.382 1 95.12 191 PRO B CA 1
ATOM 3151 C C . PRO B 1 191 ? 6.852 -26.203 1.747 1 95.12 191 PRO B C 1
ATOM 3153 O O . PRO B 1 191 ? 6.66 -25.516 2.75 1 95.12 191 PRO B O 1
ATOM 3156 N N . GLU B 1 192 ? 7.863 -26.031 0.969 1 95.94 192 GLU B N 1
ATOM 3157 C CA . GLU B 1 192 ? 8.883 -25.047 1.337 1 95.94 192 GLU B CA 1
ATOM 3158 C C . GLU B 1 192 ? 8.562 -23.672 0.752 1 95.94 192 GLU B C 1
ATOM 3160 O O . GLU B 1 192 ? 9.219 -22.688 1.084 1 95.94 192 GLU B O 1
ATOM 3165 N N . MET B 1 193 ? 7.57 -23.625 -0.14 1 96.44 193 MET B N 1
ATOM 3166 C CA . MET B 1 193 ? 7.184 -22.344 -0.739 1 96.44 193 MET B CA 1
ATOM 3167 C C . MET B 1 193 ? 6.289 -21.547 0.205 1 96.44 193 MET B C 1
ATOM 3169 O O . MET B 1 193 ? 5.453 -22.125 0.905 1 96.44 193 MET B O 1
ATOM 3173 N N . THR B 1 194 ? 6.48 -20.266 0.198 1 96.69 194 THR B N 1
ATOM 3174 C CA . THR B 1 194 ? 5.609 -19.391 0.975 1 96.69 194 THR B CA 1
ATOM 3175 C C . THR B 1 194 ? 4.469 -18.859 0.112 1 96.69 194 THR B C 1
ATOM 3177 O O . THR B 1 194 ? 4.676 -18.516 -1.054 1 96.69 194 THR B O 1
ATOM 3180 N N . ILE B 1 195 ? 3.318 -18.828 0.667 1 97.69 195 ILE B N 1
ATOM 3181 C CA . ILE B 1 195 ? 2.152 -18.266 -0.01 1 97.69 195 ILE B CA 1
ATOM 3182 C C . ILE B 1 195 ? 1.641 -17.047 0.757 1 97.69 195 ILE B C 1
ATOM 3184 O O . ILE B 1 195 ? 1.438 -17.125 1.972 1 97.69 195 ILE B O 1
ATOM 3188 N N . LEU B 1 196 ? 1.523 -15.961 0.065 1 97.75 196 LEU B N 1
ATOM 3189 C CA . LEU B 1 196 ? 0.941 -14.75 0.621 1 97.75 196 LEU B CA 1
ATOM 3190 C C . LEU B 1 196 ? -0.356 -14.391 -0.096 1 97.75 196 LEU B C 1
ATOM 3192 O O . LEU B 1 196 ? -0.398 -14.344 -1.328 1 97.75 196 LEU B O 1
ATOM 3196 N N . THR B 1 197 ? -1.438 -14.148 0.705 1 98.12 197 THR B N 1
ATOM 3197 C CA . THR B 1 197 ? -2.727 -13.852 0.092 1 98.12 197 THR B CA 1
ATOM 3198 C C . THR B 1 197 ? -3.484 -12.812 0.912 1 98.12 197 THR B C 1
ATOM 3200 O O . THR B 1 197 ? -3.152 -12.562 2.072 1 98.12 197 THR B O 1
ATOM 3203 N N . SER B 1 198 ? -4.453 -12.18 0.242 1 97.38 198 SER B N 1
ATOM 3204 C CA . SER B 1 198 ? -5.297 -11.227 0.961 1 97.38 198 SER B CA 1
ATOM 3205 C C . SER B 1 198 ? -6.426 -11.938 1.696 1 97.38 198 SER B C 1
ATOM 3207 O O . SER B 1 198 ? -6.914 -11.445 2.719 1 97.38 198 SER B O 1
ATOM 3209 N N . GLU B 1 199 ? -6.812 -13.148 1.08 1 96.25 199 GLU B N 1
ATOM 3210 C CA . GLU B 1 199 ? -7.992 -13.797 1.639 1 96.25 199 GLU B CA 1
ATOM 3211 C C . GLU B 1 199 ? -8.016 -15.281 1.283 1 96.25 199 GLU B C 1
ATOM 3213 O O . GLU B 1 199 ? -7.66 -15.664 0.167 1 96.25 199 GLU B O 1
A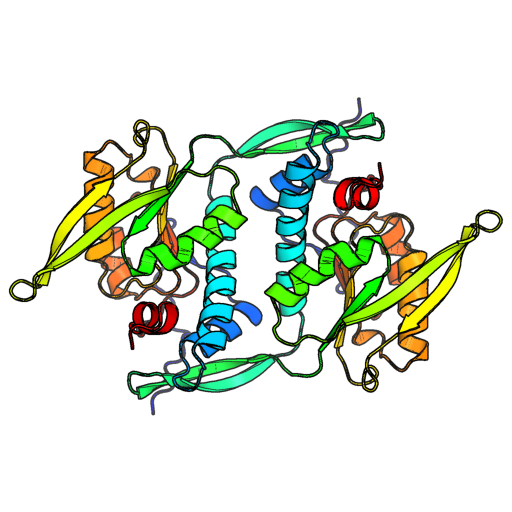TOM 3218 N N . ILE B 1 200 ? -8.453 -16.047 2.242 1 95.62 200 ILE B N 1
ATOM 3219 C CA . ILE B 1 200 ? -8.789 -17.453 2.018 1 95.62 200 ILE B CA 1
ATOM 3220 C C . ILE B 1 200 ? -10.305 -17.641 2.096 1 95.62 200 ILE B C 1
ATOM 3222 O O . ILE B 1 200 ? -10.914 -17.375 3.135 1 95.62 200 ILE B O 1
ATOM 3226 N N . HIS B 1 201 ? -10.875 -18.016 0.989 1 93.81 201 HIS B N 1
ATOM 3227 C CA . HIS B 1 201 ? -12.328 -18.156 0.895 1 93.81 201 HIS B CA 1
ATOM 3228 C C . HIS B 1 201 ? -12.711 -19.25 -0.101 1 93.81 201 HIS B C 1
ATOM 3230 O O . HIS B 1 201 ? -12.102 -19.359 -1.168 1 93.81 201 HIS B O 1
ATOM 3236 N N . PRO B 1 202 ? -13.68 -20.047 0.223 1 92.69 202 PRO B N 1
ATOM 3237 C CA . PRO B 1 202 ? -14.062 -21.141 -0.679 1 92.69 202 PRO B CA 1
ATOM 3238 C C . PRO B 1 202 ? -14.516 -20.641 -2.047 1 92.69 202 PRO B C 1
ATOM 3240 O O . PRO B 1 202 ? -14.422 -21.359 -3.039 1 92.69 202 PRO B O 1
ATOM 3243 N N . HIS B 1 203 ? -15.047 -19.438 -2.055 1 91 203 HIS B N 1
ATOM 3244 C CA . HIS B 1 203 ? -15.492 -18.844 -3.307 1 91 203 HIS B CA 1
ATOM 3245 C C . HIS B 1 203 ? -14.609 -17.672 -3.699 1 91 203 HIS B C 1
ATOM 3247 O O . HIS B 1 203 ? -14.586 -16.641 -3.008 1 91 203 HIS B O 1
ATOM 3253 N N . VAL B 1 204 ? -13.898 -17.875 -4.773 1 93.75 204 VAL B N 1
ATOM 3254 C CA . VAL B 1 204 ? -12.992 -16.828 -5.234 1 93.75 204 VAL B CA 1
ATOM 3255 C C . VAL B 1 204 ? -13.516 -16.219 -6.531 1 93.75 204 VAL B C 1
ATOM 3257 O O . VAL B 1 204 ? -14.258 -16.875 -7.273 1 93.75 204 VAL B O 1
ATOM 3260 N N . PRO B 1 205 ? -13.242 -14.969 -6.754 1 93.62 205 PRO B N 1
ATOM 3261 C CA . PRO B 1 205 ? -13.703 -14.328 -7.988 1 93.62 205 PRO B CA 1
ATOM 3262 C C . PRO B 1 205 ? -12.992 -14.852 -9.227 1 93.62 205 PRO B C 1
ATOM 3264 O O . PRO B 1 205 ? -12.109 -14.188 -9.773 1 93.62 205 PRO B O 1
ATOM 3267 N N . VAL B 1 206 ? -13.453 -15.922 -9.781 1 90.44 206 VAL B N 1
ATOM 3268 C CA . VAL B 1 206 ? -12.82 -16.594 -10.914 1 90.44 206 VAL B CA 1
ATOM 3269 C C . VAL B 1 206 ? -12.945 -15.734 -12.164 1 90.44 206 VAL B C 1
ATOM 3271 O O . VAL B 1 206 ? -12.242 -15.953 -13.156 1 90.44 206 VAL B O 1
ATOM 3274 N N . HIS B 1 207 ? -13.797 -14.75 -12.109 1 91.06 207 HIS B N 1
ATOM 3275 C CA . HIS B 1 207 ? -13.984 -13.852 -13.242 1 91.06 207 HIS B CA 1
ATOM 3276 C C . HIS B 1 207 ? -12.938 -12.742 -13.258 1 91.06 207 HIS B C 1
ATOM 3278 O O . HIS B 1 207 ? -12.992 -11.844 -14.094 1 91.06 207 HIS B O 1
ATOM 3284 N N . PHE B 1 208 ? -11.992 -12.734 -12.391 1 94.56 208 PHE B N 1
ATOM 3285 C CA . PHE B 1 208 ? -11.008 -11.68 -12.211 1 94.56 208 PHE B CA 1
ATOM 3286 C C . PHE B 1 208 ? -10.328 -11.336 -13.531 1 94.56 208 PHE B C 1
ATOM 3288 O O . PHE B 1 208 ? -10.297 -10.18 -13.945 1 94.56 208 PHE B O 1
ATOM 3295 N N . GLY B 1 209 ? -9.734 -12.375 -14.172 1 92.44 209 GLY B N 1
ATOM 3296 C CA . GLY B 1 209 ? -9.008 -12.125 -15.406 1 92.44 209 GLY B CA 1
ATOM 3297 C C . GLY B 1 209 ? -9.852 -11.469 -16.484 1 92.44 209 GLY B C 1
ATOM 3298 O O . GLY B 1 209 ? -9.438 -10.477 -17.094 1 92.44 209 GLY B O 1
ATOM 3299 N N . GLN B 1 210 ? -10.977 -11.969 -16.656 1 91.12 210 GLN B N 1
ATOM 3300 C CA . GLN B 1 210 ? -11.875 -11.461 -17.688 1 91.12 210 GLN B CA 1
ATOM 3301 C C . GLN B 1 210 ? -12.273 -10.016 -17.406 1 91.12 210 GLN B C 1
ATOM 3303 O O . GLN B 1 210 ? -12.25 -9.172 -18.297 1 91.12 210 GLN B O 1
ATOM 3308 N N . LYS B 1 211 ? -12.625 -9.727 -16.234 1 93.69 211 LYS B N 1
ATOM 3309 C CA . LYS B 1 211 ? -13.062 -8.391 -15.867 1 93.69 211 LYS B CA 1
ATOM 3310 C C . LYS B 1 211 ? -11.898 -7.402 -15.906 1 93.69 211 LYS B C 1
ATOM 3312 O O . LYS B 1 211 ? -12.047 -6.277 -16.391 1 93.69 211 LYS B O 1
ATOM 3317 N N . TYR B 1 212 ? -10.727 -7.816 -15.469 1 95.62 212 TYR B N 1
ATOM 3318 C CA . TYR B 1 212 ? -9.57 -6.93 -15.414 1 95.62 212 TYR B CA 1
ATOM 3319 C C . TYR B 1 212 ? -9.109 -6.535 -16.812 1 95.62 212 TYR B C 1
ATOM 3321 O O . TYR B 1 212 ? -8.828 -5.363 -17.078 1 95.62 212 TYR B O 1
ATOM 3329 N N . PHE B 1 213 ? -9.094 -7.477 -17.703 1 93.44 213 PHE B N 1
ATOM 3330 C CA . PHE B 1 213 ? -8.531 -7.227 -19.016 1 93.44 213 PHE B CA 1
ATOM 3331 C C . PHE B 1 213 ? -9.633 -6.859 -20.016 1 93.44 213 PHE B C 1
ATOM 3333 O O . PHE B 1 213 ? -9.352 -6.48 -21.156 1 93.44 213 PHE B O 1
ATOM 3340 N N . GLY B 1 214 ? -10.891 -6.941 -19.594 1 88.56 214 GLY B N 1
ATOM 3341 C CA . GLY B 1 214 ? -12 -6.555 -20.438 1 88.56 214 GLY B CA 1
ATOM 3342 C C . GLY B 1 214 ? -12.25 -7.531 -21.578 1 88.56 214 GLY B C 1
ATOM 3343 O O . GLY B 1 214 ? -12.523 -7.121 -22.703 1 88.56 214 GLY B O 1
ATOM 3344 N N . THR B 1 215 ? -11.992 -8.727 -21.406 1 76.69 215 THR B N 1
ATOM 3345 C CA . THR B 1 215 ? -12.203 -9.734 -22.438 1 76.69 215 THR B CA 1
ATOM 3346 C C . THR B 1 215 ? -13.477 -10.531 -22.172 1 76.69 215 THR B C 1
ATOM 3348 O O . THR B 1 215 ? -13.586 -11.695 -22.547 1 76.69 215 THR B O 1
ATOM 3351 N N . ASP B 1 216 ? -14.445 -9.742 -21.344 1 60.78 216 ASP B N 1
ATOM 3352 C CA . ASP B 1 216 ? -15.758 -10.352 -21.125 1 60.78 216 ASP B CA 1
ATOM 3353 C C . ASP B 1 216 ? -16.469 -10.594 -22.453 1 60.78 216 ASP B C 1
ATOM 3355 O O . ASP B 1 216 ? -16.234 -9.883 -23.438 1 60.78 216 ASP B O 1
#

Nearest PDB structures (foldseek):
  1bd3-assembly1_D  TM=9.700E-01  e=8.894E-26  Toxoplasma gondii
  7rh8-assembly1_A  TM=9.431E-01  e=5.904E-26  Candida albicans SC5314
  1v9s-assembly1_C  TM=8.782E-01  e=6.507E-19  Thermus thermophilus HB8
  6wn8-assembly1_C  TM=8.993E-01  e=1.830E-17  Klebsiella pneumoniae subsp. pneumoniae
  2ehj-assembly1_A  TM=8.737E-01  e=1.903E-16  Escherichia coli

Radius of gyration: 22.98 Å; Cα contacts (8 Å, |Δi|>4): 866; chains: 2; bounding box: 58×72×48 Å

pLDDT: mean 89.44, std 14.59, range [18.22, 98.69]